Protein AF-A0A7J6QJ68-F1 (afdb_monomer)

Radius of gyration: 118.43 Å; Cα contacts (8 Å, |Δi|>4): 144; chains: 1; bounding box: 271×86×376 Å

Solvent-accessible surface area (backbone atoms only — not comparable to full-atom values): 34628 Å² total; per-residue (Å²): 141,86,81,89,87,88,85,86,84,89,76,83,62,83,66,56,69,62,60,66,54,58,55,62,63,66,57,65,56,58,57,62,55,54,62,51,54,52,53,54,53,50,51,54,53,53,56,51,53,51,56,52,50,51,54,50,51,51,53,51,52,53,49,54,49,52,50,55,50,49,52,54,50,50,56,51,50,53,50,49,53,49,52,51,50,53,50,53,49,52,53,50,50,52,50,51,51,53,50,52,48,53,52,50,52,54,50,53,52,49,53,50,53,50,53,49,51,53,52,52,50,51,51,50,52,54,49,52,50,52,50,51,56,50,51,52,52,48,51,53,52,48,54,49,50,54,49,53,51,51,50,51,52,52,52,50,53,51,52,54,51,53,51,53,53,57,50,52,53,48,54,51,51,55,48,51,51,51,53,50,52,50,52,53,52,49,40,49,54,40,48,57,48,27,53,50,32,51,56,49,37,52,52,34,50,55,48,41,58,55,46,50,54,52,47,50,64,45,46,57,52,38,52,52,40,44,50,54,34,48,52,50,51,48,55,47,47,54,44,47,52,50,40,51,56,46,50,52,50,47,54,54,46,53,61,46,46,56,53,46,54,55,49,50,50,51,51,52,49,54,44,52,54,50,52,49,52,52,50,50,55,51,57,51,54,52,53,58,58,61,70,72,69,74,90,84,81,90,88,83,83,89,87,82,92,87,90,86,85,90,81,81,82,84,84,88,84,84,79,89,82,90,88,85,85,80,84,83,89,82,92,78,73,74,67,64,59,50,54,57,47,49,55,52,49,50,58,49,49,56,50,50,51,53,52,48,53,60,68,68,43,95,81,42,90,88,62,90,83,79,87,72,97,67,80,84,69,53,70,67,59,48,49,53,54,42,49,59,48,51,51,56,43,47,58,53,46,53,65,38,52,59,50,49,54,50,46,68,58,45,52,59,53,48,51,49,43,50,49,51,44,54,50,47,54,51,54,37,48,55,33,50,52,50,41,52,52,43,56,48,54,47,54,56,48,52,53,53,41,53,49,43,52,53,53,34,54,49,37,53,49,52,29,52,51,35,52,55,52,37,54,52,53,49,51,54,48,53,52,52,51,50,34,58,71,75,64,59,71,73,64,86,74,83,61,62,97,79,52,54,62,62,51,51,53,50,50,50,50,48,53,50,50,54,49,50,53,51,51,50,52,49,48,59,48,48,54,52,54,57,72,65,42,92,84,61,84,89,66,91,69,77,84,74,82,60,52,46,66,64,84,80,88,50,81,83,59,70,40,68,56,58,100,77,54,84,77,78,79,76,77,82,58,96,81,68,80,80,78,80,77,83,81,83,84,89,86,81,91,79,91,133

Mean predicted aligned error: 22.73 Å

pLDDT: mean 74.3, std 19.71, range [25.16, 97.94]

Nearest PDB structures (foldseek):
  4rsi-assembly1_B  TM=2.484E-01  e=2.453E-01  Saccharomyces cerevisiae S288C
  3ja6-assembly1_I  TM=3.026E-01  e=6.937E-01  Escherichia coli
  7ogt-assembly1_A  TM=4.429E-01  e=5.861E+00  Saccharomyces cerevisiae S288C
  7ogt-assembly1_B  TM=2.344E-01  e=6.191E+00  Saccharomyces cerevisiae S288C

Structure (mmCIF, N/CA/C/O backbone):
data_AF-A0A7J6QJ68-F1
#
_entry.id   AF-A0A7J6QJ68-F1
#
loop_
_atom_site.group_PDB
_atom_site.id
_atom_site.type_symbol
_atom_site.label_atom_id
_atom_site.label_alt_id
_atom_site.label_comp_id
_atom_site.label_asym_id
_atom_site.label_entity_id
_atom_site.label_seq_id
_atom_site.pdbx_PDB_ins_code
_atom_site.Cartn_x
_atom_site.Cartn_y
_atom_site.Cartn_z
_atom_site.occupancy
_atom_site.B_iso_or_equiv
_atom_site.auth_seq_id
_atom_site.auth_comp_id
_atom_site.auth_asym_id
_atom_site.auth_atom_id
_atom_site.pdbx_PDB_model_num
ATOM 1 N N . MET A 1 1 ? -152.431 -5.485 244.116 1.00 39.41 1 MET A N 1
ATOM 2 C CA . MET A 1 1 ? -152.704 -6.944 244.092 1.00 39.41 1 MET A CA 1
ATOM 3 C C . MET A 1 1 ? -152.135 -7.503 242.787 1.00 39.41 1 MET A C 1
ATOM 5 O O . MET A 1 1 ? -152.086 -6.724 241.846 1.00 39.41 1 MET A O 1
ATOM 9 N N . ALA A 1 2 ? -151.743 -8.767 242.615 1.00 49.09 2 ALA A N 1
ATOM 10 C CA . ALA A 1 2 ? -151.279 -9.850 243.510 1.00 49.09 2 ALA A CA 1
ATOM 11 C C . ALA A 1 2 ? -150.974 -11.076 242.601 1.00 49.09 2 ALA A C 1
ATOM 13 O O . ALA A 1 2 ? -151.645 -11.213 241.585 1.00 49.09 2 ALA A O 1
ATOM 14 N N . ALA A 1 3 ? -150.048 -12.005 242.859 1.00 56.59 3 ALA A N 1
ATOM 15 C CA . ALA A 1 3 ? -148.893 -12.083 243.768 1.00 56.59 3 ALA A CA 1
ATOM 16 C C . ALA A 1 3 ? -147.885 -13.087 243.128 1.00 56.59 3 ALA A C 1
ATOM 18 O O . ALA A 1 3 ? -148.309 -14.035 242.482 1.00 56.59 3 ALA A O 1
ATOM 19 N N . PHE A 1 4 ? -146.585 -12.782 243.037 1.00 53.75 4 PHE A N 1
ATOM 20 C CA . PHE A 1 4 ? -145.515 -13.121 244.002 1.00 53.75 4 PHE A CA 1
ATOM 21 C C . PHE A 1 4 ? -145.095 -14.625 244.046 1.00 53.75 4 PHE A C 1
ATOM 23 O O . PHE A 1 4 ? -145.861 -15.455 244.514 1.00 53.75 4 PHE A O 1
ATOM 30 N N . MET A 1 5 ? -143.817 -14.897 243.695 1.00 51.75 5 MET A N 1
ATOM 31 C CA . MET A 1 5 ? -142.915 -16.016 244.113 1.00 51.75 5 MET A CA 1
ATOM 32 C C . MET A 1 5 ? -142.949 -17.463 243.519 1.00 51.75 5 MET A C 1
ATOM 34 O O . MET A 1 5 ? -143.925 -18.182 243.679 1.00 51.75 5 MET A O 1
ATOM 38 N N . ARG A 1 6 ? -141.735 -17.918 243.095 1.00 49.25 6 ARG A N 1
ATOM 39 C CA . ARG A 1 6 ? -141.167 -19.307 242.940 1.00 49.25 6 ARG A CA 1
ATOM 40 C C . ARG A 1 6 ? -141.775 -20.215 241.830 1.00 49.25 6 ARG A C 1
ATOM 42 O O . ARG A 1 6 ? -142.915 -20.004 241.452 1.00 49.25 6 ARG A O 1
ATOM 49 N N . GLN A 1 7 ? -141.090 -21.204 241.217 1.00 43.50 7 GLN A N 1
ATOM 50 C CA . GLN A 1 7 ? -139.803 -21.901 241.480 1.00 43.50 7 GLN A CA 1
ATOM 51 C C . GLN A 1 7 ? -139.096 -22.373 240.167 1.00 43.50 7 GLN A C 1
ATOM 53 O O . GLN A 1 7 ? -139.646 -22.229 239.080 1.00 43.50 7 GLN A O 1
ATOM 58 N N . GLU A 1 8 ? -137.875 -22.915 240.280 1.00 49.41 8 GLU A N 1
ATOM 59 C CA . GLU A 1 8 ? -136.961 -23.403 239.223 1.00 49.41 8 GLU A CA 1
ATOM 60 C C . GLU A 1 8 ? -137.329 -24.766 238.568 1.00 49.41 8 GLU A C 1
ATOM 62 O O . GLU A 1 8 ? -138.152 -25.516 239.090 1.00 49.41 8 GLU A O 1
ATOM 67 N N . SER A 1 9 ? -136.564 -25.131 237.519 1.00 49.81 9 SER A N 1
ATOM 68 C CA . SER A 1 9 ? -136.375 -26.465 236.884 1.00 49.81 9 SER A CA 1
ATOM 69 C C . SER A 1 9 ? -137.369 -26.950 235.801 1.00 49.81 9 SER A C 1
ATOM 71 O O . SER A 1 9 ? -138.540 -26.591 235.802 1.00 49.81 9 SER A O 1
ATOM 73 N N . MET A 1 10 ? -136.852 -27.811 234.901 1.00 34.84 10 MET A N 1
ATOM 74 C CA . MET A 1 10 ? -137.511 -28.538 233.789 1.00 34.84 10 MET A CA 1
ATOM 75 C C . MET A 1 10 ? -137.998 -27.710 232.565 1.00 34.84 10 MET A C 1
ATOM 77 O O . MET A 1 10 ? -138.792 -26.791 232.699 1.00 34.84 10 MET A O 1
ATOM 81 N N . ASP A 1 11 ? -137.703 -28.036 231.298 1.00 45.69 11 ASP A N 1
ATOM 82 C CA . ASP A 1 11 ? -136.501 -28.670 230.738 1.00 45.69 11 ASP A CA 1
ATOM 83 C C . ASP A 1 11 ? -136.398 -28.450 229.209 1.00 45.69 11 ASP A C 1
ATOM 85 O O . ASP A 1 11 ? -137.191 -28.963 228.418 1.00 45.69 11 ASP A O 1
ATOM 89 N N . HIS A 1 12 ? -135.386 -27.684 228.802 1.00 48.28 12 HIS A N 1
ATOM 90 C CA . HIS A 1 12 ? -134.271 -28.056 227.912 1.00 48.28 12 HIS A CA 1
ATOM 91 C C . HIS A 1 12 ? -134.467 -28.918 226.635 1.00 48.28 12 HIS A C 1
ATOM 93 O O . HIS A 1 12 ? -133.769 -28.675 225.649 1.00 48.28 12 HIS A O 1
ATOM 99 N N . HIS A 1 13 ? -135.354 -29.916 226.599 1.00 49.31 13 HIS A N 1
ATOM 100 C CA . HIS A 1 13 ? -135.310 -30.983 225.583 1.00 49.31 13 HIS A CA 1
ATOM 101 C C . HIS A 1 13 ? -135.783 -30.555 224.184 1.00 49.31 13 HIS A C 1
ATOM 103 O O . HIS A 1 13 ? -135.124 -30.852 223.192 1.00 49.31 13 HIS A O 1
ATOM 109 N N . LYS A 1 14 ? -136.870 -29.780 224.071 1.00 48.31 14 LYS A N 1
ATOM 110 C CA . LYS A 1 14 ? -137.435 -29.401 222.754 1.00 48.31 14 LYS A CA 1
ATOM 111 C C . LYS A 1 14 ? -136.582 -28.407 221.953 1.00 48.31 14 LYS A C 1
ATOM 113 O O . LYS A 1 14 ? -136.927 -28.094 220.817 1.00 48.31 14 LYS A O 1
ATOM 118 N N . LYS A 1 15 ? -135.488 -27.901 222.533 1.00 53.94 15 LYS A N 1
ATOM 119 C CA . LYS A 1 15 ? -134.561 -26.982 221.861 1.00 53.94 15 LYS A CA 1
ATOM 120 C C . LYS A 1 15 ? -133.477 -27.711 221.054 1.00 53.94 15 LYS A C 1
ATOM 122 O O . LYS A 1 15 ? -132.976 -27.133 220.101 1.00 53.94 15 LYS A O 1
ATOM 127 N N . MET A 1 16 ? -133.164 -28.970 221.384 1.00 53.59 16 MET A N 1
ATOM 128 C CA . MET A 1 16 ? -132.127 -29.746 220.682 1.00 53.59 16 MET A CA 1
ATOM 129 C C . MET A 1 16 ? -132.596 -30.328 219.338 1.00 53.59 16 MET A C 1
ATOM 131 O O . MET A 1 16 ? -131.819 -30.357 218.387 1.00 53.59 16 MET A O 1
ATOM 135 N N . ASP A 1 17 ? -133.860 -30.745 219.218 1.00 53.12 17 ASP A N 1
ATOM 136 C CA . ASP A 1 17 ? -134.322 -31.471 218.020 1.00 53.12 17 ASP A CA 1
ATOM 137 C C . ASP A 1 17 ? -134.413 -30.601 216.749 1.00 53.12 17 ASP A C 1
ATOM 139 O O . ASP A 1 17 ? -134.279 -31.112 215.636 1.00 53.12 17 ASP A O 1
ATOM 143 N N . TYR A 1 18 ? -134.600 -29.283 216.885 1.00 56.19 18 TYR A N 1
ATOM 144 C CA . TYR A 1 18 ? -134.699 -28.375 215.731 1.00 56.19 18 TYR A CA 1
ATOM 145 C C . TYR A 1 18 ? -133.339 -27.964 215.147 1.00 56.19 18 TYR A C 1
ATOM 147 O O . TYR A 1 18 ? -133.233 -27.757 213.937 1.00 56.19 18 TYR A O 1
ATOM 155 N N . GLU A 1 19 ? -132.281 -27.895 215.960 1.00 59.19 19 GLU A N 1
ATOM 156 C CA . GLU A 1 19 ? -130.936 -27.535 215.483 1.00 59.19 19 GLU A CA 1
ATOM 157 C C . GLU A 1 19 ? -130.334 -28.649 214.598 1.00 59.19 19 GLU A C 1
ATOM 159 O O . GLU A 1 19 ? -129.649 -28.366 213.614 1.00 59.19 19 GLU A O 1
ATOM 164 N N . GLY A 1 20 ? -130.688 -29.917 214.850 1.00 58.31 20 GLY A N 1
ATOM 165 C CA . GLY A 1 20 ? -130.239 -31.071 214.056 1.00 58.31 20 GLY A CA 1
ATOM 166 C C . GLY A 1 20 ? -130.847 -31.202 212.648 1.00 58.31 20 GLY A C 1
ATOM 167 O O . GLY A 1 20 ? -130.336 -31.982 211.837 1.00 58.31 20 GLY A O 1
ATOM 168 N N . LEU A 1 21 ? -131.920 -30.465 212.336 1.00 56.81 21 LEU A N 1
ATOM 169 C CA . LEU A 1 21 ? -132.568 -30.466 211.013 1.00 56.81 21 LEU A CA 1
ATOM 170 C C . LEU A 1 21 ? -131.984 -29.407 210.068 1.00 56.81 21 LEU A C 1
ATOM 172 O O . LEU A 1 21 ? -131.840 -29.669 208.874 1.00 56.81 21 LEU A O 1
ATOM 176 N N . LEU A 1 22 ? -131.579 -28.249 210.601 1.00 58.56 22 LEU A N 1
ATOM 177 C CA . LEU A 1 22 ? -130.948 -27.175 209.824 1.00 58.56 22 LEU A CA 1
ATOM 178 C C . LEU A 1 22 ? -129.577 -27.579 209.260 1.00 58.56 22 LEU A C 1
ATOM 180 O O . LEU A 1 22 ? -129.250 -27.197 208.138 1.00 58.56 22 LEU A O 1
ATOM 184 N N . ALA A 1 23 ? -128.814 -28.403 209.985 1.00 59.78 23 ALA A N 1
ATOM 185 C CA . ALA A 1 23 ? -127.535 -28.926 209.504 1.00 59.78 23 ALA A CA 1
ATOM 186 C C . ALA A 1 23 ? -127.684 -29.730 208.195 1.00 59.78 23 ALA A C 1
ATOM 188 O O . ALA A 1 23 ? -126.967 -29.485 207.230 1.00 59.78 23 ALA A O 1
ATOM 189 N N . ARG A 1 24 ? -128.679 -30.628 208.116 1.00 57.91 24 ARG A N 1
ATOM 190 C CA . ARG A 1 24 ? -128.852 -31.544 206.969 1.00 57.91 24 ARG A CA 1
ATOM 191 C C . ARG A 1 24 ? -129.232 -30.827 205.670 1.00 57.91 24 ARG A C 1
ATOM 193 O O . ARG A 1 24 ? -128.853 -31.281 204.595 1.00 57.91 24 ARG A O 1
ATOM 200 N N . LEU A 1 25 ? -129.947 -29.703 205.762 1.00 57.47 25 LEU A N 1
ATOM 201 C CA . LEU A 1 25 ? -130.276 -28.857 204.606 1.00 57.47 25 LEU A CA 1
ATOM 202 C C . LEU A 1 25 ? -129.069 -28.054 204.093 1.00 57.47 25 LEU A C 1
ATOM 204 O O . LEU A 1 25 ? -128.993 -27.771 202.899 1.00 57.47 25 LEU A O 1
ATOM 208 N N . GLY A 1 26 ? -128.116 -27.709 204.966 1.00 59.66 26 GLY A N 1
ATOM 209 C CA . GLY A 1 26 ? -126.904 -26.972 204.590 1.00 59.66 26 GLY A CA 1
ATOM 210 C C . GLY A 1 26 ? -125.882 -27.791 203.792 1.00 59.66 26 GLY A C 1
ATOM 211 O O . GLY A 1 26 ? -125.078 -27.209 203.057 1.00 59.66 26 GLY A O 1
ATOM 212 N N . ASP A 1 27 ? -125.920 -29.119 203.917 1.00 59.69 27 ASP A N 1
ATOM 213 C CA . ASP A 1 27 ? -124.979 -30.022 203.247 1.00 59.69 27 ASP A CA 1
ATOM 214 C C . ASP A 1 27 ? -125.456 -30.431 201.841 1.00 59.69 27 ASP A C 1
ATOM 216 O O . ASP A 1 27 ? -124.668 -30.389 200.896 1.00 59.69 27 ASP A O 1
ATOM 220 N N . GLN A 1 28 ? -126.751 -30.725 201.656 1.00 57.09 28 GLN A N 1
ATOM 221 C CA . GLN A 1 28 ? -127.281 -31.280 200.395 1.00 57.09 28 GLN A CA 1
ATOM 222 C C . GLN A 1 28 ? -127.171 -30.369 199.161 1.00 57.09 28 GLN A C 1
ATOM 224 O O . GLN A 1 28 ? -127.160 -30.870 198.040 1.00 57.09 28 GLN A O 1
ATOM 229 N N . GLN A 1 29 ? -127.145 -29.040 199.313 1.00 55.47 29 GLN A N 1
ATOM 230 C CA . GLN A 1 29 ? -127.211 -28.128 198.156 1.00 55.47 29 GLN A CA 1
ATOM 231 C C . GLN A 1 29 ? -125.901 -27.441 197.773 1.00 55.47 29 GLN A C 1
ATOM 233 O O . GLN A 1 29 ? -125.818 -26.876 196.683 1.00 55.47 29 GLN A O 1
ATOM 238 N N . LYS A 1 30 ? -124.836 -27.620 198.564 1.00 61.25 30 LYS A N 1
ATOM 239 C CA . LYS A 1 30 ? -123.466 -27.390 198.077 1.00 61.25 30 LYS A CA 1
ATOM 240 C C . LYS A 1 30 ? -123.107 -28.382 196.961 1.00 61.25 30 LYS A C 1
ATOM 242 O O . LYS A 1 30 ? -122.446 -27.991 196.006 1.00 61.25 30 LYS A O 1
ATOM 247 N N . GLU A 1 31 ? -123.607 -29.621 197.019 1.00 60.50 31 GLU A N 1
ATOM 248 C CA . GLU A 1 31 ? -123.417 -30.624 195.953 1.00 60.50 31 GLU A CA 1
ATOM 249 C C . GLU A 1 31 ? -124.021 -30.177 194.609 1.00 60.50 31 GLU A C 1
ATOM 251 O O . GLU A 1 31 ? -123.399 -30.334 193.559 1.00 60.50 31 GLU A O 1
ATOM 256 N N . LEU A 1 32 ? -125.202 -29.548 194.634 1.00 60.28 32 LEU A N 1
ATOM 257 C CA . LEU A 1 32 ? -125.878 -29.035 193.434 1.00 60.28 32 LEU A CA 1
ATOM 258 C C . LEU A 1 32 ? -125.111 -27.891 192.748 1.00 60.28 32 LEU A C 1
ATOM 260 O O . LEU A 1 32 ? -125.238 -27.712 191.537 1.00 60.28 32 LEU A O 1
ATOM 264 N N . GLN A 1 33 ? -124.306 -27.138 193.501 1.00 59.25 33 GLN A N 1
ATOM 265 C CA . GLN A 1 33 ? -123.492 -26.046 192.969 1.00 59.25 33 GLN A CA 1
ATOM 266 C C . GLN A 1 33 ? -122.273 -26.571 192.185 1.00 59.25 33 GLN A C 1
ATOM 268 O O . GLN A 1 33 ? -121.962 -26.043 191.118 1.00 59.25 33 GLN A O 1
ATOM 273 N N . VAL A 1 34 ? -121.653 -27.663 192.652 1.00 65.44 34 VAL A N 1
ATOM 274 C CA . VAL A 1 34 ? -120.470 -28.287 192.022 1.00 65.44 34 VAL A CA 1
ATOM 275 C C . VAL A 1 34 ? -120.789 -28.863 190.634 1.00 65.44 34 VAL A C 1
ATOM 277 O O . VAL A 1 34 ? -120.062 -28.618 189.673 1.00 65.44 34 VAL A O 1
ATOM 280 N N . VAL A 1 35 ? -121.908 -29.585 190.494 1.00 68.62 35 VAL A N 1
ATOM 281 C CA . VAL A 1 35 ? -122.252 -30.315 189.252 1.00 68.62 35 VAL A CA 1
ATOM 282 C C . VAL A 1 35 ? -122.461 -29.389 188.042 1.00 68.62 35 VAL A C 1
ATOM 284 O O . VAL A 1 35 ? -122.199 -29.781 186.902 1.00 68.62 35 VAL A O 1
ATOM 287 N N . VAL A 1 36 ? -122.930 -28.156 188.257 1.00 71.75 36 VAL A N 1
ATOM 288 C CA . VAL A 1 36 ? -123.229 -27.216 187.160 1.00 71.75 36 VAL A CA 1
ATOM 289 C C . VAL A 1 36 ? -122.009 -26.373 186.773 1.00 71.75 36 VAL A C 1
ATOM 291 O O . VAL A 1 36 ? -121.840 -26.076 185.586 1.00 71.75 36 VAL A O 1
ATOM 294 N N . GLU A 1 37 ? -121.109 -26.059 187.713 1.00 63.56 37 GLU A N 1
ATOM 295 C CA . GLU A 1 37 ? -119.793 -25.490 187.375 1.00 63.56 37 GLU A CA 1
ATOM 296 C C . GLU A 1 37 ? -118.999 -26.437 186.456 1.00 63.56 37 GLU A C 1
ATOM 298 O O . GLU A 1 37 ? -118.430 -25.985 185.458 1.00 63.56 37 GLU A O 1
ATOM 303 N N . ASP A 1 38 ? -119.063 -27.753 186.698 1.00 67.75 38 ASP A N 1
ATOM 304 C CA . ASP A 1 38 ? -118.463 -28.770 185.821 1.00 67.75 38 ASP A CA 1
ATOM 305 C C . ASP A 1 38 ? -119.055 -28.769 184.395 1.00 67.75 38 ASP A C 1
ATOM 307 O O . ASP A 1 38 ? -118.310 -28.874 183.411 1.00 67.75 38 ASP A O 1
ATOM 311 N N . MET A 1 39 ? -120.375 -28.589 184.237 1.00 65.12 39 MET A N 1
ATOM 312 C CA . MET A 1 39 ? -121.005 -28.487 182.908 1.00 65.12 39 MET A CA 1
ATOM 313 C C . MET A 1 39 ? -120.580 -27.225 182.142 1.00 65.12 39 MET A C 1
ATOM 315 O O . MET A 1 39 ? -120.307 -27.297 180.939 1.00 65.12 39 MET A O 1
ATOM 319 N N . LEU A 1 40 ? -120.480 -26.075 182.818 1.00 65.56 40 LEU A N 1
ATOM 320 C CA . LEU A 1 40 ? -120.001 -24.831 182.203 1.00 65.56 40 LEU A CA 1
ATOM 321 C C . LEU A 1 40 ? -118.521 -24.943 181.789 1.00 65.56 40 LEU A C 1
ATOM 323 O O . LEU A 1 40 ? -118.146 -24.519 180.691 1.00 65.56 40 LEU A O 1
ATOM 327 N N . LEU A 1 41 ? -117.694 -25.602 182.609 1.00 67.00 41 LEU A N 1
ATOM 328 C CA . LEU A 1 41 ? -116.303 -25.936 182.284 1.00 67.00 41 LEU A CA 1
ATOM 329 C C . LEU A 1 41 ? -116.179 -26.861 181.063 1.00 67.00 41 LEU A C 1
ATOM 331 O O . LEU A 1 41 ? -115.260 -26.688 180.256 1.00 67.00 41 LEU A O 1
ATOM 335 N N . ALA A 1 42 ? -117.077 -27.835 180.900 1.00 70.12 42 ALA A N 1
ATOM 336 C CA . ALA A 1 42 ? -117.079 -28.739 179.748 1.00 70.12 42 ALA A CA 1
ATOM 337 C C . ALA A 1 42 ? -117.419 -28.014 178.431 1.00 70.12 42 ALA A C 1
ATOM 339 O O . ALA A 1 42 ? -116.717 -28.195 177.431 1.00 70.12 42 ALA A O 1
ATOM 340 N N . LEU A 1 43 ? -118.435 -27.142 178.440 1.00 65.50 43 LEU A N 1
ATOM 341 C CA . LEU A 1 43 ? -118.810 -26.319 177.282 1.00 65.50 43 LEU A CA 1
ATOM 342 C C . LEU A 1 43 ? -117.672 -25.381 176.851 1.00 65.50 43 LEU A C 1
ATOM 344 O O . LEU A 1 43 ? -117.308 -25.363 175.673 1.00 65.50 43 LEU A O 1
ATOM 348 N N . GLY A 1 44 ? -117.037 -24.684 177.801 1.00 68.44 44 GLY A N 1
ATOM 349 C CA . GLY A 1 44 ? -115.895 -23.807 177.513 1.00 68.44 44 GLY A CA 1
ATOM 350 C C . GLY A 1 44 ? -114.704 -24.542 176.880 1.00 68.44 44 GLY A C 1
ATOM 351 O O . GLY A 1 44 ? -114.082 -24.033 175.943 1.00 68.44 44 GLY A O 1
ATOM 352 N N . LYS A 1 45 ? -114.414 -25.775 177.324 1.00 75.88 45 LYS A N 1
ATOM 353 C CA . LYS A 1 45 ? -113.367 -26.632 176.731 1.00 75.88 45 LYS A CA 1
ATOM 354 C C . LYS A 1 45 ? -113.698 -27.034 175.288 1.00 75.88 45 LYS A C 1
ATOM 356 O O . LYS A 1 45 ? -112.817 -26.987 174.425 1.00 75.88 45 LYS A O 1
ATOM 361 N N . ALA A 1 46 ? -114.951 -27.396 175.005 1.00 74.69 46 ALA A N 1
ATOM 362 C CA . ALA A 1 46 ? -115.384 -27.756 173.655 1.00 74.69 46 ALA A CA 1
ATOM 363 C C . ALA A 1 46 ? -115.264 -26.565 172.685 1.00 74.69 46 ALA A C 1
ATOM 365 O O . ALA A 1 46 ? -114.663 -26.697 171.614 1.00 74.69 46 ALA A O 1
ATOM 366 N N . GLU A 1 47 ? -115.748 -25.388 173.085 1.00 69.81 47 GLU A N 1
ATOM 367 C CA . GLU A 1 47 ? -115.723 -24.176 172.259 1.00 69.81 47 GLU A CA 1
ATOM 368 C C . GLU A 1 47 ? -114.290 -23.684 171.978 1.00 69.81 47 GLU A C 1
ATOM 370 O O . GLU A 1 47 ? -113.959 -23.301 170.850 1.00 69.81 47 GLU A O 1
ATOM 375 N N . ALA A 1 48 ? -113.400 -23.775 172.975 1.00 74.31 48 ALA A N 1
ATOM 376 C CA . ALA A 1 48 ? -111.974 -23.506 172.805 1.00 74.31 48 ALA A CA 1
ATOM 377 C C . ALA A 1 48 ? -111.333 -24.447 171.767 1.00 74.31 48 ALA A C 1
ATOM 379 O O . ALA A 1 48 ? -110.606 -23.986 170.884 1.00 74.31 48 ALA A O 1
ATOM 380 N N . SER A 1 49 ? -111.649 -25.748 171.816 1.00 77.19 49 SER A N 1
ATOM 381 C CA . SER A 1 49 ? -111.100 -26.736 170.875 1.00 77.19 49 SER A CA 1
ATOM 382 C C . SER A 1 49 ? -111.534 -26.493 169.419 1.00 77.19 49 SER A C 1
ATOM 384 O O . SER A 1 49 ? -110.732 -26.659 168.494 1.00 77.19 49 SER A O 1
ATOM 386 N N . ALA A 1 50 ? -112.772 -26.029 169.202 1.00 74.56 50 ALA A N 1
ATOM 387 C CA . ALA A 1 50 ? -113.289 -25.679 167.880 1.00 74.56 50 ALA A CA 1
ATOM 388 C C . ALA A 1 50 ? -112.565 -24.451 167.300 1.00 74.56 50 ALA A C 1
ATOM 390 O O . ALA A 1 50 ? -112.010 -24.525 166.200 1.00 74.56 50 ALA A O 1
ATOM 391 N N . LYS A 1 51 ? -112.457 -23.369 168.084 1.00 77.75 51 LYS A N 1
ATOM 392 C CA . LYS A 1 51 ? -111.708 -22.149 167.722 1.00 77.75 51 LYS A CA 1
ATOM 393 C C . LYS A 1 51 ? -110.230 -22.440 167.426 1.00 77.75 51 LYS A C 1
ATOM 395 O O . LYS A 1 51 ? -109.627 -21.801 166.564 1.00 77.75 51 LYS A O 1
ATOM 400 N N . GLN A 1 52 ? -109.631 -23.421 168.103 1.00 77.94 52 GLN A N 1
ATOM 401 C CA . GLN A 1 52 ? -108.242 -23.826 167.873 1.00 77.94 52 GLN A CA 1
ATOM 402 C C . GLN A 1 52 ? -108.061 -24.590 166.544 1.00 77.94 52 GLN A C 1
ATOM 404 O O . GLN A 1 52 ? -107.086 -24.340 165.831 1.00 77.94 52 GLN A O 1
ATOM 409 N N . ARG A 1 53 ? -109.018 -25.451 166.158 1.00 80.62 53 ARG A N 1
ATOM 410 C CA . ARG A 1 53 ? -109.037 -26.120 164.839 1.00 80.62 53 ARG A CA 1
ATOM 411 C C . ARG A 1 53 ? -109.283 -25.147 163.688 1.00 80.62 53 ARG A C 1
ATOM 413 O O . ARG A 1 53 ? -108.598 -25.234 162.672 1.00 80.62 53 ARG A O 1
ATOM 420 N N . GLU A 1 54 ? -110.210 -24.207 163.852 1.00 78.12 54 GLU A N 1
ATOM 421 C CA . GLU A 1 54 ? -110.497 -23.177 162.849 1.00 78.12 54 GLU A CA 1
ATOM 422 C C . GLU A 1 54 ? -109.246 -22.337 162.544 1.00 78.12 54 GLU A C 1
ATOM 424 O O . GLU A 1 54 ? -108.828 -22.242 161.390 1.00 78.12 54 GLU A O 1
ATOM 429 N N . ARG A 1 55 ? -108.563 -21.835 163.586 1.00 79.94 55 ARG A N 1
ATOM 430 C CA . ARG A 1 55 ? -107.284 -21.110 163.452 1.00 79.94 55 ARG A CA 1
ATOM 431 C C . ARG A 1 55 ? -106.218 -21.919 162.705 1.00 79.94 55 ARG A C 1
ATOM 433 O O . ARG A 1 55 ? -105.489 -21.356 161.889 1.00 79.94 55 ARG A O 1
ATOM 440 N N . PHE A 1 56 ? -106.127 -23.228 162.949 1.00 83.75 56 PHE A N 1
ATOM 441 C CA . PHE A 1 56 ? -105.179 -24.100 162.248 1.00 83.75 56 PHE A CA 1
ATOM 442 C C . PHE A 1 56 ? -105.512 -24.253 160.756 1.00 83.75 56 PHE A C 1
ATOM 444 O O . PHE A 1 56 ? -104.620 -24.125 159.916 1.00 83.75 56 PHE A O 1
ATOM 451 N N . LEU A 1 57 ? -106.784 -24.478 160.409 1.00 82.12 57 LEU A N 1
ATOM 452 C CA . LEU A 1 57 ? -107.222 -24.619 159.015 1.00 82.12 57 LEU A CA 1
ATOM 453 C C . LEU A 1 57 ? -107.094 -23.306 158.231 1.00 82.12 57 LEU A C 1
ATOM 455 O O . LEU A 1 57 ? -106.642 -23.325 157.086 1.00 82.12 57 LEU A O 1
ATOM 459 N N . VAL A 1 58 ? -107.404 -22.163 158.853 1.00 84.00 58 VAL A N 1
ATOM 460 C CA . VAL A 1 58 ? -107.143 -20.835 158.271 1.00 84.00 58 VAL A CA 1
ATOM 461 C C . VAL A 1 58 ? -105.641 -20.649 158.027 1.00 84.00 58 VAL A C 1
ATOM 463 O O . VAL A 1 58 ? -105.250 -20.288 156.919 1.00 84.00 58 VAL A O 1
ATOM 466 N N . SER A 1 59 ? -104.786 -21.003 158.994 1.00 83.75 59 SER A N 1
ATOM 467 C CA . SER A 1 59 ? -103.326 -20.939 158.827 1.00 83.75 59 SER A CA 1
ATOM 468 C C . SER A 1 59 ? -102.807 -21.839 157.695 1.00 83.75 59 SER A C 1
ATOM 470 O O . SER A 1 59 ? -101.955 -21.405 156.918 1.00 83.75 59 SER A O 1
ATOM 472 N N . GLN A 1 60 ? -103.327 -23.066 157.541 1.00 85.25 60 GLN A N 1
ATOM 473 C CA . GLN A 1 60 ? -102.980 -23.929 156.403 1.00 85.25 60 GLN A CA 1
ATOM 474 C C . GLN A 1 60 ? -103.441 -23.342 155.064 1.00 85.25 60 GLN A C 1
ATOM 476 O O . GLN A 1 60 ? -102.654 -23.304 154.119 1.00 85.25 60 GLN A O 1
ATOM 481 N N . ARG A 1 61 ? -104.687 -22.856 154.978 1.00 85.00 61 ARG A N 1
ATOM 482 C CA . ARG A 1 61 ? -105.223 -22.222 153.764 1.00 85.00 61 ARG A CA 1
ATOM 483 C C . ARG A 1 61 ? -104.387 -21.011 153.358 1.00 85.00 61 ARG A C 1
ATOM 485 O O . ARG A 1 61 ? -104.076 -20.852 152.181 1.00 85.00 61 ARG A O 1
ATOM 492 N N . GLU A 1 62 ? -103.993 -20.175 154.315 1.00 84.94 62 GLU A N 1
ATOM 493 C CA . GLU A 1 62 ? -103.113 -19.039 154.047 1.00 84.94 62 GLU A CA 1
ATOM 494 C C . GLU A 1 62 ? -101.730 -19.470 153.554 1.00 84.94 62 GLU A C 1
ATOM 496 O O . GLU A 1 62 ? -101.226 -18.860 152.614 1.00 84.94 62 GLU A O 1
ATOM 501 N N . LYS A 1 63 ? -101.120 -20.514 154.136 1.00 85.12 63 LYS A N 1
ATOM 502 C CA . LYS A 1 63 ? -99.846 -21.063 153.637 1.00 85.12 63 LYS A CA 1
ATOM 503 C C . LYS A 1 63 ? -99.976 -21.536 152.188 1.00 85.12 63 LYS A C 1
ATOM 505 O O . LYS A 1 63 ? -99.252 -21.041 151.335 1.00 85.12 63 LYS A O 1
ATOM 510 N N . LEU A 1 64 ? -100.970 -22.374 151.885 1.00 86.00 64 LEU A N 1
ATOM 511 C CA . LEU A 1 64 ? -101.211 -22.876 150.526 1.00 86.00 64 LEU A CA 1
ATOM 512 C C . LEU A 1 64 ? -101.507 -21.750 149.518 1.00 86.00 64 LEU A C 1
ATOM 514 O O . LEU A 1 64 ? -101.056 -21.807 148.373 1.00 86.00 64 LEU A O 1
ATOM 518 N N . ASN A 1 65 ? -102.214 -20.693 149.926 1.00 84.25 65 ASN A N 1
ATOM 519 C CA . ASN A 1 65 ? -102.402 -19.512 149.081 1.00 84.25 65 ASN A CA 1
ATOM 520 C C . ASN A 1 65 ? -101.067 -18.804 148.791 1.00 84.25 65 ASN A C 1
ATOM 522 O O . ASN A 1 65 ? -100.775 -18.521 147.631 1.00 84.25 65 ASN A O 1
ATOM 526 N N . ARG A 1 66 ? -100.221 -18.578 149.807 1.00 86.31 66 ARG A N 1
ATOM 527 C CA . ARG A 1 66 ? -98.887 -17.972 149.627 1.00 86.31 66 ARG A CA 1
ATOM 528 C C . ARG A 1 66 ? -97.990 -18.833 148.731 1.00 86.31 66 ARG A C 1
ATOM 530 O O . ARG A 1 66 ? -97.350 -18.296 147.830 1.00 86.31 66 ARG A O 1
ATOM 537 N N . ASP A 1 67 ? -97.990 -20.150 148.926 1.00 85.44 67 ASP A N 1
ATOM 538 C CA . ASP A 1 67 ? -97.186 -21.095 148.144 1.00 85.44 67 ASP A CA 1
ATOM 539 C C . ASP A 1 67 ? -97.651 -21.140 146.679 1.00 85.44 67 ASP A C 1
ATOM 541 O O . ASP A 1 67 ? -96.840 -21.044 145.756 1.00 85.44 67 ASP A O 1
ATOM 545 N N . THR A 1 68 ? -98.965 -21.196 146.432 1.00 85.56 68 THR A N 1
ATOM 546 C CA . THR A 1 68 ? -99.504 -21.158 145.060 1.00 85.56 68 THR A CA 1
ATOM 547 C C . THR A 1 68 ? -99.292 -19.805 144.379 1.00 85.56 68 THR A C 1
ATOM 549 O O . THR A 1 68 ? -99.080 -19.770 143.166 1.00 85.56 68 THR A O 1
ATOM 552 N N . GLU A 1 69 ? -99.296 -18.689 145.111 1.00 87.44 69 GLU A N 1
ATOM 553 C CA . GLU A 1 69 ? -98.892 -17.382 144.582 1.00 87.44 69 GLU A CA 1
ATOM 554 C C . GLU A 1 69 ? -97.397 -17.309 144.259 1.00 87.44 69 GLU A C 1
ATOM 556 O O . GLU A 1 69 ? -97.032 -16.746 143.226 1.00 87.44 69 GLU A O 1
ATOM 561 N N . LEU A 1 70 ? -96.534 -17.883 145.103 1.00 89.31 70 LEU A N 1
ATOM 562 C CA . LEU A 1 70 ? -95.090 -17.947 144.877 1.00 89.31 70 LEU A CA 1
ATOM 563 C C . LEU A 1 70 ? -94.770 -18.763 143.617 1.00 89.31 70 LEU A C 1
ATOM 565 O O . LEU A 1 70 ? -94.067 -18.273 142.736 1.00 89.31 70 LEU A O 1
ATOM 569 N N . VAL A 1 71 ? -95.364 -19.953 143.475 1.00 88.25 71 VAL A N 1
ATOM 570 C CA . VAL A 1 71 ? -95.223 -20.787 142.269 1.00 88.25 71 VAL A CA 1
ATOM 571 C C . VAL A 1 71 ? -95.758 -20.058 141.032 1.00 88.25 71 VAL A C 1
ATOM 573 O O . VAL A 1 71 ? -95.081 -20.025 140.010 1.00 88.25 71 VAL A O 1
ATOM 576 N N . LYS A 1 72 ? -96.913 -19.381 141.112 1.00 89.69 72 LYS A N 1
ATOM 577 C CA . LYS A 1 72 ? -97.436 -18.566 139.994 1.00 89.69 72 LYS A CA 1
ATOM 578 C C . LYS A 1 72 ? -96.509 -17.404 139.616 1.00 89.69 72 LYS A C 1
ATOM 580 O O . LYS A 1 72 ? -96.418 -17.084 138.432 1.00 89.69 72 LYS A O 1
ATOM 585 N N . LYS A 1 73 ? -95.839 -16.762 140.581 1.00 89.44 73 LYS A N 1
ATOM 586 C CA . LYS A 1 73 ? -94.836 -15.710 140.323 1.00 89.44 73 LYS A CA 1
ATOM 587 C C . LYS A 1 73 ? -93.604 -16.296 139.626 1.00 89.44 73 LYS A C 1
ATOM 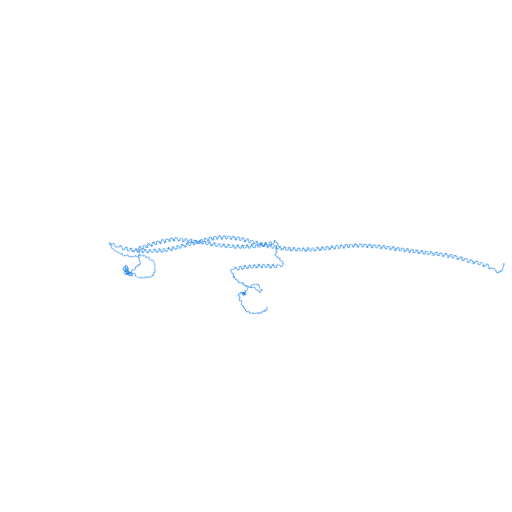589 O O . LYS A 1 73 ? -93.227 -15.785 138.575 1.00 89.44 73 LYS A O 1
ATOM 594 N N . LEU A 1 74 ? -93.069 -17.406 140.136 1.00 89.75 74 LEU A N 1
ATOM 595 C CA . LEU A 1 74 ? -91.928 -18.118 139.551 1.00 89.75 74 LEU A CA 1
ATOM 596 C C . LEU A 1 74 ? -92.218 -18.603 138.124 1.00 89.75 74 LEU A C 1
ATOM 598 O O . LEU A 1 74 ? -91.442 -18.311 137.225 1.00 89.75 74 LEU A O 1
ATOM 602 N N . CYS A 1 75 ? -93.365 -19.246 137.875 1.00 89.12 75 CYS A N 1
ATOM 603 C CA . CYS A 1 75 ? -93.762 -19.673 136.528 1.00 89.12 75 CYS A CA 1
ATOM 604 C C . CYS A 1 75 ? -93.920 -18.501 135.545 1.00 89.12 75 CYS A C 1
ATOM 606 O O . CYS A 1 75 ? -93.648 -18.663 134.360 1.00 89.12 75 CYS A O 1
ATOM 608 N N . LYS A 1 76 ? -94.353 -17.319 136.006 1.00 90.50 76 LYS A N 1
ATOM 609 C CA . LYS A 1 76 ? -94.411 -16.115 135.159 1.00 90.50 76 LYS A CA 1
ATOM 610 C C . LYS A 1 76 ? -93.020 -15.556 134.854 1.00 90.50 76 LYS A C 1
ATOM 612 O O . LYS A 1 76 ? -92.789 -15.134 133.726 1.00 90.50 76 LYS A O 1
ATOM 617 N N . GLN A 1 77 ? -92.113 -15.561 135.832 1.00 90.19 77 GLN A N 1
ATOM 618 C CA . GLN A 1 77 ? -90.726 -15.123 135.651 1.00 90.19 77 GLN A CA 1
ATOM 619 C C . GLN A 1 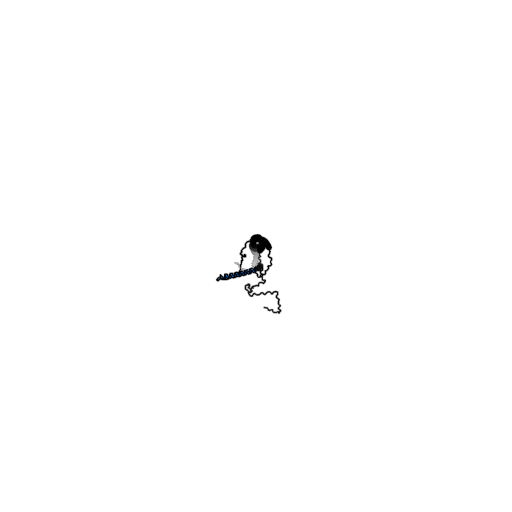77 ? -89.983 -16.038 134.672 1.00 90.19 77 GLN A C 1
ATOM 621 O O . GLN A 1 77 ? -89.482 -15.553 133.661 1.00 90.19 77 GLN A O 1
ATOM 626 N N . THR A 1 78 ? -90.011 -17.356 134.892 1.00 88.50 78 THR A N 1
ATOM 627 C CA . THR A 1 78 ? -89.346 -18.326 134.009 1.00 88.50 78 THR A CA 1
ATOM 628 C C . THR A 1 78 ? -89.949 -18.351 132.605 1.00 88.50 78 THR A C 1
ATOM 630 O O . THR A 1 78 ? -89.209 -18.460 131.631 1.00 88.50 78 THR A O 1
ATOM 633 N N . LEU A 1 79 ? -91.269 -18.174 132.455 1.00 92.06 79 LEU A N 1
ATOM 634 C CA . LEU A 1 79 ? -91.888 -18.014 131.134 1.00 92.06 79 LEU A CA 1
ATOM 635 C C . LEU A 1 79 ? -91.377 -16.755 130.412 1.00 92.06 79 LEU A C 1
ATOM 637 O O . LEU A 1 79 ? -91.107 -16.816 129.215 1.00 92.06 79 LEU A O 1
ATOM 641 N N . GLY A 1 80 ? -91.209 -15.639 131.130 1.00 90.88 80 GLY A N 1
ATOM 642 C CA . GLY A 1 80 ? -90.617 -14.414 130.589 1.00 90.88 80 GLY A CA 1
ATOM 643 C C . GLY A 1 80 ? -89.155 -14.600 130.170 1.00 90.88 80 GLY A C 1
ATOM 644 O O . GLY A 1 80 ? -88.777 -14.199 129.073 1.00 90.88 80 GLY A O 1
ATOM 645 N N . GLU A 1 81 ? -88.345 -15.273 130.989 1.00 91.94 81 GLU A N 1
ATOM 646 C CA . GLU A 1 81 ? -86.952 -15.613 130.661 1.00 91.94 81 GLU A CA 1
ATOM 647 C C . GLU A 1 81 ? -86.855 -16.505 129.415 1.00 91.94 81 GLU A C 1
ATOM 649 O O . GLU A 1 81 ? -86.052 -16.230 128.523 1.00 91.94 81 GLU A O 1
ATOM 654 N N . VAL A 1 82 ? -87.710 -17.528 129.303 1.00 92.19 82 VAL A N 1
ATOM 655 C CA . VAL A 1 82 ? -87.789 -18.390 128.112 1.00 92.19 82 VAL A CA 1
ATOM 656 C C . VAL A 1 82 ? -88.199 -17.584 126.878 1.00 92.19 82 VAL A C 1
ATOM 658 O O . VAL A 1 82 ? -87.571 -17.725 125.831 1.00 92.19 82 VAL A O 1
ATOM 661 N N . GLN A 1 83 ? -89.193 -16.696 126.983 1.00 92.25 83 GLN A N 1
ATOM 662 C CA . GLN A 1 83 ? -89.596 -15.817 125.876 1.00 92.25 83 GLN A CA 1
ATOM 663 C C . GLN A 1 83 ? -88.455 -14.890 125.429 1.00 92.25 83 GLN A C 1
ATOM 665 O O . GLN A 1 83 ? -88.217 -14.754 124.228 1.00 92.25 83 GLN A O 1
ATOM 670 N N . MET A 1 84 ? -87.699 -14.316 126.372 1.00 91.31 84 MET A N 1
ATOM 671 C CA . MET A 1 84 ? -86.513 -13.510 126.064 1.00 91.31 84 MET A CA 1
ATOM 672 C C . MET A 1 84 ? -85.416 -14.338 125.385 1.00 91.31 84 MET A C 1
ATOM 674 O O . MET A 1 84 ? -84.843 -13.887 124.395 1.00 91.31 84 MET A O 1
ATOM 678 N N . LYS A 1 85 ? -85.152 -15.568 125.845 1.00 92.88 85 LYS A N 1
ATOM 679 C CA . LYS A 1 85 ? -84.149 -16.450 125.222 1.00 92.88 85 LYS A CA 1
ATOM 680 C C . LYS A 1 85 ? -84.548 -16.916 123.823 1.00 92.88 85 LYS A C 1
ATOM 682 O O . LYS A 1 85 ? -83.692 -16.953 122.945 1.00 92.88 85 LYS A O 1
ATOM 687 N N . VAL A 1 86 ? -85.832 -17.178 123.580 1.00 93.69 86 VAL A N 1
ATOM 688 C CA . VAL A 1 86 ? -86.355 -17.468 122.232 1.00 93.69 86 VAL A CA 1
ATOM 689 C C . VAL A 1 86 ? -86.200 -16.255 121.303 1.00 93.69 86 VAL A C 1
ATOM 691 O O . VAL A 1 86 ? -85.840 -16.422 120.137 1.00 93.69 86 VAL A O 1
ATOM 694 N N . ALA A 1 87 ? -86.403 -15.031 121.804 1.00 92.31 87 ALA A N 1
ATOM 695 C CA . ALA A 1 87 ? -86.161 -13.810 121.032 1.00 92.31 87 ALA A CA 1
ATOM 696 C C . ALA A 1 87 ? -84.664 -13.599 120.718 1.00 92.31 87 ALA A C 1
ATOM 698 O O . ALA A 1 87 ? -84.313 -13.332 119.568 1.00 92.31 87 ALA A O 1
ATOM 699 N N . GLU A 1 88 ? -83.776 -13.788 121.702 1.00 94.06 88 GLU A N 1
ATOM 700 C CA . GLU A 1 88 ? -82.319 -13.754 121.497 1.00 94.06 88 GLU A CA 1
ATOM 701 C C . GLU A 1 88 ? -81.868 -14.792 120.456 1.00 94.06 88 GLU A C 1
ATOM 703 O O . GLU A 1 88 ? -81.087 -14.468 119.559 1.00 94.06 88 GLU A O 1
ATOM 708 N N . GLU A 1 89 ? -82.370 -16.029 120.534 1.00 93.56 89 GLU A N 1
ATOM 709 C CA . GLU A 1 89 ? -82.041 -17.092 119.582 1.00 93.56 89 GLU A CA 1
ATOM 710 C C . GLU A 1 89 ? -82.510 -16.742 118.162 1.00 93.56 89 GLU A C 1
ATOM 712 O O . GLU A 1 89 ? -81.754 -16.912 117.203 1.00 93.56 89 GLU A O 1
ATOM 717 N N . ALA A 1 90 ? -83.721 -16.194 118.014 1.00 94.12 90 ALA A N 1
ATOM 718 C CA . ALA A 1 90 ? -84.238 -15.736 116.727 1.00 94.12 90 ALA A CA 1
ATOM 719 C C . ALA A 1 90 ? -83.358 -14.632 116.108 1.00 94.12 90 ALA A C 1
ATOM 721 O O . ALA A 1 90 ? -83.055 -14.681 114.913 1.00 94.12 90 ALA A O 1
ATOM 722 N N . ASP A 1 91 ? -82.882 -13.675 116.907 1.00 93.44 91 ASP A N 1
ATOM 723 C CA . ASP A 1 91 ? -81.982 -12.620 116.429 1.00 93.44 91 ASP A CA 1
ATOM 724 C C . ASP A 1 91 ? -80.572 -13.128 116.101 1.00 93.44 91 ASP A C 1
ATOM 726 O O . ASP A 1 91 ? -79.958 -12.649 115.143 1.00 93.44 91 ASP A O 1
ATOM 730 N N . GLN A 1 92 ? -80.054 -14.122 116.827 1.00 93.38 92 GLN A N 1
ATOM 731 C CA . GLN A 1 92 ? -78.783 -14.761 116.466 1.00 93.38 92 GLN A CA 1
ATOM 732 C C . GLN A 1 92 ? -78.910 -15.610 115.193 1.00 93.38 92 GLN A C 1
ATOM 734 O O . GLN A 1 92 ? -78.019 -15.555 114.345 1.00 93.38 92 GLN A O 1
ATOM 739 N N . ARG A 1 93 ? -80.033 -16.316 114.991 1.00 94.31 93 ARG A N 1
ATOM 740 C CA . ARG A 1 93 ? -80.344 -17.024 113.734 1.00 94.31 93 ARG A CA 1
ATOM 741 C C . ARG A 1 93 ? -80.380 -16.056 112.544 1.00 94.31 93 ARG A C 1
ATOM 743 O O . ARG A 1 93 ? -79.671 -16.286 111.568 1.00 94.31 93 ARG A O 1
ATOM 750 N N . ARG A 1 94 ? -81.075 -14.915 112.663 1.00 94.94 94 ARG A N 1
ATOM 751 C CA . ARG A 1 94 ? -81.081 -13.842 111.640 1.00 94.94 94 ARG A CA 1
ATOM 752 C C . ARG A 1 94 ? -79.677 -13.303 111.335 1.00 94.94 94 ARG A C 1
ATOM 754 O O . ARG A 1 94 ? -79.337 -13.075 110.173 1.00 94.94 94 ARG A O 1
ATOM 761 N N . LYS A 1 95 ? -78.837 -13.099 112.359 1.00 94.25 95 LYS A N 1
ATOM 762 C CA . LYS A 1 95 ? -77.438 -12.664 112.178 1.00 94.25 95 LYS A CA 1
ATOM 763 C C . LYS A 1 95 ? -76.604 -13.726 111.460 1.00 94.25 95 LYS A C 1
ATOM 765 O O . LYS A 1 95 ? -75.862 -13.380 110.544 1.00 94.25 95 LYS A O 1
ATOM 770 N N . LEU A 1 96 ? -76.758 -14.999 111.825 1.00 93.88 96 LEU A N 1
ATOM 771 C CA . LEU A 1 96 ? -76.090 -16.126 111.171 1.00 93.88 96 LEU A CA 1
ATOM 772 C C . LEU A 1 96 ? -76.486 -16.228 109.690 1.00 93.88 96 LEU A C 1
ATOM 774 O O . LEU A 1 96 ? -75.614 -16.355 108.833 1.00 93.88 96 LEU A O 1
ATOM 778 N N . GLU A 1 97 ? -77.777 -16.097 109.378 1.00 94.38 97 GLU A N 1
ATOM 779 C CA . GLU A 1 97 ? -78.298 -16.063 108.006 1.00 94.38 97 GLU A CA 1
ATOM 780 C C . GLU A 1 97 ? -77.729 -14.879 107.211 1.00 94.38 97 GLU A C 1
ATOM 782 O O . GLU A 1 97 ? -77.223 -15.068 106.105 1.00 94.38 97 GLU A O 1
ATOM 787 N N . SER A 1 98 ? -77.718 -13.671 107.789 1.00 93.12 98 SER A N 1
ATOM 788 C CA . SER A 1 98 ? -77.138 -12.474 107.160 1.00 93.12 98 SER A CA 1
ATOM 789 C C . SER A 1 98 ? -75.631 -12.618 106.893 1.00 93.12 98 SER A C 1
ATOM 791 O O . SER A 1 98 ? -75.149 -12.243 105.822 1.00 93.12 98 SER A O 1
ATOM 793 N N . CYS A 1 99 ? -74.876 -13.206 107.825 1.00 92.38 99 CYS A N 1
ATOM 794 C CA . CYS A 1 99 ? -73.461 -13.528 107.629 1.00 92.38 99 CYS A CA 1
ATOM 795 C C . CYS A 1 99 ? -73.258 -14.614 106.559 1.00 92.38 99 CYS A C 1
ATOM 797 O O . CYS A 1 99 ? -72.365 -14.484 105.723 1.00 92.38 99 CYS A O 1
ATOM 799 N N . GLY A 1 100 ? -74.108 -15.645 106.531 1.00 94.56 100 GLY A N 1
ATOM 800 C CA . GLY A 1 100 ? -74.084 -16.695 105.512 1.00 94.56 100 GLY A CA 1
ATOM 801 C C . GLY A 1 100 ? -74.401 -16.177 104.105 1.00 94.56 100 GLY A C 1
ATOM 802 O O . GLY A 1 100 ? -73.779 -16.614 103.137 1.00 94.56 100 GLY A O 1
ATOM 803 N N . MET A 1 101 ? -75.314 -15.208 103.979 1.00 94.00 101 MET A N 1
ATOM 804 C CA . MET A 1 101 ? -75.593 -14.516 102.715 1.00 94.00 101 MET A CA 1
ATOM 805 C C . MET A 1 101 ? -74.383 -13.700 102.247 1.00 94.00 101 MET A C 1
ATOM 807 O O . MET A 1 101 ? -73.898 -13.940 101.143 1.00 94.00 101 MET A O 1
ATOM 811 N N . ARG A 1 102 ? -73.796 -12.858 103.113 1.00 94.25 102 ARG A N 1
ATOM 812 C CA . ARG A 1 102 ? -72.558 -12.119 102.786 1.00 94.25 102 ARG A CA 1
ATOM 813 C C . ARG A 1 102 ? -71.402 -13.045 102.396 1.00 94.25 102 ARG A C 1
ATOM 815 O O . ARG A 1 102 ? -70.656 -12.747 101.469 1.00 94.25 102 ARG A O 1
ATOM 822 N N . GLN A 1 103 ? -71.253 -14.196 103.056 1.00 94.69 103 GLN A N 1
ATOM 823 C CA . GLN A 1 103 ? -70.223 -15.175 102.695 1.00 94.69 103 GLN A CA 1
ATOM 824 C C . GLN A 1 103 ? -70.448 -15.759 101.288 1.00 94.69 103 GLN A C 1
ATOM 826 O O . GLN A 1 103 ? -69.482 -15.946 100.543 1.00 94.69 103 GLN A O 1
ATOM 831 N N . LYS A 1 104 ? -71.704 -16.029 100.902 1.00 95.56 104 LYS A N 1
ATOM 832 C CA . LYS A 1 104 ? -72.059 -16.479 99.544 1.00 95.56 104 LYS A CA 1
ATOM 833 C C . LYS A 1 104 ? -71.798 -15.390 98.502 1.00 95.56 104 LYS A C 1
ATOM 835 O O . LYS A 1 104 ? -71.223 -15.699 97.462 1.00 95.56 104 LYS A O 1
ATOM 840 N N . GLU A 1 105 ? -72.157 -14.140 98.792 1.00 94.44 105 GLU A N 1
ATOM 841 C CA . GLU A 1 105 ? -71.882 -12.976 97.934 1.00 94.44 105 GLU A CA 1
ATOM 842 C C . GLU A 1 105 ? -70.375 -12.811 97.692 1.00 94.44 105 GLU A C 1
ATOM 844 O O . GLU A 1 105 ? -69.933 -12.818 96.542 1.00 94.44 105 GLU A O 1
ATOM 849 N N . CYS A 1 106 ? -69.565 -12.785 98.757 1.00 94.25 106 CYS A N 1
ATOM 850 C CA . CYS A 1 106 ? -68.106 -12.698 98.657 1.00 94.25 106 CYS A CA 1
ATOM 851 C C . CYS A 1 106 ? -67.488 -13.888 97.903 1.00 94.25 106 CYS A C 1
ATOM 853 O O . CYS A 1 106 ? -66.573 -13.692 97.103 1.00 94.25 106 CYS A O 1
ATOM 855 N N . ARG A 1 107 ? -67.987 -15.119 98.106 1.00 95.62 107 ARG A N 1
ATOM 856 C CA . ARG A 1 107 ? -67.535 -16.298 97.343 1.00 95.62 107 ARG A CA 1
ATOM 857 C C . ARG A 1 107 ? -67.875 -16.169 95.854 1.00 95.62 107 ARG A C 1
ATOM 859 O O . ARG A 1 107 ? -67.031 -16.483 95.022 1.00 95.62 107 ARG A O 1
ATOM 866 N N . SER A 1 108 ? -69.081 -15.708 95.524 1.00 95.50 108 SER A N 1
ATOM 867 C CA . SER A 1 108 ? -69.514 -15.500 94.136 1.00 95.50 108 SER A CA 1
ATOM 868 C C . SER A 1 108 ? -68.651 -14.444 93.438 1.00 95.50 108 SER A C 1
ATOM 870 O O . SER A 1 108 ? -68.098 -14.701 92.370 1.00 95.50 108 SER A O 1
ATOM 872 N N . ALA A 1 109 ? -68.436 -13.296 94.091 1.00 94.56 109 ALA A N 1
ATOM 873 C CA . ALA A 1 109 ? -67.558 -12.240 93.593 1.00 94.56 109 ALA A CA 1
ATOM 874 C C . ALA A 1 109 ? -66.112 -12.731 93.393 1.00 94.56 109 ALA A C 1
ATOM 876 O O . ALA A 1 109 ? -65.501 -12.443 92.365 1.00 94.56 109 ALA A O 1
ATOM 877 N N . TYR A 1 110 ? -65.577 -13.525 94.328 1.00 96.31 110 TYR A N 1
ATOM 878 C CA . TYR A 1 110 ? -64.245 -14.117 94.196 1.00 96.31 110 TYR A CA 1
ATOM 879 C C . TYR A 1 110 ? -64.126 -15.044 92.977 1.00 96.31 110 TYR A C 1
ATOM 881 O O . TYR A 1 110 ? -63.155 -14.934 92.230 1.00 96.31 110 TYR A O 1
ATOM 889 N N . GLU A 1 111 ? -65.099 -15.929 92.737 1.00 95.88 111 GLU A N 1
ATOM 890 C CA . GLU A 1 111 ? -65.063 -16.820 91.568 1.00 95.88 111 GLU A CA 1
ATOM 891 C C . GLU A 1 111 ? -65.192 -16.043 90.245 1.00 95.88 111 GLU A C 1
ATOM 893 O O . GLU A 1 111 ? -64.500 -16.375 89.283 1.00 95.88 111 GLU A O 1
ATOM 898 N N . ILE A 1 112 ? -65.977 -14.957 90.196 1.00 96.25 112 ILE A N 1
ATOM 899 C CA . ILE A 1 112 ? -66.018 -14.050 89.032 1.00 96.25 112 ILE A CA 1
ATOM 900 C C . ILE A 1 112 ? -64.633 -13.433 88.784 1.00 96.25 112 ILE A C 1
ATOM 902 O O . ILE A 1 112 ? -64.081 -13.599 87.697 1.00 96.25 112 ILE A O 1
ATOM 906 N N . ILE A 1 113 ? -64.022 -12.809 89.798 1.00 96.50 113 ILE A N 1
ATOM 907 C CA . ILE A 1 113 ? -62.698 -12.166 89.687 1.00 96.50 113 ILE A CA 1
ATOM 908 C C . ILE A 1 113 ? -61.611 -13.181 89.302 1.00 96.50 113 ILE A C 1
ATOM 910 O O . ILE A 1 113 ? -60.723 -12.882 88.505 1.00 96.50 113 ILE A O 1
ATOM 914 N N . LYS A 1 114 ? -61.674 -14.405 89.832 1.00 96.81 114 LYS A N 1
ATOM 915 C CA . LYS A 1 114 ? -60.764 -15.508 89.494 1.00 96.81 114 LYS A CA 1
ATOM 916 C C . LYS A 1 114 ? -60.920 -15.947 88.035 1.00 96.81 114 LYS A C 1
ATOM 918 O O . LYS A 1 114 ? -59.912 -16.135 87.352 1.00 96.81 114 LYS A O 1
ATOM 923 N N . ASN A 1 115 ? -62.151 -16.054 87.538 1.00 96.06 115 ASN A N 1
ATOM 924 C CA . ASN A 1 115 ? -62.427 -16.377 86.137 1.00 96.06 115 ASN A CA 1
ATOM 925 C C . ASN A 1 115 ? -61.969 -15.256 85.190 1.00 96.06 115 ASN A C 1
ATOM 927 O O . ASN A 1 115 ? -61.345 -15.537 84.166 1.00 96.06 115 ASN A O 1
ATOM 931 N N . GLU A 1 116 ? -62.192 -13.991 85.552 1.00 95.81 116 GLU A N 1
ATOM 932 C CA . GLU A 1 116 ? -61.684 -12.837 84.803 1.00 95.81 116 GLU A CA 1
ATOM 933 C C . GLU A 1 116 ? -60.154 -12.779 84.802 1.00 95.81 116 GLU A C 1
ATOM 935 O O . GLU A 1 116 ? -59.553 -12.664 83.734 1.00 95.81 116 GLU A O 1
ATOM 940 N N . ARG A 1 117 ? -59.501 -12.951 85.960 1.00 96.56 117 ARG A N 1
ATOM 941 C CA . ARG A 1 117 ? -58.036 -13.047 86.064 1.00 96.56 117 ARG A CA 1
ATOM 942 C C . ARG A 1 117 ? -57.489 -14.125 85.132 1.00 96.56 117 ARG A C 1
ATOM 944 O O . ARG A 1 117 ? -56.541 -13.855 84.401 1.00 96.56 117 ARG A O 1
ATOM 951 N N . ASN A 1 118 ? -58.085 -15.317 85.129 1.00 96.31 118 ASN A N 1
ATOM 952 C CA . ASN A 1 118 ? -57.664 -16.413 84.254 1.00 96.31 118 ASN A CA 1
ATOM 953 C C . ASN A 1 118 ? -57.858 -16.061 82.766 1.00 96.31 118 ASN A C 1
ATOM 955 O O . ASN A 1 118 ? -56.970 -16.318 81.954 1.00 96.31 118 ASN A O 1
ATOM 959 N N . LYS A 1 119 ? -58.969 -15.404 82.404 1.00 97.06 119 LYS A N 1
ATOM 960 C CA . LYS A 1 119 ? -59.217 -14.905 81.040 1.00 97.06 119 LYS A CA 1
ATOM 961 C C . LYS A 1 119 ? -58.162 -13.880 80.605 1.00 97.06 119 LYS A C 1
ATOM 963 O O . LYS A 1 119 ? -57.623 -14.004 79.507 1.00 97.06 119 LYS A O 1
ATOM 968 N N . TYR A 1 120 ? -57.840 -12.899 81.450 1.00 96.75 120 TYR A N 1
ATOM 969 C CA . TYR A 1 120 ? -56.806 -11.903 81.152 1.00 96.75 120 TYR A CA 1
ATOM 970 C C . TYR A 1 120 ? -55.408 -12.524 81.073 1.00 96.75 120 TYR A C 1
ATOM 972 O O . TYR A 1 120 ? -54.643 -12.168 80.182 1.00 96.75 120 TYR A O 1
ATOM 980 N N . LEU A 1 121 ? -55.088 -13.493 81.934 1.00 97.12 121 LEU A N 1
ATOM 981 C CA . LEU A 1 121 ? -53.803 -14.199 81.920 1.00 97.12 121 LEU A CA 1
ATOM 982 C C . LEU A 1 121 ? -53.614 -14.987 80.611 1.00 97.12 121 LEU A C 1
ATOM 984 O O . LEU A 1 121 ? -52.570 -14.860 79.972 1.00 97.12 121 LEU A O 1
ATOM 988 N N . ASN A 1 122 ? -54.654 -15.684 80.141 1.00 96.81 122 ASN A N 1
ATOM 989 C CA . ASN A 1 122 ? -54.646 -16.354 78.835 1.00 96.81 122 ASN A CA 1
ATOM 990 C C . ASN A 1 122 ? -54.502 -15.358 77.668 1.00 96.81 122 ASN A C 1
ATOM 992 O O . ASN A 1 122 ? -53.774 -15.631 76.711 1.00 96.81 122 ASN A O 1
ATOM 996 N N . LEU A 1 123 ? -55.158 -14.192 77.732 1.00 97.19 123 LEU A N 1
ATOM 997 C CA . LEU A 1 123 ? -55.022 -13.145 76.710 1.00 97.19 123 LEU A CA 1
ATOM 998 C C . LEU A 1 123 ? -53.602 -12.564 76.673 1.00 97.19 123 LEU A C 1
ATOM 1000 O O . LEU A 1 123 ? -53.049 -12.405 75.587 1.00 97.19 123 LEU A O 1
ATOM 1004 N N . ILE A 1 124 ? -52.992 -12.307 77.835 1.00 96.12 124 ILE A N 1
ATOM 1005 C CA . ILE A 1 124 ? -51.604 -11.837 77.956 1.00 96.12 124 ILE A CA 1
ATOM 1006 C C . ILE A 1 124 ? -50.633 -12.877 77.389 1.00 96.12 124 ILE A C 1
ATOM 1008 O O . ILE A 1 124 ? -49.768 -12.522 76.592 1.00 96.12 124 ILE A O 1
ATOM 1012 N N . GLN A 1 125 ? -50.798 -14.159 77.732 1.00 96.94 125 GLN A N 1
ATOM 1013 C CA . GLN A 1 125 ? -49.972 -15.239 77.185 1.00 96.94 125 GLN A CA 1
ATOM 1014 C C . GLN A 1 125 ? -50.100 -15.326 75.656 1.00 96.94 125 GLN A C 1
ATOM 1016 O O . GLN A 1 125 ? -49.090 -15.345 74.955 1.00 96.94 125 GLN A O 1
ATOM 1021 N N . THR A 1 126 ? -51.329 -15.293 75.130 1.00 97.12 126 THR A N 1
ATOM 1022 C CA . THR A 1 126 ? -51.589 -15.332 73.679 1.00 97.12 126 THR A CA 1
ATOM 1023 C C . THR A 1 126 ? -50.993 -14.119 72.955 1.00 97.12 126 THR A C 1
ATOM 1025 O O . THR A 1 126 ? -50.421 -14.256 71.875 1.00 97.12 126 THR A O 1
ATOM 1028 N N . ALA A 1 127 ? -51.105 -12.922 73.540 1.00 96.94 127 ALA A N 1
ATOM 1029 C CA . ALA A 1 127 ? -50.526 -11.702 72.984 1.00 96.94 127 ALA A CA 1
ATOM 1030 C C . ALA A 1 127 ? -48.990 -11.738 73.005 1.00 96.94 127 ALA A C 1
ATOM 1032 O O . ALA A 1 127 ? -48.364 -11.410 72.001 1.00 96.94 127 ALA A O 1
ATOM 1033 N N . SER A 1 128 ? -48.391 -12.197 74.108 1.00 97.31 128 SER A N 1
ATOM 1034 C CA . SER A 1 128 ? -46.940 -12.373 74.249 1.00 97.31 128 SER A CA 1
ATOM 1035 C C . SER A 1 128 ? -46.384 -13.348 73.205 1.00 97.31 128 SER A C 1
ATOM 1037 O O . SER A 1 128 ? -45.413 -13.035 72.515 1.00 97.31 128 SER A O 1
ATOM 1039 N N . GLN A 1 129 ? -47.061 -14.482 72.994 1.00 96.94 129 GLN A N 1
ATOM 1040 C CA . GLN A 1 129 ? -46.676 -15.451 71.968 1.00 96.94 129 GLN A CA 1
ATOM 1041 C C . GLN A 1 129 ? -46.748 -14.851 70.553 1.00 96.94 129 GLN A C 1
ATOM 1043 O O . GLN A 1 129 ? -45.773 -14.942 69.809 1.00 96.94 129 GLN A O 1
ATOM 1048 N N . ARG A 1 130 ? -47.831 -14.135 70.209 1.00 96.31 130 ARG A N 1
ATOM 1049 C CA . ARG A 1 130 ? -47.941 -13.414 68.923 1.00 96.31 130 ARG A CA 1
ATOM 1050 C C . ARG A 1 130 ? -46.850 -12.359 68.730 1.00 96.31 130 ARG A C 1
ATOM 1052 O O . ARG A 1 130 ? -46.376 -12.181 67.612 1.00 96.31 130 ARG A O 1
ATOM 1059 N N . VAL A 1 131 ? -46.449 -11.651 69.789 1.00 97.12 131 VAL A N 1
ATOM 1060 C CA . VAL A 1 131 ? -45.328 -10.698 69.728 1.00 97.12 131 VAL A CA 1
ATOM 1061 C C . VAL A 1 131 ? -44.019 -11.430 69.428 1.00 97.12 131 VAL A C 1
ATOM 1063 O O . VAL A 1 131 ? -43.271 -10.973 68.568 1.00 97.12 131 VAL A O 1
ATOM 1066 N N . SER A 1 132 ? -43.768 -12.583 70.055 1.00 95.94 132 SER A N 1
ATOM 1067 C CA . SER A 1 132 ? -42.571 -13.394 69.790 1.00 95.94 132 SER A CA 1
ATOM 1068 C C . SER A 1 132 ? -42.535 -13.914 68.343 1.00 95.94 132 SER A C 1
ATOM 1070 O O . SER A 1 132 ? -41.538 -13.722 67.651 1.00 95.94 132 SER A O 1
ATOM 1072 N N . GLU A 1 133 ? -43.648 -14.458 67.837 1.00 96.44 133 GLU A N 1
ATOM 1073 C CA . GLU A 1 133 ? -43.790 -14.895 66.435 1.00 96.44 133 GLU A CA 1
ATOM 1074 C C . GLU A 1 133 ? -43.542 -13.750 65.433 1.00 96.44 133 GLU A C 1
ATOM 1076 O O . GLU A 1 133 ? -42.909 -13.940 64.393 1.00 96.44 133 GLU A O 1
ATOM 1081 N N . MET A 1 134 ? -44.031 -12.540 65.731 1.00 97.00 134 MET A N 1
ATOM 1082 C CA . MET A 1 134 ? -43.796 -11.365 64.884 1.00 97.00 134 MET A CA 1
ATOM 1083 C C . MET A 1 134 ? -42.353 -10.853 64.973 1.00 97.00 134 MET A C 1
ATOM 1085 O O . MET A 1 134 ? -41.808 -10.415 63.961 1.00 97.00 134 MET A O 1
ATOM 1089 N N . GLN A 1 135 ? -41.705 -10.943 66.137 1.00 97.31 135 GLN A N 1
ATOM 1090 C CA . GLN A 1 135 ? -40.283 -10.616 66.284 1.00 97.31 135 GLN A CA 1
ATOM 1091 C C . GLN A 1 135 ? -39.387 -11.586 65.505 1.00 97.31 135 GLN A C 1
ATOM 1093 O O . GLN A 1 135 ? -38.400 -11.155 64.914 1.00 97.31 135 GLN A O 1
ATOM 1098 N N . GLU A 1 136 ? -39.720 -12.877 65.463 1.00 96.12 136 GLU A N 1
ATOM 1099 C CA . GLU A 1 136 ? -38.993 -13.858 64.648 1.00 96.12 136 GLU A CA 1
ATOM 1100 C C . GLU A 1 136 ? -39.161 -13.588 63.150 1.00 96.12 136 GLU A C 1
ATOM 1102 O O . GLU A 1 136 ? -38.165 -13.543 62.427 1.00 96.12 136 GLU A O 1
ATOM 1107 N N . LYS A 1 137 ? -40.385 -13.289 62.690 1.00 97.50 137 LYS A N 1
ATOM 1108 C CA . LYS A 1 137 ? -40.637 -12.847 61.305 1.00 97.50 137 LYS A CA 1
ATOM 1109 C C . LYS A 1 137 ? -39.867 -11.575 60.952 1.00 97.50 137 LYS A C 1
ATOM 1111 O O . LYS A 1 137 ? -39.288 -11.505 59.873 1.00 97.50 137 LYS A O 1
ATOM 1116 N N . TYR A 1 138 ? -39.819 -10.597 61.858 1.00 96.38 138 TYR A N 1
ATOM 1117 C CA . TYR A 1 138 ? -39.033 -9.379 61.664 1.00 96.38 138 TYR A CA 1
ATOM 1118 C C . TYR A 1 138 ? -37.538 -9.690 61.506 1.00 96.38 138 TYR A C 1
ATOM 1120 O O . TYR A 1 138 ? -36.917 -9.202 60.567 1.00 96.38 138 TYR A O 1
ATOM 1128 N N . ARG A 1 139 ? -36.960 -10.545 62.366 1.00 97.94 139 ARG A N 1
ATOM 1129 C CA . ARG A 1 139 ? -35.548 -10.961 62.240 1.00 97.94 139 ARG A CA 1
ATOM 1130 C C . ARG A 1 139 ? -35.275 -11.674 60.911 1.00 97.94 139 ARG A C 1
ATOM 1132 O O . ARG A 1 139 ? -34.269 -11.383 60.277 1.00 97.94 139 ARG A O 1
ATOM 1139 N N . MET A 1 140 ? -36.167 -12.570 60.482 1.00 97.00 140 MET A N 1
ATOM 1140 C CA . MET A 1 140 ? -36.054 -13.274 59.195 1.00 97.00 140 MET A CA 1
ATOM 1141 C C . MET A 1 140 ? -36.029 -12.290 58.015 1.00 97.00 140 MET A C 1
ATOM 1143 O O . MET A 1 140 ? -35.118 -12.352 57.196 1.00 97.00 140 MET A O 1
ATOM 1147 N N . LEU A 1 141 ? -36.976 -11.346 57.973 1.00 96.56 141 LEU A N 1
ATOM 1148 C CA . LEU A 1 141 ? -37.055 -10.326 56.919 1.00 96.56 141 LEU A CA 1
ATOM 1149 C C . LEU A 1 141 ? -35.875 -9.342 56.950 1.00 96.56 141 LEU A C 1
ATOM 1151 O O . LEU A 1 141 ? -35.420 -8.913 55.894 1.00 96.56 141 LEU A O 1
ATOM 1155 N N . ASN A 1 142 ? -35.355 -8.996 58.133 1.00 96.69 142 ASN A N 1
ATOM 1156 C CA . ASN A 1 142 ? -34.160 -8.156 58.244 1.00 96.69 142 ASN A CA 1
ATOM 1157 C C . ASN A 1 142 ? -32.935 -8.875 57.665 1.00 96.69 142 ASN A C 1
ATOM 1159 O O . ASN A 1 142 ? -32.235 -8.304 56.838 1.00 96.69 142 ASN A O 1
ATOM 1163 N N . ASN A 1 143 ? -32.731 -10.146 58.027 1.00 96.56 143 ASN A N 1
ATOM 1164 C CA . ASN A 1 143 ? -31.649 -10.961 57.474 1.00 96.56 143 ASN A CA 1
ATOM 1165 C C . ASN A 1 143 ? -31.768 -11.105 55.944 1.00 96.56 143 ASN A C 1
ATOM 1167 O O . ASN A 1 143 ? -30.763 -11.053 55.241 1.00 96.56 143 ASN A O 1
ATOM 1171 N N . GLU A 1 144 ? -32.985 -11.274 55.415 1.00 96.50 144 GLU A N 1
ATOM 1172 C CA . GLU A 1 144 ? -33.234 -11.323 53.968 1.00 96.50 144 GLU A CA 1
ATOM 1173 C C . GLU A 1 144 ? -32.890 -9.987 53.288 1.00 96.50 144 GLU A C 1
ATOM 1175 O O . GLU A 1 144 ? -32.212 -9.978 52.261 1.00 96.50 144 GLU A O 1
ATOM 1180 N N . ALA A 1 145 ? -33.270 -8.854 53.889 1.00 96.50 145 ALA A N 1
ATOM 1181 C CA . ALA A 1 145 ? -32.900 -7.527 53.399 1.00 96.50 145 ALA A CA 1
ATOM 1182 C C . ALA A 1 145 ? -31.374 -7.309 53.399 1.00 96.50 145 ALA A C 1
ATOM 1184 O O . ALA A 1 145 ? -30.832 -6.827 52.402 1.00 96.50 145 ALA A O 1
ATOM 1185 N N . ASP A 1 146 ? -30.675 -7.726 54.460 1.00 97.19 146 ASP A N 1
ATOM 1186 C CA . ASP A 1 146 ? -29.212 -7.645 54.565 1.00 97.19 146 ASP A CA 1
ATOM 1187 C C . ASP A 1 146 ? -28.519 -8.494 53.476 1.00 97.19 146 ASP A C 1
ATOM 1189 O O . ASP A 1 146 ? -27.574 -8.035 52.823 1.00 97.19 146 ASP A O 1
ATOM 1193 N N . VAL A 1 147 ? -29.018 -9.712 53.214 1.00 97.44 147 VAL A N 1
ATOM 1194 C CA . VAL A 1 147 ? -28.521 -10.592 52.137 1.00 97.44 147 VAL A CA 1
ATOM 1195 C C . VAL A 1 147 ? -28.760 -9.972 50.758 1.00 97.44 147 VAL A C 1
ATOM 1197 O O . VAL A 1 147 ? -27.825 -9.887 49.959 1.00 97.44 147 VAL A O 1
ATOM 1200 N N . LEU A 1 148 ? -29.972 -9.482 50.480 1.00 96.06 148 LEU A N 1
ATOM 1201 C CA . LEU A 1 148 ? -30.309 -8.835 49.207 1.00 96.06 148 LEU A CA 1
ATOM 1202 C C . LEU A 1 148 ? -29.489 -7.557 48.973 1.00 96.06 148 LEU A C 1
ATOM 1204 O O . LEU A 1 148 ? -29.066 -7.292 47.845 1.00 96.06 148 LEU A O 1
ATOM 1208 N N . GLN A 1 149 ? -29.206 -6.782 50.024 1.00 97.69 149 GLN A N 1
ATOM 1209 C CA . GLN A 1 149 ? -28.325 -5.617 49.947 1.00 97.69 149 GLN A CA 1
ATOM 1210 C C . GLN A 1 149 ? -26.872 -6.026 49.652 1.00 97.69 149 GLN A C 1
ATOM 1212 O O . GLN A 1 149 ? -26.219 -5.403 48.808 1.00 97.69 149 GLN A O 1
ATOM 1217 N N . GLY A 1 150 ? -26.382 -7.103 50.276 1.00 96.38 150 GLY A N 1
ATOM 1218 C CA . GLY A 1 150 ? -25.075 -7.696 49.982 1.00 96.38 150 GLY A CA 1
ATOM 1219 C C . GLY A 1 150 ? -24.950 -8.171 48.530 1.00 96.38 150 GLY A C 1
ATOM 1220 O O . GLY A 1 150 ? -23.988 -7.817 47.843 1.00 96.38 150 GLY A O 1
ATOM 1221 N N . GLU A 1 151 ? -25.947 -8.904 48.027 1.00 96.31 151 GLU A N 1
ATOM 1222 C CA . GLU A 1 151 ? -26.011 -9.332 46.626 1.00 96.31 151 GLU A CA 1
ATOM 1223 C C . GLU A 1 151 ? -26.065 -8.155 45.650 1.00 96.31 151 GLU A C 1
ATOM 1225 O O . GLU A 1 151 ? -25.363 -8.161 44.637 1.00 96.31 151 GLU A O 1
ATOM 1230 N N . SER A 1 152 ? -26.891 -7.148 45.939 1.00 96.12 152 SER A N 1
ATOM 1231 C CA . SER A 1 152 ? -27.025 -5.943 45.117 1.00 96.12 152 SER A CA 1
ATOM 1232 C C . SER A 1 152 ? -25.688 -5.203 45.004 1.00 96.12 152 SER A C 1
ATOM 1234 O O . SER A 1 152 ? -25.251 -4.863 43.903 1.00 96.12 152 SER A O 1
ATOM 1236 N N . HIS A 1 153 ? -24.963 -5.057 46.119 1.00 97.06 153 HIS A N 1
ATOM 1237 C CA . HIS A 1 153 ? -23.629 -4.447 46.137 1.00 97.06 153 HIS A CA 1
ATOM 1238 C C . HIS A 1 153 ? -22.581 -5.277 45.381 1.00 97.06 153 HIS A C 1
ATOM 1240 O O . HIS A 1 153 ? -21.753 -4.725 44.653 1.00 97.06 153 HIS A O 1
ATOM 1246 N N . ALA A 1 154 ? -22.625 -6.608 45.502 1.00 95.38 154 ALA A N 1
ATOM 1247 C CA . ALA A 1 154 ? -21.748 -7.508 44.752 1.00 95.38 154 ALA A CA 1
ATOM 1248 C C . ALA A 1 154 ? -22.010 -7.433 43.235 1.00 95.38 154 ALA A C 1
ATOM 1250 O O . ALA A 1 154 ? -21.067 -7.286 42.452 1.00 95.38 154 ALA A O 1
ATOM 1251 N N . LYS A 1 155 ? -23.284 -7.445 42.820 1.00 95.12 155 LYS A N 1
ATOM 1252 C CA . LYS A 1 155 ? -23.713 -7.264 41.422 1.00 95.12 155 LYS A CA 1
ATOM 1253 C C . LYS A 1 155 ? -23.308 -5.882 40.891 1.00 95.12 155 LYS A C 1
ATOM 1255 O O . LYS A 1 155 ? -22.769 -5.797 39.791 1.00 95.12 155 LYS A O 1
ATOM 1260 N N . GLY A 1 156 ? -23.456 -4.822 41.689 1.00 95.19 156 GLY A N 1
ATOM 1261 C CA . GLY A 1 156 ? -22.986 -3.473 41.354 1.00 95.19 156 GLY A CA 1
ATOM 1262 C C . GLY A 1 156 ? -21.479 -3.417 41.076 1.00 95.19 156 GLY A C 1
ATOM 1263 O O . GLY A 1 156 ? -21.060 -2.914 40.035 1.00 95.19 156 GLY A O 1
ATOM 1264 N N . LYS A 1 157 ? -20.657 -4.021 41.946 1.00 96.38 157 LYS A N 1
ATOM 1265 C CA . LYS A 1 157 ? -19.200 -4.132 41.731 1.00 96.38 157 LYS A CA 1
ATOM 1266 C C . LYS A 1 157 ? -18.840 -4.926 40.473 1.00 96.38 157 LYS A C 1
ATOM 1268 O O . LYS A 1 157 ? -17.921 -4.532 39.757 1.00 96.38 157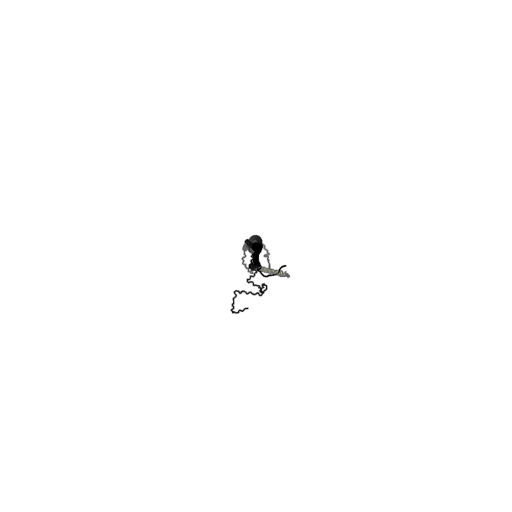 LYS A O 1
ATOM 1273 N N . ALA A 1 158 ? -19.552 -6.018 40.187 1.00 92.38 158 ALA A N 1
ATOM 1274 C CA . ALA A 1 158 ? -19.337 -6.805 38.973 1.00 92.38 158 ALA A CA 1
ATOM 1275 C C . ALA A 1 158 ? -19.657 -5.998 37.699 1.00 92.38 158 ALA A C 1
ATOM 1277 O O . ALA A 1 158 ? -18.880 -6.025 36.746 1.00 92.38 158 ALA A O 1
ATOM 1278 N N . VAL A 1 159 ? -20.747 -5.221 37.708 1.00 94.19 159 VAL A N 1
ATOM 1279 C CA . VAL A 1 159 ? -21.127 -4.330 36.599 1.00 94.19 159 VAL A CA 1
ATOM 1280 C C . VAL A 1 159 ? -20.089 -3.228 36.375 1.00 94.19 159 VAL A C 1
ATOM 1282 O O . VAL A 1 159 ? -19.703 -2.996 35.232 1.00 94.19 159 VAL A O 1
ATOM 1285 N N . GLU A 1 160 ? -19.591 -2.571 37.427 1.00 94.31 160 GLU A N 1
ATOM 1286 C CA . GLU A 1 160 ? -18.546 -1.546 37.274 1.00 94.31 160 GLU A CA 1
ATOM 1287 C C . GLU A 1 160 ? -17.222 -2.129 36.758 1.00 94.31 160 GLU A C 1
ATOM 1289 O O . GLU A 1 160 ? -16.587 -1.531 35.888 1.00 94.31 160 GLU A O 1
ATOM 1294 N N . LYS A 1 161 ? -16.839 -3.336 37.201 1.00 94.19 161 LYS A N 1
ATOM 1295 C CA . LYS A 1 161 ? -15.676 -4.044 36.646 1.00 94.19 161 LYS A CA 1
ATOM 1296 C C . LYS A 1 161 ? -15.853 -4.324 35.146 1.00 94.19 161 LYS A C 1
ATOM 1298 O O . LYS A 1 161 ? -14.976 -3.969 34.360 1.00 94.19 161 LYS A O 1
ATOM 1303 N N . ALA A 1 162 ? -17.004 -4.867 34.742 1.00 87.12 162 ALA A N 1
ATOM 1304 C CA . ALA A 1 162 ? -17.305 -5.155 33.338 1.00 87.12 162 ALA A CA 1
ATOM 1305 C C . ALA A 1 162 ? -17.353 -3.883 32.467 1.00 87.12 162 ALA A C 1
ATOM 1307 O O . ALA A 1 162 ? -16.857 -3.882 31.340 1.00 87.12 162 ALA A O 1
ATOM 1308 N N . LYS A 1 163 ? -17.883 -2.764 32.987 1.00 90.81 163 LYS A N 1
ATOM 1309 C CA . LYS A 1 163 ? -17.826 -1.453 32.313 1.00 90.81 163 LYS A CA 1
ATOM 1310 C C . LYS A 1 163 ? -16.387 -0.977 32.114 1.00 90.81 163 LYS A C 1
ATOM 1312 O O . LYS A 1 163 ? -16.062 -0.496 31.030 1.00 90.81 163 LYS A O 1
ATOM 1317 N N . ALA A 1 164 ? -15.533 -1.108 33.131 1.00 90.31 164 ALA A N 1
ATOM 1318 C CA . ALA A 1 164 ? -14.130 -0.706 33.053 1.00 90.31 164 ALA A CA 1
ATOM 1319 C C . ALA A 1 164 ? -13.341 -1.558 32.042 1.00 90.31 164 ALA A C 1
ATOM 1321 O O . ALA A 1 164 ? -12.552 -1.019 31.266 1.00 90.31 164 ALA A O 1
ATOM 1322 N N . GLU A 1 165 ? -13.587 -2.868 31.993 1.00 85.81 165 GLU A N 1
ATOM 1323 C CA . GLU A 1 165 ? -13.013 -3.775 30.989 1.00 85.81 165 GLU A CA 1
ATOM 1324 C C . GLU A 1 165 ? -13.500 -3.422 29.573 1.00 85.81 165 GLU A C 1
ATOM 1326 O O . GLU A 1 165 ? -12.683 -3.224 28.674 1.00 85.81 165 GLU A O 1
ATOM 1331 N N . ALA A 1 166 ? -14.803 -3.191 29.385 1.00 83.00 166 ALA A N 1
ATOM 1332 C CA . ALA A 1 166 ? -15.365 -2.752 28.105 1.00 83.00 166 ALA A CA 1
ATOM 1333 C C . ALA A 1 166 ? -14.888 -1.351 27.659 1.00 83.00 166 ALA A C 1
ATOM 1335 O O . ALA A 1 166 ? -14.896 -1.049 26.463 1.00 83.00 166 ALA A O 1
ATOM 1336 N N . ALA A 1 167 ? -14.494 -0.477 28.590 1.00 88.06 167 ALA A N 1
ATOM 1337 C CA . ALA A 1 167 ? -13.889 0.820 28.283 1.00 88.06 167 ALA A CA 1
ATOM 1338 C C . ALA A 1 167 ? -12.424 0.675 27.836 1.00 88.06 167 ALA A C 1
ATOM 1340 O O . ALA A 1 167 ? -12.026 1.295 26.850 1.00 88.06 167 ALA A O 1
ATOM 1341 N N . LYS A 1 168 ? -11.642 -0.193 28.499 1.00 85.81 168 LYS A N 1
ATOM 1342 C CA . LYS A 1 168 ? -10.279 -0.549 28.065 1.00 85.81 168 LYS A CA 1
ATOM 1343 C C . LYS A 1 168 ? -10.288 -1.151 26.660 1.00 85.81 168 LYS A C 1
ATOM 1345 O O . LYS A 1 168 ? -9.563 -0.667 25.799 1.00 85.81 168 LYS A O 1
ATOM 1350 N N . GLN A 1 169 ? -11.167 -2.122 26.412 1.00 79.50 169 GLN A N 1
ATOM 1351 C CA . GLN A 1 169 ? -11.286 -2.782 25.109 1.00 79.50 169 GLN A CA 1
ATOM 1352 C C . GLN A 1 169 ? -11.679 -1.815 23.979 1.00 79.50 169 GLN A C 1
ATOM 1354 O O . GLN A 1 169 ? -11.131 -1.893 22.882 1.00 79.50 169 GLN A O 1
ATOM 1359 N N . ARG A 1 170 ? -12.540 -0.819 24.246 1.00 82.38 170 ARG A N 1
ATOM 1360 C CA . ARG A 1 170 ? -12.795 0.272 23.285 1.00 82.38 170 ARG A CA 1
ATOM 1361 C C . ARG A 1 170 ? -11.541 1.092 22.980 1.00 82.38 170 ARG A C 1
ATOM 1363 O O . ARG A 1 170 ? -11.255 1.315 21.812 1.00 82.38 170 ARG A O 1
ATOM 1370 N N . SER A 1 171 ? -10.779 1.487 24.001 1.00 84.50 171 SER A N 1
ATOM 1371 C CA . SER A 1 171 ? -9.526 2.239 23.819 1.00 84.50 171 SER A CA 1
ATOM 1372 C C . SER A 1 171 ? -8.486 1.459 22.998 1.00 84.50 171 SER A C 1
ATOM 1374 O O . SER A 1 171 ? -7.843 2.024 22.115 1.00 84.50 171 SER A O 1
ATOM 1376 N N . ILE A 1 172 ? -8.367 0.145 23.230 1.00 79.38 172 ILE A N 1
ATOM 1377 C CA . ILE A 1 172 ? -7.481 -0.745 22.462 1.00 79.38 172 ILE A CA 1
ATOM 1378 C C . ILE A 1 172 ? -7.944 -0.836 21.004 1.00 79.38 172 ILE A C 1
ATOM 1380 O O . ILE A 1 172 ? -7.148 -0.590 20.102 1.00 79.38 172 ILE A O 1
ATOM 1384 N N . ARG A 1 173 ? -9.234 -1.100 20.759 1.00 82.94 173 ARG A N 1
ATOM 1385 C CA . ARG A 1 173 ? -9.818 -1.113 19.408 1.00 82.94 173 ARG A CA 1
ATOM 1386 C C . ARG A 1 173 ? -9.578 0.205 18.668 1.00 82.94 173 ARG A C 1
ATOM 1388 O O . ARG A 1 173 ? -9.169 0.185 17.514 1.00 82.94 173 ARG A O 1
ATOM 1395 N N . ASP A 1 174 ? -9.821 1.342 19.314 1.00 78.31 174 ASP A N 1
ATOM 1396 C CA . ASP A 1 174 ? -9.701 2.661 18.679 1.00 78.31 174 ASP A CA 1
ATOM 1397 C C . ASP A 1 174 ? -8.230 2.999 18.363 1.00 78.31 174 ASP A C 1
ATOM 1399 O O . ASP A 1 174 ? -7.934 3.594 17.323 1.00 78.31 174 ASP A O 1
ATOM 1403 N N . ARG A 1 175 ? -7.289 2.528 19.195 1.00 83.94 175 ARG A N 1
ATOM 1404 C CA . ARG A 1 175 ? -5.851 2.552 18.896 1.00 83.94 175 ARG A CA 1
ATOM 1405 C C . ARG A 1 175 ? -5.496 1.657 17.703 1.00 83.94 175 ARG A C 1
ATOM 1407 O O . ARG A 1 175 ? -4.827 2.136 16.791 1.00 83.94 175 ARG A O 1
ATOM 1414 N N . LEU A 1 176 ? -5.950 0.402 17.686 1.00 80.12 176 LEU A N 1
ATOM 1415 C CA . LEU A 1 176 ? -5.686 -0.540 16.590 1.00 80.12 176 LEU A CA 1
ATOM 1416 C C . LEU A 1 176 ? -6.268 -0.043 15.260 1.00 80.12 176 LEU A C 1
ATOM 1418 O O . LEU A 1 176 ? -5.608 -0.154 14.236 1.00 80.12 176 LEU A O 1
ATOM 1422 N N . LEU A 1 177 ? -7.446 0.590 15.269 1.00 82.31 177 LEU A N 1
ATOM 1423 C CA . LEU A 1 177 ? -8.012 1.259 14.091 1.00 82.31 177 LEU A CA 1
ATOM 1424 C C . LEU A 1 177 ? -7.147 2.442 13.624 1.00 82.31 177 LEU A C 1
ATOM 1426 O O . LEU A 1 177 ? -6.997 2.659 12.424 1.00 82.31 177 LEU A O 1
ATOM 1430 N N . SER A 1 178 ? -6.542 3.202 14.545 1.00 84.38 178 SER A N 1
ATOM 1431 C CA . SER A 1 178 ? -5.591 4.265 14.189 1.00 84.38 178 SER A CA 1
ATOM 1432 C C . SER A 1 178 ? -4.302 3.709 13.571 1.00 84.38 178 SER A C 1
ATOM 1434 O O . SER A 1 178 ? -3.804 4.268 12.596 1.00 84.38 178 SER A O 1
ATOM 1436 N N . GLU A 1 179 ? -3.773 2.607 14.107 1.00 81.00 179 GLU A N 1
ATOM 1437 C CA . GLU A 1 179 ? -2.589 1.919 13.576 1.00 81.00 179 GLU A CA 1
ATOM 1438 C C . GLU A 1 179 ? -2.888 1.274 12.207 1.00 81.00 179 GLU A C 1
ATOM 1440 O O . GLU A 1 179 ? -2.142 1.512 11.259 1.00 81.00 179 GLU A O 1
ATOM 1445 N N . TYR A 1 180 ? -4.033 0.599 12.053 1.00 81.12 180 TYR A N 1
ATOM 1446 C CA . TYR A 1 180 ? -4.545 0.086 10.776 1.00 81.12 180 TYR A CA 1
ATOM 1447 C C . TYR A 1 180 ? -4.638 1.189 9.718 1.00 81.12 180 TYR A C 1
ATOM 1449 O O . TYR A 1 180 ? -4.065 1.057 8.641 1.00 81.12 180 TYR A O 1
ATOM 1457 N N . ASN A 1 181 ? -5.296 2.312 10.031 1.00 84.75 181 ASN A N 1
ATOM 1458 C CA . ASN A 1 181 ? -5.467 3.412 9.078 1.00 84.75 181 ASN A CA 1
ATOM 1459 C C . ASN A 1 181 ? -4.120 4.016 8.645 1.00 84.75 181 ASN A C 1
ATOM 1461 O O . ASN A 1 181 ? -3.968 4.390 7.487 1.00 84.75 181 ASN A O 1
ATOM 1465 N N . LYS A 1 182 ? -3.121 4.078 9.539 1.00 86.88 182 LYS A N 1
ATOM 1466 C CA . LYS A 1 182 ? -1.758 4.512 9.180 1.00 86.88 182 LYS A CA 1
ATOM 1467 C C . LYS A 1 182 ? -1.080 3.530 8.227 1.00 86.88 182 LYS A C 1
ATOM 1469 O O . LYS A 1 182 ? -0.526 3.967 7.224 1.00 86.88 182 LYS A O 1
ATOM 1474 N N . MET A 1 183 ? -1.134 2.230 8.520 1.00 81.06 183 MET A N 1
ATOM 1475 C CA . MET A 1 183 ? -0.508 1.199 7.682 1.00 81.06 183 MET A CA 1
ATOM 1476 C C . MET A 1 183 ? -1.198 1.092 6.316 1.00 81.06 183 MET A C 1
ATOM 1478 O O . MET A 1 183 ? -0.516 1.025 5.300 1.00 81.06 183 MET A O 1
ATOM 1482 N N . ASN A 1 184 ? -2.530 1.184 6.275 1.00 84.56 184 ASN A N 1
ATOM 1483 C CA . ASN A 1 184 ? -3.313 1.203 5.041 1.00 84.56 184 ASN A CA 1
ATOM 1484 C C . ASN A 1 184 ? -3.014 2.450 4.191 1.00 84.56 184 ASN A C 1
ATOM 1486 O O . ASN A 1 184 ? -2.768 2.334 2.994 1.00 84.56 184 ASN A O 1
ATOM 1490 N N . ASN A 1 185 ? -2.958 3.641 4.801 1.00 87.81 185 ASN A N 1
ATOM 1491 C CA . ASN A 1 185 ? -2.539 4.855 4.094 1.00 87.81 185 ASN A CA 1
ATOM 1492 C C . ASN A 1 185 ? -1.107 4.724 3.560 1.00 87.81 185 ASN A C 1
ATOM 1494 O O . ASN A 1 185 ? -0.853 5.117 2.425 1.00 87.81 185 ASN A O 1
ATOM 1498 N N . LYS A 1 186 ? -0.187 4.123 4.331 1.00 87.44 186 LYS A N 1
ATOM 1499 C CA . LYS A 1 186 ? 1.184 3.912 3.859 1.00 87.44 186 LYS A CA 1
ATOM 1500 C C . LYS A 1 186 ? 1.262 2.905 2.709 1.00 87.44 186 LYS A C 1
ATOM 1502 O O . LYS A 1 186 ? 2.055 3.105 1.794 1.00 87.44 186 LYS A O 1
ATOM 1507 N N . GLY A 1 187 ? 0.415 1.877 2.720 1.00 85.00 187 GLY A N 1
ATOM 1508 C CA . GLY A 1 187 ? 0.246 0.963 1.592 1.00 85.00 187 GLY A CA 1
ATOM 1509 C C . GLY A 1 187 ? -0.278 1.669 0.338 1.00 85.00 187 GLY A C 1
ATOM 1510 O O . GLY A 1 187 ? 0.259 1.465 -0.747 1.00 85.00 187 GLY A O 1
ATOM 1511 N N . HIS A 1 188 ? -1.252 2.575 0.467 1.00 87.00 188 HIS A N 1
ATOM 1512 C CA . HIS A 1 188 ? -1.688 3.406 -0.663 1.00 87.00 188 HIS A CA 1
ATOM 1513 C C . HIS A 1 188 ? -0.563 4.313 -1.187 1.00 87.00 188 HIS A C 1
ATOM 1515 O O . HIS A 1 188 ? -0.303 4.297 -2.384 1.00 87.00 188 HIS A O 1
ATOM 1521 N N . GLU A 1 189 ? 0.172 5.018 -0.316 1.00 88.50 189 GLU A N 1
ATOM 1522 C CA . GLU A 1 189 ? 1.322 5.845 -0.729 1.00 88.50 189 GLU A CA 1
ATOM 1523 C C . GLU A 1 189 ? 2.380 5.052 -1.515 1.00 88.50 189 GLU A C 1
ATOM 1525 O O . GLU A 1 189 ? 2.902 5.551 -2.513 1.00 88.50 189 GLU A O 1
ATOM 1530 N N . LEU A 1 190 ? 2.700 3.830 -1.065 1.00 88.31 190 LEU A N 1
ATOM 1531 C CA . LEU A 1 190 ? 3.655 2.945 -1.739 1.00 88.31 190 LEU A CA 1
ATOM 1532 C C . LEU A 1 190 ? 3.113 2.432 -3.080 1.00 88.31 190 LEU A C 1
ATOM 1534 O O . LEU A 1 190 ? 3.878 2.334 -4.035 1.00 88.31 190 LEU A O 1
ATOM 1538 N N . ASN A 1 191 ? 1.810 2.150 -3.189 1.00 88.94 191 ASN A N 1
ATOM 1539 C CA . ASN A 1 191 ? 1.197 1.801 -4.475 1.00 88.94 191 ASN A CA 1
ATOM 1540 C C . ASN A 1 191 ? 1.234 2.978 -5.455 1.00 88.94 191 ASN A C 1
ATOM 1542 O O . ASN A 1 191 ? 1.642 2.780 -6.594 1.00 88.94 191 ASN A O 1
ATOM 1546 N N . ASP A 1 192 ? 0.898 4.196 -5.021 1.00 91.00 192 ASP A N 1
ATOM 1547 C CA . ASP A 1 192 ? 0.993 5.381 -5.881 1.00 91.00 192 ASP A CA 1
ATOM 1548 C C . ASP A 1 192 ? 2.441 5.615 -6.364 1.00 91.00 192 ASP A C 1
ATOM 1550 O O . ASP A 1 192 ? 2.668 6.118 -7.464 1.00 91.00 192 ASP A O 1
ATOM 1554 N N . GLU A 1 193 ? 3.442 5.289 -5.540 1.00 88.69 193 GLU A N 1
ATOM 1555 C CA . GLU A 1 193 ? 4.859 5.363 -5.910 1.00 88.69 193 GLU A CA 1
ATOM 1556 C C . GLU A 1 193 ? 5.257 4.264 -6.909 1.00 88.69 193 GLU A C 1
ATOM 1558 O O . GLU A 1 193 ? 5.935 4.560 -7.895 1.00 88.69 193 GLU A O 1
ATOM 1563 N N . VAL A 1 194 ? 4.767 3.032 -6.733 1.00 89.06 194 VAL A N 1
ATOM 1564 C CA . VAL A 1 194 ? 4.912 1.950 -7.722 1.00 89.06 194 VAL A CA 1
ATOM 1565 C C . VAL A 1 194 ? 4.250 2.327 -9.052 1.00 89.06 194 VAL A C 1
ATOM 1567 O O . VAL A 1 194 ? 4.888 2.186 -10.090 1.00 89.06 194 VAL A O 1
ATOM 1570 N N . GLU A 1 195 ? 3.030 2.873 -9.057 1.00 90.12 195 GLU A N 1
ATOM 1571 C CA . GLU A 1 195 ? 2.340 3.308 -10.283 1.00 90.12 195 GLU A CA 1
ATOM 1572 C C . GLU A 1 195 ? 3.106 4.418 -11.027 1.00 90.12 195 GLU A C 1
ATOM 1574 O O . GLU A 1 195 ? 3.218 4.384 -12.257 1.00 90.12 195 GLU A O 1
ATOM 1579 N N . ARG A 1 196 ? 3.701 5.375 -10.297 1.00 90.88 196 ARG A N 1
ATOM 1580 C CA . ARG A 1 196 ? 4.604 6.384 -10.886 1.00 90.88 196 ARG A CA 1
ATOM 1581 C C . ARG A 1 196 ? 5.839 5.732 -11.508 1.00 90.88 196 ARG A C 1
ATOM 1583 O O . ARG A 1 196 ? 6.139 6.018 -12.666 1.00 90.88 196 ARG A O 1
ATOM 1590 N N . ASN A 1 197 ? 6.501 4.828 -10.782 1.00 88.69 197 ASN A N 1
ATOM 1591 C CA . ASN A 1 197 ? 7.678 4.110 -11.276 1.00 88.69 197 ASN A CA 1
ATOM 1592 C C . ASN A 1 197 ? 7.346 3.266 -12.520 1.00 88.69 197 ASN A C 1
ATOM 1594 O O . ASN A 1 197 ? 8.114 3.284 -13.476 1.00 88.69 197 ASN A O 1
ATOM 1598 N N . VAL A 1 198 ? 6.184 2.603 -12.571 1.00 91.00 198 VAL A N 1
ATOM 1599 C CA . VAL A 1 198 ? 5.695 1.883 -13.764 1.00 91.00 198 VAL A CA 1
ATOM 1600 C C . VAL A 1 198 ? 5.492 2.836 -14.946 1.00 91.00 198 VAL A C 1
ATOM 1602 O O . VAL A 1 198 ? 5.965 2.554 -16.046 1.00 91.00 198 VAL A O 1
ATOM 1605 N N . SER A 1 199 ? 4.888 4.010 -14.731 1.00 91.81 199 SER A N 1
ATOM 1606 C CA . SER A 1 199 ? 4.748 5.023 -15.789 1.00 91.81 199 SER A CA 1
ATOM 1607 C C . SER A 1 199 ? 6.099 5.533 -16.311 1.00 91.81 199 SER A C 1
ATOM 1609 O O . SER A 1 199 ? 6.235 5.816 -17.504 1.00 91.81 199 SER A O 1
ATOM 1611 N N . ASP A 1 200 ? 7.107 5.662 -15.447 1.00 90.00 200 ASP A N 1
ATOM 1612 C CA . ASP A 1 200 ? 8.459 6.066 -15.847 1.00 90.00 200 ASP A CA 1
ATOM 1613 C C . ASP A 1 200 ? 9.227 4.930 -16.546 1.00 90.00 200 ASP A C 1
ATOM 1615 O O . ASP A 1 200 ? 9.902 5.187 -17.546 1.00 90.00 200 ASP A O 1
ATOM 1619 N N . ILE A 1 201 ? 9.033 3.672 -16.133 1.00 92.31 201 ILE A N 1
ATOM 1620 C CA . ILE A 1 201 ? 9.497 2.475 -16.855 1.00 92.31 201 ILE A CA 1
ATOM 1621 C C . ILE A 1 201 ? 8.924 2.451 -18.279 1.00 92.31 201 ILE A C 1
ATOM 1623 O O . ILE A 1 201 ? 9.678 2.239 -19.225 1.00 92.31 201 ILE A O 1
ATOM 1627 N N . ASP A 1 202 ? 7.633 2.731 -18.472 1.00 92.06 202 ASP A N 1
ATOM 1628 C CA . ASP A 1 202 ? 7.015 2.773 -19.806 1.00 92.06 202 ASP A CA 1
ATOM 1629 C C . ASP A 1 202 ? 7.595 3.888 -20.695 1.00 92.06 202 ASP A C 1
ATOM 1631 O O . ASP A 1 202 ? 7.860 3.673 -21.883 1.00 92.06 202 ASP A O 1
ATOM 1635 N N . LYS A 1 203 ? 7.870 5.072 -20.128 1.00 92.75 203 LYS A N 1
ATOM 1636 C CA . LYS A 1 203 ? 8.543 6.175 -20.844 1.00 92.75 203 LYS A CA 1
ATOM 1637 C C . LYS A 1 203 ? 9.971 5.795 -21.235 1.00 92.75 203 LYS A C 1
ATOM 1639 O O . LYS A 1 203 ? 10.379 6.047 -22.370 1.00 92.75 203 LYS A O 1
ATOM 1644 N N . LEU A 1 204 ? 10.723 5.184 -20.319 1.00 92.00 204 LEU A N 1
ATOM 1645 C CA . LEU A 1 204 ? 12.088 4.721 -20.565 1.00 92.00 204 LEU A CA 1
ATOM 1646 C C . LEU A 1 204 ? 12.111 3.601 -21.612 1.00 92.00 204 LEU A C 1
ATOM 1648 O O . LEU A 1 204 ? 12.894 3.693 -22.552 1.00 92.00 204 LEU A O 1
ATOM 1652 N N . ASN A 1 205 ? 11.196 2.629 -21.543 1.00 92.94 205 ASN A N 1
ATOM 1653 C CA . ASN A 1 205 ? 10.986 1.609 -22.576 1.00 92.94 205 ASN A CA 1
ATOM 1654 C C . ASN A 1 205 ? 10.709 2.241 -23.946 1.00 92.94 205 ASN A C 1
ATOM 1656 O O . ASN A 1 205 ? 11.324 1.861 -24.942 1.00 92.94 205 ASN A O 1
ATOM 1660 N N . TYR A 1 206 ? 9.815 3.231 -24.027 1.00 93.75 206 TYR A N 1
ATOM 1661 C CA . TYR A 1 206 ? 9.548 3.941 -25.281 1.00 93.75 206 TYR A CA 1
ATOM 1662 C C . TYR A 1 206 ? 10.798 4.658 -25.819 1.00 93.75 206 TYR A C 1
ATOM 1664 O O . TYR A 1 206 ? 11.074 4.615 -27.021 1.00 93.75 206 TYR A O 1
ATOM 1672 N N . MET A 1 207 ? 11.593 5.285 -24.943 1.00 91.19 207 MET A N 1
ATOM 1673 C CA . MET A 1 207 ? 12.863 5.892 -25.341 1.00 91.19 207 MET A CA 1
ATOM 1674 C C . MET A 1 207 ? 13.881 4.852 -25.815 1.00 91.19 207 MET A C 1
ATOM 1676 O O . MET A 1 207 ? 14.479 5.073 -26.863 1.00 91.19 207 MET A O 1
ATOM 1680 N N . ILE A 1 208 ? 14.048 3.737 -25.100 1.00 92.31 208 ILE A N 1
ATOM 1681 C CA . ILE A 1 208 ? 14.935 2.616 -25.449 1.00 92.31 208 ILE A CA 1
ATOM 1682 C C . ILE A 1 208 ? 14.604 2.111 -26.855 1.00 92.31 208 ILE A C 1
ATOM 1684 O O . ILE A 1 208 ? 15.443 2.250 -27.741 1.00 92.31 208 ILE A O 1
ATOM 1688 N N . ASN A 1 209 ? 13.352 1.715 -27.109 1.00 94.19 209 ASN A N 1
ATOM 1689 C CA . ASN A 1 209 ? 12.888 1.262 -28.428 1.00 94.19 209 ASN A CA 1
ATOM 1690 C C . ASN A 1 209 ? 13.169 2.290 -29.550 1.00 94.19 209 ASN A C 1
ATOM 1692 O O . ASN A 1 209 ? 13.488 1.934 -30.684 1.00 94.19 209 ASN A O 1
ATOM 1696 N N . ASN A 1 210 ? 13.052 3.590 -29.258 1.00 93.38 210 ASN A N 1
ATOM 1697 C CA . ASN A 1 210 ? 13.335 4.669 -30.212 1.00 93.38 210 ASN A CA 1
ATOM 1698 C C . ASN A 1 210 ? 14.846 4.899 -30.429 1.00 93.38 210 ASN A C 1
ATOM 1700 O O . ASN A 1 210 ? 15.250 5.296 -31.520 1.00 93.38 210 ASN A O 1
ATOM 1704 N N . GLN A 1 211 ? 15.694 4.679 -29.417 1.00 90.88 211 GLN A N 1
ATOM 1705 C CA . GLN A 1 211 ? 17.153 4.712 -29.586 1.00 90.88 211 GLN A CA 1
ATOM 1706 C C . GLN A 1 211 ? 17.659 3.456 -30.306 1.00 90.88 211 GLN A C 1
ATOM 1708 O O . GLN A 1 211 ? 18.545 3.580 -31.142 1.00 90.88 211 GLN A O 1
ATOM 1713 N N . GLU A 1 212 ? 17.081 2.283 -30.039 1.00 90.88 212 GLU A N 1
ATOM 1714 C CA . GLU A 1 212 ? 17.408 1.016 -30.708 1.00 90.88 212 GLU A CA 1
ATOM 1715 C C . GLU A 1 212 ? 17.131 1.094 -32.210 1.00 90.88 212 GLU A C 1
ATOM 1717 O O . GLU A 1 212 ? 18.046 0.868 -32.994 1.00 90.88 212 GLU A O 1
ATOM 1722 N N . ARG A 1 213 ? 15.943 1.560 -32.623 1.00 93.56 213 ARG A N 1
ATOM 1723 C CA . ARG A 1 213 ? 15.641 1.807 -34.048 1.00 93.56 213 ARG A CA 1
ATOM 1724 C C . 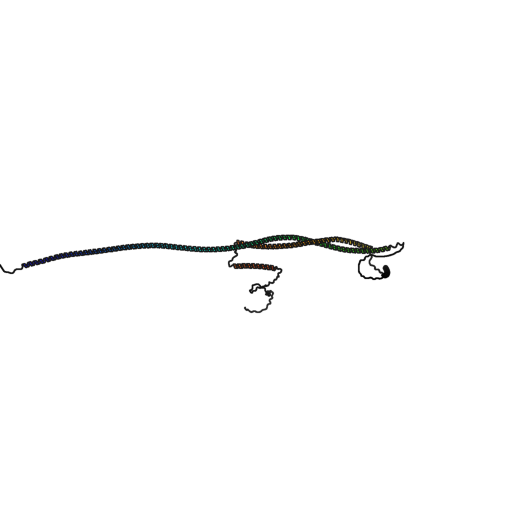ARG A 1 213 ? 16.619 2.780 -34.708 1.00 93.56 213 ARG A C 1
ATOM 1726 O O . ARG A 1 213 ? 17.038 2.562 -35.834 1.00 93.56 213 ARG A O 1
ATOM 1733 N N . LYS A 1 214 ? 17.024 3.847 -34.010 1.00 91.56 214 LYS A N 1
ATOM 1734 C CA . LYS A 1 214 ? 18.030 4.797 -34.529 1.00 91.56 214 LYS A CA 1
ATOM 1735 C C . LYS A 1 214 ? 19.425 4.185 -34.619 1.00 91.56 214 LYS A C 1
ATOM 1737 O O . LYS A 1 214 ? 20.217 4.612 -35.454 1.00 91.56 214 LYS A O 1
ATOM 1742 N N . LEU A 1 215 ? 19.743 3.245 -33.733 1.00 90.94 215 LEU A N 1
ATOM 1743 C CA . LEU A 1 215 ? 21.000 2.509 -33.726 1.00 90.94 215 LEU A CA 1
ATOM 1744 C C . LEU A 1 215 ? 21.027 1.515 -34.897 1.00 90.94 215 LEU A C 1
ATOM 1746 O O . LEU A 1 215 ? 22.029 1.472 -35.601 1.00 90.94 215 LEU A O 1
ATOM 1750 N N . GLU A 1 216 ? 19.918 0.823 -35.160 1.00 92.31 216 GLU A N 1
ATOM 1751 C CA . GLU A 1 216 ? 19.683 -0.028 -36.338 1.00 92.31 216 GLU A CA 1
ATOM 1752 C C . GLU A 1 216 ? 19.792 0.786 -37.645 1.00 92.31 216 GLU A C 1
ATOM 1754 O O . GLU A 1 216 ? 20.691 0.533 -38.446 1.00 92.31 216 GLU A O 1
ATOM 1759 N N . ASP A 1 217 ? 19.021 1.876 -37.778 1.00 92.50 217 ASP A N 1
ATOM 1760 C CA . ASP A 1 217 ? 19.062 2.841 -38.895 1.00 92.50 217 ASP A CA 1
ATOM 1761 C C . ASP A 1 217 ? 20.475 3.371 -39.216 1.00 92.50 217 ASP A C 1
ATOM 1763 O O . ASP A 1 217 ? 20.748 3.792 -40.345 1.00 92.50 217 ASP A O 1
ATOM 1767 N N . ILE A 1 218 ? 21.339 3.507 -38.205 1.00 91.56 218 ILE A N 1
ATOM 1768 C CA . ILE A 1 218 ? 22.718 4.001 -38.347 1.00 91.56 218 ILE A CA 1
ATOM 1769 C C . ILE A 1 218 ? 23.693 2.845 -38.570 1.00 91.56 218 ILE A C 1
ATOM 1771 O O . ILE A 1 218 ? 24.683 3.043 -39.272 1.00 91.56 218 ILE A O 1
ATOM 1775 N N . GLY A 1 219 ? 23.400 1.656 -38.041 1.00 91.56 219 GLY A N 1
ATOM 1776 C CA . GLY A 1 219 ? 24.106 0.412 -38.326 1.00 91.56 219 GLY A CA 1
ATOM 1777 C C . GLY A 1 219 ? 24.061 0.076 -39.813 1.00 91.56 219 GLY A C 1
ATOM 1778 O O . GLY A 1 219 ? 25.119 -0.012 -40.427 1.00 91.56 219 GLY A O 1
ATOM 1779 N N . GLU A 1 220 ? 22.867 0.033 -40.413 1.00 93.56 220 GLU A N 1
ATOM 1780 C CA . GLU A 1 220 ? 22.689 -0.219 -41.855 1.00 93.56 220 GLU A CA 1
ATOM 1781 C C . GLU A 1 220 ? 23.479 0.781 -42.720 1.00 93.56 220 GLU A C 1
ATOM 1783 O O . GLU A 1 220 ? 24.197 0.410 -43.647 1.00 93.56 220 GLU A O 1
ATOM 1788 N N . LYS A 1 221 ? 23.409 2.079 -42.386 1.00 92.25 221 LYS A N 1
ATOM 1789 C CA . LYS A 1 221 ? 24.134 3.142 -43.109 1.00 92.25 221 LYS A CA 1
ATOM 1790 C C . LYS A 1 221 ? 25.649 3.046 -42.920 1.00 92.25 221 LYS A C 1
ATOM 1792 O O . LYS A 1 221 ? 26.412 3.374 -43.831 1.00 92.25 221 LYS A O 1
ATOM 1797 N N . TYR A 1 222 ? 26.101 2.637 -41.738 1.00 92.62 222 TYR A N 1
ATOM 1798 C CA . TYR A 1 222 ? 27.515 2.420 -41.448 1.00 92.62 222 TYR A CA 1
ATOM 1799 C C . TYR A 1 222 ? 28.057 1.207 -42.209 1.00 92.62 222 TYR A C 1
ATOM 1801 O O . TYR A 1 222 ? 29.133 1.303 -42.790 1.00 92.62 222 TYR A O 1
ATOM 1809 N N . GLU A 1 223 ? 27.303 0.110 -42.265 1.00 92.44 223 GLU A N 1
ATOM 1810 C CA . GLU A 1 223 ? 27.656 -1.093 -43.020 1.00 92.44 223 GLU A CA 1
ATOM 1811 C C . GLU A 1 223 ? 27.730 -0.799 -44.525 1.00 92.44 223 GLU A C 1
ATOM 1813 O O . GLU A 1 223 ? 28.793 -0.983 -45.114 1.00 92.44 223 GLU A O 1
ATOM 1818 N N . ALA A 1 224 ? 26.702 -0.178 -45.112 1.00 93.38 224 ALA A N 1
ATOM 1819 C CA . ALA A 1 224 ? 26.720 0.226 -46.522 1.00 93.38 224 ALA A CA 1
ATOM 1820 C C . ALA A 1 224 ? 27.899 1.165 -46.863 1.00 93.38 224 ALA A C 1
ATOM 1822 O O . ALA A 1 224 ? 28.635 0.934 -47.820 1.00 93.38 224 ALA A O 1
ATOM 1823 N N . THR A 1 225 ? 28.162 2.197 -46.047 1.00 92.56 225 THR A N 1
ATOM 1824 C CA . THR A 1 225 ? 29.312 3.097 -46.297 1.00 92.56 225 THR A CA 1
ATOM 1825 C C . THR A 1 225 ? 30.674 2.445 -46.034 1.00 92.56 225 THR A C 1
ATOM 1827 O O . THR A 1 225 ? 31.680 2.894 -46.591 1.00 92.56 225 THR A O 1
ATOM 1830 N N . LEU A 1 226 ? 30.743 1.391 -45.212 1.00 92.25 226 LEU A N 1
ATOM 1831 C CA . LEU A 1 226 ? 31.933 0.550 -45.089 1.00 92.25 226 LEU A CA 1
ATOM 1832 C C . LEU A 1 226 ? 32.141 -0.310 -46.335 1.00 92.25 226 LEU A C 1
ATOM 1834 O O . LEU A 1 226 ? 33.283 -0.408 -46.783 1.00 92.25 226 LEU A O 1
ATOM 1838 N N . GLU A 1 227 ? 31.083 -0.909 -46.883 1.00 94.25 227 GLU A N 1
ATOM 1839 C CA . GLU A 1 227 ? 31.129 -1.671 -48.134 1.00 94.25 227 GLU A CA 1
ATOM 1840 C C . GLU A 1 227 ? 31.604 -0.784 -49.290 1.00 94.25 227 GLU A C 1
ATOM 1842 O O . GLU A 1 227 ? 32.621 -1.112 -49.901 1.00 94.25 227 GLU A O 1
ATOM 1847 N N . ASP A 1 228 ? 30.998 0.394 -49.487 1.00 92.12 228 ASP A N 1
ATOM 1848 C CA . ASP A 1 228 ? 31.435 1.403 -50.468 1.00 92.12 228 ASP A CA 1
ATOM 1849 C C . ASP A 1 228 ? 32.931 1.740 -50.313 1.00 92.12 228 ASP A C 1
ATOM 1851 O O . ASP A 1 228 ? 33.705 1.737 -51.273 1.00 92.12 228 ASP A O 1
ATOM 1855 N N . ARG A 1 229 ? 33.373 2.018 -49.076 1.00 92.25 229 ARG A N 1
ATOM 1856 C CA . ARG A 1 229 ? 34.771 2.367 -48.763 1.00 92.25 229 ARG A CA 1
ATOM 1857 C C . ARG A 1 229 ? 35.727 1.199 -49.014 1.00 92.25 229 ARG A C 1
ATOM 1859 O O . ARG A 1 229 ? 36.885 1.424 -49.375 1.00 92.25 229 ARG A O 1
ATOM 1866 N N . ASN A 1 230 ? 35.290 -0.030 -48.757 1.00 92.19 230 ASN A N 1
ATOM 1867 C CA . ASN A 1 230 ? 36.081 -1.233 -48.993 1.00 92.19 230 ASN A CA 1
ATOM 1868 C C . ASN A 1 230 ? 36.191 -1.509 -50.495 1.00 92.19 230 ASN A C 1
ATOM 1870 O O . ASN A 1 230 ? 37.298 -1.739 -50.970 1.00 92.19 230 ASN A O 1
ATOM 1874 N N . PHE A 1 231 ? 35.088 -1.387 -51.234 1.00 92.81 231 PHE A N 1
ATOM 1875 C CA . PHE A 1 231 ? 35.020 -1.535 -52.686 1.00 92.81 231 PHE A CA 1
ATOM 1876 C C . PHE A 1 231 ? 35.910 -0.511 -53.407 1.00 92.81 231 PHE A C 1
ATOM 1878 O O . PHE A 1 231 ? 36.864 -0.899 -54.079 1.00 92.81 231 PHE A O 1
ATOM 1885 N N . ALA A 1 232 ? 35.727 0.789 -53.143 1.00 90.50 232 ALA A N 1
ATOM 1886 C CA . ALA A 1 232 ? 36.628 1.844 -53.629 1.00 90.50 232 ALA A CA 1
ATOM 1887 C C . ALA A 1 232 ? 38.075 1.663 -53.123 1.00 90.50 232 ALA A C 1
ATOM 1889 O O . ALA A 1 232 ? 39.042 2.150 -53.709 1.00 90.50 232 ALA A O 1
ATOM 1890 N N . GLY A 1 233 ? 38.242 0.955 -52.003 1.00 91.06 233 GLY A N 1
ATOM 1891 C CA . GLY A 1 233 ? 39.536 0.563 -51.471 1.00 91.06 233 GLY A CA 1
ATOM 1892 C C . GLY A 1 233 ? 40.257 -0.496 -52.299 1.00 91.06 233 GLY A C 1
ATOM 1893 O O . GLY A 1 233 ? 41.481 -0.401 -52.373 1.00 91.06 233 GLY A O 1
ATOM 1894 N N . VAL A 1 234 ? 39.521 -1.436 -52.899 1.00 92.44 234 VAL A N 1
ATOM 1895 C CA . VAL A 1 234 ? 40.022 -2.470 -53.818 1.00 92.44 234 VAL A CA 1
ATOM 1896 C C . VAL A 1 234 ? 40.278 -1.871 -55.198 1.00 92.44 234 VAL A C 1
ATOM 1898 O O . VAL A 1 234 ? 41.406 -1.962 -55.666 1.00 92.44 234 VAL A O 1
ATOM 1901 N N . GLU A 1 235 ? 39.321 -1.136 -55.782 1.00 91.38 235 GLU A N 1
ATOM 1902 C CA . GLU A 1 235 ? 39.521 -0.529 -57.112 1.00 91.38 235 GLU A CA 1
ATOM 1903 C C . GLU A 1 235 ? 40.748 0.402 -57.173 1.00 91.38 235 GLU A C 1
ATOM 1905 O O . GLU A 1 235 ? 41.396 0.540 -58.208 1.00 91.38 235 GLU A O 1
ATOM 1910 N N . LEU A 1 236 ? 41.073 1.081 -56.067 1.00 92.06 236 LEU A N 1
ATOM 1911 C CA . LEU A 1 236 ? 42.275 1.911 -55.975 1.00 92.06 236 LEU A CA 1
ATOM 1912 C C . LEU A 1 236 ? 43.579 1.121 -55.917 1.00 92.06 236 LEU A C 1
ATOM 1914 O O . LEU A 1 236 ? 44.616 1.692 -56.243 1.00 92.06 236 LEU A O 1
ATOM 1918 N N . ILE A 1 237 ? 43.553 -0.123 -55.440 1.00 91.88 237 ILE A N 1
ATOM 1919 C CA . ILE A 1 237 ? 44.712 -1.015 -55.503 1.00 91.88 237 ILE A CA 1
ATOM 1920 C C . ILE A 1 237 ? 44.872 -1.450 -56.958 1.00 91.88 237 ILE A C 1
ATOM 1922 O O . ILE A 1 237 ? 45.925 -1.192 -57.532 1.00 91.88 237 ILE A O 1
ATOM 1926 N N . ASP A 1 238 ? 43.798 -1.940 -57.582 1.00 92.69 238 ASP A N 1
ATOM 1927 C CA . ASP A 1 238 ? 43.801 -2.402 -58.974 1.00 92.69 238 ASP A CA 1
ATOM 1928 C C . ASP A 1 238 ? 44.301 -1.309 -59.944 1.00 92.69 238 ASP A C 1
ATOM 1930 O O . ASP A 1 238 ? 45.286 -1.515 -60.653 1.00 92.69 238 ASP A O 1
ATOM 1934 N N . ARG A 1 239 ? 43.725 -0.094 -59.903 1.00 91.31 239 ARG A N 1
ATOM 1935 C CA . ARG A 1 239 ? 44.180 1.040 -60.742 1.00 91.31 239 ARG A CA 1
ATOM 1936 C C . ARG A 1 239 ? 45.611 1.497 -60.429 1.00 91.31 239 ARG A C 1
ATOM 1938 O O . ARG A 1 239 ? 46.299 2.033 -61.295 1.00 91.31 239 ARG A O 1
ATOM 1945 N N . ASN A 1 240 ? 46.077 1.338 -59.189 1.00 92.06 240 ASN A N 1
ATOM 1946 C CA . ASN A 1 240 ? 47.444 1.706 -58.812 1.00 92.06 240 ASN A CA 1
ATOM 1947 C C . ASN A 1 240 ? 48.459 0.646 -59.281 1.00 92.06 240 ASN A C 1
ATOM 1949 O O . ASN A 1 240 ? 49.561 1.012 -59.683 1.00 92.06 240 ASN A O 1
ATOM 1953 N N . ASP A 1 241 ? 48.078 -0.631 -59.298 1.00 92.75 241 ASP A N 1
ATOM 1954 C CA . ASP A 1 241 ? 48.869 -1.718 -59.877 1.00 92.75 241 ASP A CA 1
ATOM 1955 C C . ASP A 1 241 ? 48.925 -1.598 -61.413 1.00 92.75 241 ASP A C 1
ATOM 1957 O O . ASP A 1 241 ? 50.003 -1.722 -62.000 1.00 92.75 241 ASP A O 1
ATOM 1961 N N . GLU A 1 242 ? 47.812 -1.242 -62.069 1.00 91.44 242 GLU A N 1
ATOM 1962 C CA . GLU A 1 242 ? 47.782 -0.864 -63.492 1.00 91.44 242 GLU A CA 1
ATOM 1963 C C . GLU A 1 242 ? 48.743 0.296 -63.791 1.00 91.44 242 GLU A C 1
ATOM 1965 O O . GLU A 1 242 ? 49.553 0.202 -64.719 1.00 91.44 242 GLU A O 1
ATOM 1970 N N . LEU A 1 243 ? 48.708 1.361 -62.980 1.00 91.12 243 LEU A N 1
ATOM 1971 C CA . LEU A 1 243 ? 49.612 2.504 -63.111 1.00 91.12 243 LEU A CA 1
ATOM 1972 C C . LEU A 1 243 ? 51.081 2.095 -62.945 1.00 91.12 243 LEU A C 1
ATOM 1974 O O . LEU A 1 243 ? 51.920 2.523 -63.735 1.00 91.12 243 LEU A O 1
ATOM 1978 N N . CYS A 1 244 ? 51.402 1.245 -61.965 1.00 92.25 244 CYS A N 1
ATOM 1979 C CA . CYS A 1 244 ? 52.751 0.706 -61.789 1.00 92.25 244 CYS A CA 1
ATOM 1980 C C . CYS A 1 244 ? 53.210 -0.084 -63.025 1.00 92.25 244 CYS A C 1
ATOM 1982 O O . CYS A 1 244 ? 54.303 0.164 -63.534 1.00 92.25 244 CYS A O 1
ATOM 1984 N N . VAL A 1 245 ? 52.367 -0.970 -63.565 1.00 92.19 245 VAL A N 1
ATOM 1985 C CA . VAL A 1 245 ? 52.677 -1.761 -64.769 1.00 92.19 245 VAL A CA 1
ATOM 1986 C C . VAL A 1 245 ? 52.847 -0.877 -66.011 1.00 92.19 245 VAL A C 1
ATOM 1988 O O . VAL A 1 245 ? 53.732 -1.134 -66.832 1.00 92.19 245 VAL A O 1
ATOM 1991 N N . LEU A 1 246 ? 52.020 0.158 -66.181 1.00 89.56 246 LEU A N 1
ATOM 1992 C CA . LEU A 1 246 ? 52.151 1.120 -67.280 1.00 89.56 246 LEU A CA 1
ATOM 1993 C C . LEU A 1 246 ? 53.430 1.955 -67.146 1.00 89.56 246 LEU A C 1
ATOM 1995 O O . LEU A 1 246 ? 54.170 2.090 -68.120 1.00 89.56 246 LEU A O 1
ATOM 1999 N N . TRP A 1 247 ? 53.750 2.429 -65.942 1.00 90.50 247 TRP A N 1
ATOM 2000 C CA . TRP A 1 247 ? 54.947 3.226 -65.674 1.00 90.50 247 TRP A CA 1
ATOM 2001 C C . TRP A 1 247 ? 56.245 2.418 -65.848 1.00 90.50 247 TRP A C 1
ATOM 2003 O O . TRP A 1 247 ? 57.210 2.902 -66.441 1.00 90.50 247 TRP A O 1
ATOM 2013 N N . GLU A 1 248 ? 56.269 1.146 -65.432 1.00 90.94 248 GLU A N 1
ATOM 2014 C CA . GLU A 1 248 ? 57.384 0.230 -65.713 1.00 90.94 248 GLU A CA 1
ATOM 2015 C C . GLU A 1 248 ? 57.581 -0.008 -67.217 1.00 90.94 248 GLU A C 1
ATOM 2017 O O . GLU A 1 248 ? 58.720 0.007 -67.703 1.00 90.94 248 GLU A O 1
ATOM 2022 N N . LYS A 1 249 ? 56.489 -0.198 -67.975 1.00 89.88 249 LYS A N 1
ATOM 2023 C CA . LYS A 1 249 ? 56.535 -0.326 -69.442 1.00 89.88 249 LYS A CA 1
ATOM 2024 C C . LYS A 1 249 ? 57.061 0.952 -70.090 1.00 89.88 249 LYS A C 1
ATOM 2026 O O . LYS A 1 249 ? 57.968 0.855 -70.918 1.00 89.88 249 LYS A O 1
ATOM 2031 N N . PHE A 1 250 ? 56.540 2.111 -69.688 1.00 89.75 250 PHE A N 1
ATOM 2032 C CA . PHE A 1 250 ? 56.945 3.424 -70.183 1.00 89.75 250 PHE A CA 1
ATOM 2033 C C . PHE A 1 250 ? 58.446 3.652 -69.972 1.00 89.75 250 PHE A C 1
ATOM 2035 O O . PHE A 1 250 ? 59.185 3.749 -70.947 1.00 89.75 250 PHE A O 1
ATOM 2042 N N . ASN A 1 251 ? 58.934 3.574 -68.729 1.00 90.19 251 ASN A N 1
ATOM 2043 C CA . ASN A 1 251 ? 60.358 3.734 -68.405 1.00 90.19 251 ASN A CA 1
ATOM 2044 C C . ASN A 1 251 ? 61.256 2.730 -69.154 1.00 90.19 251 ASN A C 1
ATOM 2046 O O . ASN A 1 251 ? 62.376 3.045 -69.567 1.00 90.19 251 ASN A O 1
ATOM 2050 N N . THR A 1 252 ? 60.781 1.491 -69.335 1.00 89.00 252 THR A N 1
ATOM 2051 C CA . THR A 1 252 ? 61.513 0.462 -70.086 1.00 89.00 252 THR A CA 1
ATOM 2052 C C . THR A 1 252 ? 61.610 0.808 -71.572 1.00 89.00 252 THR A C 1
ATOM 2054 O O . THR A 1 252 ? 62.642 0.535 -72.192 1.00 89.00 252 THR A O 1
ATOM 2057 N N . LEU A 1 253 ? 60.559 1.386 -72.157 1.00 87.38 253 LEU A N 1
ATOM 2058 C CA . LEU A 1 253 ? 60.530 1.830 -73.548 1.00 87.38 253 LEU A CA 1
ATOM 2059 C C . LEU A 1 253 ? 61.333 3.119 -73.740 1.00 87.38 253 LEU A C 1
ATOM 2061 O O . LEU A 1 253 ? 62.215 3.125 -74.592 1.00 87.38 253 LEU A O 1
ATOM 2065 N N . GLU A 1 254 ? 61.156 4.131 -72.893 1.00 89.25 254 GLU A N 1
ATOM 2066 C CA . GLU A 1 254 ? 61.922 5.384 -72.905 1.00 89.25 254 GLU A CA 1
ATOM 2067 C C . GLU A 1 254 ? 63.429 5.097 -72.790 1.00 89.25 254 GLU A C 1
ATOM 2069 O O . GLU A 1 254 ? 64.234 5.507 -73.631 1.00 89.25 254 GLU A O 1
ATOM 2074 N N . GLY A 1 255 ? 63.826 4.257 -71.827 1.00 87.88 255 GLY A N 1
ATOM 2075 C CA . GLY A 1 255 ? 65.211 3.817 -71.659 1.00 87.88 255 GLY A CA 1
ATOM 2076 C C . GLY A 1 255 ? 65.755 2.965 -72.818 1.00 87.88 255 GLY A C 1
ATOM 2077 O O . GLY A 1 255 ? 66.978 2.862 -72.979 1.00 87.88 255 GLY A O 1
ATOM 2078 N N . ARG A 1 256 ? 64.890 2.346 -73.636 1.00 86.44 256 ARG A N 1
ATOM 2079 C CA . ARG A 1 256 ? 65.263 1.660 -74.889 1.00 86.44 256 ARG A CA 1
ATOM 2080 C C . ARG A 1 256 ? 65.380 2.646 -76.051 1.00 86.44 256 ARG A C 1
ATOM 2082 O O . ARG A 1 256 ? 66.377 2.560 -76.768 1.00 86.44 256 ARG A O 1
ATOM 2089 N N . THR A 1 257 ? 64.443 3.583 -76.200 1.00 86.75 257 THR A N 1
ATOM 2090 C CA . THR A 1 257 ? 64.497 4.685 -77.172 1.00 86.75 257 THR A CA 1
ATOM 2091 C C . THR A 1 257 ? 65.760 5.505 -76.961 1.00 86.75 257 THR A C 1
ATOM 2093 O O . THR A 1 257 ? 66.562 5.597 -77.880 1.00 86.75 257 THR A O 1
ATOM 2096 N N . ALA A 1 258 ? 66.042 5.991 -75.748 1.00 87.19 258 ALA A N 1
ATOM 2097 C CA . ALA A 1 258 ? 67.225 6.808 -75.465 1.00 87.19 258 ALA A CA 1
ATOM 2098 C C . ALA A 1 258 ? 68.543 6.105 -75.859 1.00 87.19 258 ALA A C 1
ATOM 2100 O O . ALA A 1 258 ? 69.432 6.704 -76.472 1.00 87.19 258 ALA A O 1
ATOM 2101 N N . LYS A 1 259 ? 68.662 4.797 -75.579 1.00 87.50 259 LYS A N 1
ATOM 2102 C CA . LYS A 1 259 ? 69.796 3.967 -76.034 1.00 87.50 259 LYS A CA 1
ATOM 2103 C C . LYS A 1 259 ? 69.811 3.796 -77.557 1.00 87.50 259 LYS A C 1
ATOM 2105 O O . LYS A 1 259 ? 70.889 3.808 -78.153 1.00 87.50 259 LYS A O 1
ATOM 2110 N N . GLY A 1 260 ? 68.639 3.659 -78.176 1.00 86.81 260 GLY A N 1
ATOM 2111 C CA . GLY A 1 260 ? 68.436 3.666 -79.623 1.00 86.81 260 GLY A CA 1
ATOM 2112 C C . GLY A 1 260 ? 68.930 4.959 -80.271 1.00 86.81 260 GLY A C 1
ATOM 2113 O O . GLY A 1 260 ? 69.770 4.887 -81.163 1.00 86.81 260 GLY A O 1
ATOM 2114 N N . SER A 1 261 ? 68.513 6.121 -79.764 1.00 86.50 261 SER A N 1
ATOM 2115 C CA . SER A 1 261 ? 68.889 7.455 -80.251 1.00 86.50 261 SER A CA 1
ATOM 2116 C C . SER A 1 261 ? 70.396 7.690 -80.165 1.00 86.50 261 SER A C 1
ATOM 2118 O O . SER A 1 261 ? 71.021 8.146 -81.119 1.00 86.50 261 SER A O 1
ATOM 2120 N N . VAL A 1 262 ? 71.037 7.290 -79.062 1.00 87.31 262 VAL A N 1
ATOM 2121 C CA . VAL A 1 262 ? 72.506 7.342 -78.950 1.00 87.31 262 VAL A CA 1
ATOM 2122 C C . VAL A 1 262 ? 73.184 6.397 -79.955 1.00 87.31 262 VAL A C 1
ATOM 2124 O O . VAL A 1 262 ? 74.250 6.719 -80.484 1.00 87.31 262 VAL A O 1
ATOM 2127 N N . ALA A 1 263 ? 72.593 5.236 -80.250 1.00 85.38 263 ALA A N 1
ATOM 2128 C CA . ALA A 1 263 ? 73.137 4.288 -81.220 1.00 85.38 263 ALA A CA 1
ATOM 2129 C C . ALA A 1 263 ? 72.933 4.725 -82.685 1.00 85.38 263 ALA A C 1
ATOM 2131 O O . ALA A 1 263 ? 73.826 4.495 -83.501 1.00 85.38 263 ALA A O 1
ATOM 2132 N N . THR A 1 264 ? 71.808 5.362 -83.029 1.00 85.75 264 THR A N 1
ATOM 2133 C CA . THR A 1 264 ? 71.567 5.938 -84.364 1.00 85.75 264 THR A CA 1
ATOM 2134 C C . THR A 1 264 ? 72.435 7.170 -84.595 1.00 85.75 264 THR A C 1
ATOM 2136 O O . THR A 1 264 ? 73.014 7.285 -85.673 1.00 85.75 264 THR A O 1
ATOM 2139 N N . LEU A 1 265 ? 72.635 8.023 -83.582 1.00 87.12 265 LEU A N 1
ATOM 2140 C CA . LEU A 1 265 ? 73.595 9.131 -83.637 1.00 87.12 265 LEU A CA 1
ATOM 2141 C C . LEU A 1 265 ? 75.018 8.627 -83.915 1.00 87.12 265 LEU A C 1
ATOM 2143 O O . LEU A 1 265 ? 75.637 9.074 -84.880 1.00 87.12 265 LEU A O 1
ATOM 2147 N N . LYS A 1 266 ? 75.512 7.639 -83.153 1.00 86.06 266 LYS A N 1
ATOM 2148 C CA . LYS A 1 266 ? 76.832 7.021 -83.396 1.00 86.06 266 LYS A CA 1
ATOM 2149 C C . LYS A 1 266 ? 76.954 6.434 -84.803 1.00 86.06 266 LYS A C 1
ATOM 2151 O O . LYS A 1 266 ? 77.939 6.690 -85.481 1.00 86.06 266 LYS A O 1
ATOM 2156 N N . LEU A 1 267 ? 75.940 5.704 -85.266 1.00 86.31 267 LEU A N 1
ATOM 2157 C CA . LEU A 1 267 ? 75.931 5.128 -86.612 1.00 86.31 267 LEU A CA 1
ATOM 2158 C C . LEU A 1 267 ? 75.894 6.208 -87.710 1.00 86.31 267 LEU A C 1
ATOM 2160 O O . LEU A 1 267 ? 76.555 6.059 -88.734 1.00 86.31 267 LEU A O 1
ATOM 2164 N N . SER A 1 268 ? 75.176 7.314 -87.495 1.00 85.19 268 SER A N 1
ATOM 2165 C CA . SER A 1 268 ? 75.171 8.456 -88.418 1.00 85.19 268 SER A CA 1
ATOM 2166 C C . SER A 1 268 ? 76.524 9.173 -88.475 1.00 85.19 268 SER A C 1
ATOM 2168 O O . SER A 1 268 ? 76.952 9.586 -89.550 1.00 85.19 268 SER A O 1
ATOM 2170 N N . GLU A 1 269 ? 77.236 9.244 -87.349 1.00 86.19 269 GLU A N 1
ATOM 2171 C CA . GLU A 1 269 ? 78.589 9.792 -87.256 1.00 86.19 269 GLU A CA 1
ATOM 2172 C C . GLU A 1 269 ? 79.620 8.863 -87.924 1.00 86.19 269 GLU A C 1
ATOM 2174 O O . GLU A 1 269 ? 80.439 9.333 -88.710 1.00 86.19 269 GLU A O 1
ATOM 2179 N N . ASP A 1 270 ? 79.520 7.543 -87.729 1.00 83.62 270 ASP A N 1
ATOM 2180 C CA . ASP A 1 270 ? 80.333 6.542 -88.439 1.00 83.62 270 ASP A CA 1
ATOM 2181 C C . ASP A 1 270 ? 80.138 6.623 -89.965 1.00 83.62 270 ASP A C 1
ATOM 2183 O O . ASP A 1 270 ? 81.104 6.539 -90.731 1.00 83.62 270 ASP A O 1
ATOM 2187 N N . ILE A 1 271 ? 78.891 6.797 -90.424 1.00 83.38 271 ILE A N 1
ATOM 2188 C CA . ILE A 1 271 ? 78.572 7.024 -91.841 1.00 83.38 271 ILE A CA 1
ATOM 2189 C C . ILE A 1 271 ? 79.178 8.350 -92.303 1.00 83.38 271 ILE A C 1
ATOM 2191 O O . ILE A 1 271 ? 79.865 8.367 -93.320 1.00 83.38 271 ILE A O 1
ATOM 2195 N N . ARG A 1 272 ? 79.012 9.445 -91.549 1.00 85.19 272 ARG A N 1
ATOM 2196 C CA . ARG A 1 272 ? 79.587 10.760 -91.879 1.00 85.19 272 ARG A CA 1
ATOM 2197 C C . ARG A 1 272 ? 81.106 10.687 -92.046 1.00 85.19 272 ARG A C 1
ATOM 2199 O O . ARG A 1 272 ? 81.628 11.177 -93.047 1.00 85.19 272 ARG A O 1
ATOM 2206 N N . GLN A 1 273 ? 81.808 10.045 -91.113 1.00 83.06 273 GLN A N 1
ATOM 2207 C CA . GLN A 1 273 ? 83.261 9.858 -91.163 1.00 83.06 273 GLN A CA 1
ATOM 2208 C C . GLN A 1 273 ? 83.686 9.033 -92.387 1.00 83.06 273 GLN A C 1
ATOM 2210 O O . GLN A 1 273 ? 84.604 9.426 -93.109 1.00 83.06 273 GLN A O 1
ATOM 2215 N N . ARG A 1 274 ? 82.990 7.926 -92.684 1.00 80.06 274 ARG A N 1
ATOM 2216 C CA . ARG A 1 274 ? 83.303 7.072 -93.846 1.00 80.06 274 ARG A CA 1
ATOM 2217 C C . ARG A 1 274 ? 82.955 7.718 -95.181 1.00 80.06 274 ARG A C 1
ATOM 2219 O O . ARG A 1 274 ? 83.699 7.539 -96.139 1.00 80.06 274 ARG A O 1
ATOM 2226 N N . THR A 1 275 ? 81.884 8.499 -95.251 1.00 80.06 275 THR A N 1
ATOM 2227 C CA . THR A 1 275 ? 81.524 9.289 -96.436 1.00 80.06 275 THR A CA 1
ATOM 2228 C C . THR A 1 275 ? 82.552 10.389 -96.697 1.00 80.06 275 THR A C 1
ATOM 2230 O O . THR A 1 275 ? 82.895 10.640 -97.852 1.00 80.06 275 THR A O 1
ATOM 2233 N N . LEU A 1 276 ? 83.116 10.992 -95.646 1.00 80.06 276 LEU A N 1
ATOM 2234 C CA . LEU A 1 276 ? 84.200 11.968 -95.770 1.00 80.06 276 LEU A CA 1
ATOM 2235 C C . LEU A 1 276 ? 85.497 11.307 -96.278 1.00 80.06 276 LEU A C 1
ATOM 2237 O O . LEU A 1 276 ? 86.099 11.819 -97.221 1.00 80.06 276 LEU A O 1
ATOM 2241 N N . ALA A 1 277 ? 85.849 10.120 -95.768 1.00 77.38 277 ALA A N 1
ATOM 2242 C CA . ALA A 1 277 ? 86.953 9.306 -96.296 1.00 77.38 277 ALA A CA 1
ATOM 2243 C C . ALA A 1 277 ? 86.723 8.863 -97.760 1.00 77.38 277 ALA A C 1
ATOM 2245 O O . ALA A 1 277 ? 87.618 8.971 -98.596 1.00 77.38 277 ALA A O 1
ATOM 2246 N N . ALA A 1 278 ? 85.499 8.455 -98.122 1.00 73.00 278 ALA A N 1
ATOM 2247 C CA . ALA A 1 278 ? 85.126 8.166 -99.512 1.00 73.00 278 ALA A CA 1
ATOM 2248 C C . ALA A 1 278 ? 85.277 9.398 -100.424 1.00 73.00 278 ALA A C 1
ATOM 2250 O O . ALA A 1 278 ? 85.621 9.268 -101.599 1.00 73.00 278 ALA A O 1
ATOM 2251 N N . GLY A 1 279 ? 84.997 10.593 -99.894 1.00 73.25 279 GLY A N 1
ATOM 2252 C CA . GLY A 1 279 ? 85.189 11.869 -100.579 1.00 73.25 279 GLY A CA 1
ATOM 2253 C C . GLY A 1 279 ? 86.664 12.186 -100.832 1.00 73.25 279 GLY A C 1
ATOM 2254 O O . GLY A 1 279 ? 87.006 12.599 -101.940 1.00 73.25 279 GLY A O 1
ATOM 2255 N N . GLN A 1 280 ? 87.534 11.929 -99.851 1.00 72.19 280 GLN A N 1
ATOM 2256 C CA . GLN A 1 280 ? 88.990 12.077 -99.981 1.00 72.19 280 GLN A CA 1
ATOM 2257 C C . GLN A 1 280 ? 89.545 11.149 -101.075 1.00 72.19 280 GLN A C 1
ATOM 2259 O O . GLN A 1 280 ? 90.119 11.643 -102.048 1.00 72.19 280 GLN A O 1
ATOM 2264 N N . LEU A 1 281 ? 89.222 9.850 -101.018 1.00 66.31 281 LEU A N 1
ATOM 2265 C CA . LEU A 1 281 ? 89.621 8.862 -102.032 1.00 66.31 281 LEU A CA 1
ATOM 2266 C C . LEU A 1 281 ? 89.086 9.193 -103.442 1.00 66.31 281 LEU A C 1
ATOM 2268 O O . LEU A 1 281 ? 89.763 8.962 -104.444 1.00 66.31 281 LEU A O 1
ATOM 2272 N N . ARG A 1 282 ? 87.882 9.780 -103.565 1.00 62.12 282 ARG A N 1
ATOM 2273 C CA . ARG A 1 282 ? 87.385 10.300 -104.859 1.00 62.12 282 ARG A CA 1
ATOM 2274 C C . ARG A 1 282 ? 88.206 11.486 -105.363 1.00 62.12 282 ARG A C 1
ATOM 2276 O O . ARG A 1 282 ? 88.447 11.571 -106.566 1.00 62.12 282 ARG A O 1
ATOM 2283 N N . GLY A 1 283 ? 88.593 12.397 -104.471 1.00 60.47 283 GLY A N 1
ATOM 2284 C CA . GLY A 1 283 ? 89.432 13.549 -104.801 1.00 60.47 283 GLY A CA 1
ATOM 2285 C C . GLY A 1 283 ? 90.825 13.139 -105.278 1.00 60.47 283 GLY A C 1
ATOM 2286 O O . GLY A 1 283 ? 91.362 13.759 -106.190 1.00 60.47 283 GLY A O 1
ATOM 2287 N N . GLU A 1 284 ? 91.381 12.069 -104.715 1.00 61.22 284 GLU A N 1
ATOM 2288 C CA . GLU A 1 284 ? 92.665 11.488 -105.122 1.00 61.22 284 GLU A CA 1
ATOM 2289 C C . GLU A 1 284 ? 92.567 10.785 -106.482 1.00 61.22 284 GLU A C 1
ATOM 2291 O O . GLU A 1 284 ? 93.302 11.147 -107.402 1.00 61.22 284 GLU A O 1
ATOM 2296 N N . ALA A 1 285 ? 91.577 9.907 -106.678 1.00 56.59 285 ALA A N 1
ATOM 2297 C CA . ALA A 1 285 ? 91.356 9.232 -107.961 1.00 56.59 285 ALA A CA 1
ATOM 2298 C C . ALA A 1 285 ? 91.104 10.210 -109.134 1.00 56.59 285 ALA A C 1
ATOM 2300 O O . ALA A 1 285 ? 91.536 9.955 -110.258 1.00 56.59 285 ALA A O 1
ATOM 2301 N N . MET A 1 286 ? 90.450 11.357 -108.891 1.00 56.88 286 MET A N 1
ATOM 2302 C CA . MET A 1 286 ? 90.268 12.399 -109.918 1.00 56.88 286 MET A CA 1
ATOM 2303 C C . MET A 1 286 ? 91.594 13.025 -110.381 1.00 56.88 286 MET A C 1
ATOM 2305 O O . MET A 1 286 ? 91.741 13.351 -111.564 1.00 56.88 286 MET A O 1
ATOM 2309 N N . ARG A 1 287 ? 92.563 13.195 -109.470 1.00 54.50 287 ARG A N 1
ATOM 2310 C CA . ARG A 1 287 ? 93.890 13.741 -109.803 1.00 54.50 287 ARG A CA 1
ATOM 2311 C C . ARG A 1 287 ? 94.657 12.770 -110.701 1.00 54.50 287 ARG A C 1
ATOM 2313 O O . ARG A 1 287 ? 95.231 13.203 -111.697 1.00 54.50 287 ARG A O 1
ATOM 2320 N N . GLU A 1 288 ? 94.584 11.467 -110.422 1.00 52.25 288 GLU A N 1
ATOM 2321 C CA . GLU A 1 288 ? 95.201 10.436 -111.267 1.00 52.25 288 GLU A CA 1
ATOM 2322 C C . GLU A 1 288 ? 94.577 10.348 -112.668 1.00 52.25 288 GLU A C 1
ATOM 2324 O O . GLU A 1 288 ? 95.300 10.188 -113.654 1.00 52.25 288 GLU A O 1
ATOM 2329 N N . THR A 1 289 ? 93.251 10.498 -112.799 1.00 51.78 289 THR A N 1
ATOM 2330 C CA . THR A 1 289 ? 92.609 10.501 -114.126 1.00 51.78 289 THR A CA 1
ATOM 2331 C C . THR A 1 289 ? 92.991 11.719 -114.964 1.00 51.78 289 THR A C 1
ATOM 2333 O O . THR A 1 289 ? 93.209 11.581 -116.167 1.00 51.78 289 THR A O 1
ATOM 2336 N N . ASN A 1 290 ? 93.147 12.894 -114.343 1.00 50.41 290 ASN A N 1
ATOM 2337 C CA . ASN A 1 290 ? 93.572 14.104 -115.052 1.00 50.41 290 ASN A CA 1
ATOM 2338 C C . ASN A 1 290 ? 95.043 14.034 -115.499 1.00 50.41 290 ASN A C 1
ATOM 2340 O O . ASN A 1 290 ? 95.383 14.574 -116.550 1.00 50.41 290 ASN A O 1
ATOM 2344 N N . ALA A 1 291 ? 95.902 13.313 -114.770 1.00 49.41 291 ALA A N 1
ATOM 2345 C CA . ALA A 1 291 ? 97.309 13.133 -115.133 1.00 49.41 291 ALA A CA 1
ATOM 2346 C C . ALA A 1 291 ? 97.527 12.307 -116.422 1.00 49.41 291 ALA A C 1
ATOM 2348 O O . ALA A 1 291 ? 98.557 12.457 -117.073 1.00 49.41 291 ALA A O 1
ATOM 2349 N N . ARG A 1 292 ? 96.571 11.455 -116.829 1.00 42.81 292 ARG A N 1
ATOM 2350 C CA . ARG A 1 292 ? 96.708 10.567 -118.008 1.00 42.81 292 ARG A CA 1
ATOM 2351 C C . ARG A 1 292 ? 96.126 11.125 -119.317 1.00 42.81 292 ARG A C 1
ATOM 2353 O O . ARG A 1 292 ? 96.208 10.456 -120.345 1.00 42.81 292 ARG A O 1
ATOM 2360 N N . GLY A 1 293 ? 95.543 12.327 -119.309 1.00 42.28 293 GLY A N 1
ATOM 2361 C CA . GLY A 1 293 ? 94.866 12.911 -120.480 1.00 42.28 293 GLY A CA 1
ATOM 2362 C C . GLY A 1 293 ? 95.726 13.775 -121.419 1.00 42.28 293 GLY A C 1
ATOM 2363 O O . GLY A 1 293 ? 95.238 14.169 -122.475 1.00 42.28 293 GLY A O 1
ATOM 2364 N N . GLY A 1 294 ? 96.969 14.111 -121.053 1.00 39.62 294 GLY A N 1
ATOM 2365 C CA . GLY A 1 294 ? 97.689 15.257 -121.640 1.00 39.62 294 GLY A CA 1
ATOM 2366 C C . GLY A 1 294 ? 98.507 15.035 -122.925 1.00 39.62 294 GLY A C 1
ATOM 2367 O O . GLY A 1 294 ? 98.870 16.007 -123.580 1.00 39.62 294 GLY A O 1
ATOM 2368 N N . GLU A 1 295 ? 98.823 13.798 -123.314 1.00 35.31 295 GLU A N 1
ATOM 2369 C CA . GLU A 1 295 ? 99.997 13.521 -124.173 1.00 35.31 295 GLU A CA 1
ATOM 2370 C C . GLU A 1 295 ? 99.742 13.311 -125.686 1.00 35.31 295 GLU A C 1
ATOM 2372 O O . GLU A 1 295 ? 100.547 12.676 -126.367 1.00 35.31 295 GLU A O 1
ATOM 2377 N N . ARG A 1 296 ? 98.644 13.825 -126.270 1.00 33.56 296 ARG A N 1
ATOM 2378 C CA . ARG A 1 296 ? 98.384 13.619 -127.721 1.00 33.56 296 ARG A CA 1
ATOM 2379 C C . ARG A 1 296 ? 97.900 14.806 -128.564 1.00 33.56 296 ARG A C 1
ATOM 2381 O O . ARG A 1 296 ? 97.389 14.587 -129.660 1.00 33.56 296 ARG A O 1
ATOM 2388 N N . ALA A 1 297 ? 98.110 16.044 -128.116 1.00 33.22 297 ALA A N 1
ATOM 2389 C CA . ALA A 1 297 ? 97.824 17.244 -128.914 1.00 33.22 297 ALA A CA 1
ATOM 2390 C C . ALA A 1 297 ? 98.914 18.324 -128.758 1.00 33.22 297 ALA A C 1
ATOM 2392 O O . ALA A 1 297 ? 98.739 19.321 -128.064 1.00 33.22 297 ALA A O 1
ATOM 2393 N N . LEU A 1 298 ? 100.046 18.124 -129.437 1.00 32.16 298 LEU A N 1
ATOM 2394 C CA . LEU A 1 298 ? 101.141 19.093 -129.534 1.00 32.16 298 LEU A CA 1
ATOM 2395 C C . LEU A 1 298 ? 101.227 19.605 -130.981 1.00 32.16 298 LEU A C 1
ATOM 2397 O O . LEU A 1 298 ? 101.666 18.848 -131.839 1.00 32.16 298 LEU A O 1
ATOM 2401 N N . GLN A 1 299 ? 100.799 20.855 -131.229 1.00 31.70 299 GLN A N 1
ATOM 2402 C CA . GLN A 1 299 ? 101.382 21.842 -132.175 1.00 31.70 299 GLN A CA 1
ATOM 2403 C C . GLN A 1 299 ? 100.393 22.958 -132.592 1.00 31.70 299 GLN A C 1
ATOM 2405 O O . GLN A 1 299 ? 99.882 22.970 -133.707 1.00 31.70 299 GLN A O 1
ATOM 2410 N N . SER A 1 300 ? 100.227 23.976 -131.735 1.00 31.84 300 SER A N 1
ATOM 2411 C CA . SER A 1 300 ? 100.173 25.386 -132.176 1.00 31.84 300 SER A CA 1
ATOM 2412 C C . SER A 1 300 ? 100.358 26.360 -130.995 1.00 31.84 300 SER A C 1
ATOM 2414 O O . SER A 1 300 ? 99.485 26.438 -130.139 1.00 31.84 300 SER A O 1
ATOM 2416 N N . GLY A 1 301 ? 101.445 27.145 -130.982 1.00 28.89 301 GLY A N 1
ATOM 2417 C CA . GLY A 1 301 ? 101.529 28.413 -130.225 1.00 28.89 301 GLY A CA 1
ATOM 2418 C C . GLY A 1 301 ? 101.968 28.374 -128.747 1.00 28.89 301 GLY A C 1
ATOM 2419 O O . GLY A 1 301 ? 101.148 28.497 -127.848 1.00 28.89 301 GLY A O 1
ATOM 2420 N N . ILE A 1 302 ? 103.284 28.325 -128.510 1.00 29.84 302 ILE A N 1
ATOM 2421 C CA . ILE A 1 302 ? 103.975 28.781 -127.272 1.00 29.84 302 ILE A CA 1
ATOM 2422 C C . ILE A 1 302 ? 103.855 30.326 -127.183 1.00 29.84 302 ILE A C 1
ATOM 2424 O O . ILE A 1 302 ? 103.801 30.949 -128.241 1.00 29.84 302 ILE A O 1
ATOM 2428 N N . GLY A 1 303 ? 103.848 31.066 -126.061 1.00 30.80 303 GLY A N 1
ATOM 2429 C CA . GLY A 1 303 ? 103.944 30.879 -124.588 1.00 30.80 303 GLY A CA 1
ATOM 2430 C C . GLY A 1 303 ? 103.545 32.243 -123.939 1.00 30.80 303 GLY A C 1
ATOM 2431 O O . GLY A 1 303 ? 103.082 33.110 -124.671 1.00 30.80 303 GLY A O 1
ATOM 2432 N N . VAL A 1 304 ? 103.661 32.607 -122.651 1.00 32.09 304 VAL A N 1
ATOM 2433 C CA . VAL A 1 304 ? 104.385 32.151 -121.439 1.00 32.09 304 VAL A CA 1
ATOM 2434 C C . VAL A 1 304 ? 103.544 32.644 -120.228 1.00 32.09 304 VAL A C 1
ATOM 2436 O O . VAL A 1 304 ? 103.224 33.825 -120.171 1.00 32.09 304 VAL A O 1
ATOM 2439 N N . VAL A 1 305 ? 102.915 31.773 -119.428 1.00 31.50 305 VAL A N 1
ATOM 2440 C CA . VAL A 1 305 ? 103.322 31.276 -118.083 1.00 31.50 305 VAL A CA 1
ATOM 2441 C C . VAL A 1 305 ? 103.545 32.335 -116.979 1.00 31.50 305 VAL A C 1
ATOM 2443 O O . VAL A 1 305 ? 104.479 33.125 -117.037 1.00 31.50 305 VAL A O 1
ATOM 2446 N N . GLY A 1 306 ? 102.756 32.214 -115.902 1.00 25.31 306 GLY A N 1
ATOM 2447 C CA . GLY A 1 306 ? 102.986 32.754 -114.553 1.00 25.31 306 GLY A CA 1
ATOM 2448 C C . GLY A 1 306 ? 102.115 31.967 -113.558 1.00 25.31 306 GLY A C 1
ATOM 2449 O O . GLY A 1 306 ? 100.941 31.745 -113.844 1.00 25.31 306 GLY A O 1
ATOM 2450 N N . VAL A 1 307 ? 102.692 31.452 -112.466 1.00 32.09 307 VAL A N 1
ATOM 2451 C CA . VAL A 1 307 ? 102.116 30.373 -111.629 1.00 32.09 307 VAL A CA 1
ATOM 2452 C C . VAL A 1 307 ? 102.046 30.785 -110.159 1.00 32.09 307 VAL A C 1
ATOM 2454 O O . VAL A 1 307 ? 103.040 31.274 -109.648 1.00 32.09 307 VAL A O 1
ATOM 2457 N N . GLU A 1 308 ? 100.927 30.482 -109.493 1.00 27.36 308 GLU A N 1
ATOM 2458 C CA . GLU A 1 308 ? 100.754 30.276 -108.036 1.00 27.36 308 GLU A CA 1
ATOM 2459 C C . GLU A 1 308 ? 99.346 29.650 -107.861 1.00 27.36 308 GLU A C 1
ATOM 2461 O O . GLU A 1 308 ? 98.390 30.164 -108.433 1.00 27.36 308 GLU A O 1
ATOM 2466 N N . MET A 1 309 ? 99.059 28.478 -107.276 1.00 25.58 309 MET A N 1
ATOM 2467 C CA . MET A 1 309 ? 99.687 27.559 -106.308 1.00 25.58 309 MET A CA 1
ATOM 2468 C C . MET A 1 309 ? 99.250 27.752 -104.836 1.00 25.58 309 MET A C 1
ATOM 2470 O O . MET A 1 309 ? 99.829 28.526 -104.093 1.00 25.58 309 MET A O 1
ATOM 2474 N N . ILE A 1 310 ? 98.280 26.909 -104.436 1.00 27.09 310 ILE A N 1
ATOM 2475 C CA . ILE A 1 310 ? 97.963 26.422 -103.072 1.00 27.09 310 ILE A CA 1
ATOM 2476 C C . ILE A 1 310 ? 97.393 27.425 -102.045 1.00 27.09 310 ILE A C 1
ATOM 2478 O O . ILE A 1 310 ? 98.105 28.238 -101.471 1.00 27.09 310 ILE A O 1
ATOM 2482 N N . ALA A 1 311 ? 96.134 27.185 -101.645 1.00 28.25 311 ALA A N 1
ATOM 2483 C CA . ALA A 1 311 ? 95.689 27.358 -100.259 1.00 28.25 311 ALA A CA 1
ATOM 2484 C C . ALA A 1 311 ? 94.524 26.412 -99.896 1.00 28.25 311 ALA A C 1
ATOM 2486 O O . ALA A 1 311 ? 93.502 26.328 -100.575 1.00 28.25 311 ALA A O 1
ATOM 2487 N N . TYR A 1 312 ? 94.747 25.709 -98.789 1.00 30.58 312 TYR A N 1
ATOM 2488 C CA . TYR A 1 312 ? 93.840 24.925 -97.949 1.00 30.58 312 TYR A CA 1
ATOM 2489 C C . TYR A 1 312 ? 92.580 25.707 -97.500 1.00 30.58 312 TYR A C 1
ATOM 2491 O O . TYR A 1 312 ? 92.602 26.929 -97.404 1.00 30.58 312 TYR A O 1
ATOM 2499 N N . LEU A 1 313 ? 91.425 25.037 -97.355 1.00 26.27 313 LEU A N 1
ATOM 2500 C CA . LEU A 1 313 ? 90.796 24.651 -96.065 1.00 26.27 313 LEU A CA 1
ATOM 2501 C C . LEU A 1 313 ? 90.753 25.795 -95.015 1.00 26.27 313 LEU A C 1
ATOM 2503 O O . LEU A 1 313 ? 91.797 26.242 -94.566 1.00 26.27 313 LEU A O 1
ATOM 2507 N N . LEU A 1 314 ? 89.595 26.379 -94.660 1.00 25.16 314 LEU A N 1
ATOM 2508 C CA . LEU A 1 314 ? 88.463 25.828 -93.870 1.00 25.16 314 LEU A CA 1
ATOM 2509 C C . LEU A 1 314 ? 88.840 25.602 -92.384 1.00 25.16 314 LEU A C 1
ATOM 2511 O O . LEU A 1 314 ? 89.917 25.103 -92.089 1.00 25.16 314 LEU A O 1
ATOM 2515 N N . VAL A 1 315 ? 87.885 25.885 -91.482 1.00 28.69 315 VAL A N 1
ATOM 2516 C CA . VAL A 1 315 ? 87.924 25.733 -90.005 1.00 28.69 315 VAL A CA 1
ATOM 2517 C C . VAL A 1 315 ? 88.646 26.902 -89.296 1.00 28.69 315 VAL A C 1
ATOM 2519 O O . VAL A 1 315 ? 89.794 27.196 -89.582 1.00 28.69 315 VAL A O 1
ATOM 2522 N N . GLY A 1 316 ? 88.048 27.659 -88.367 1.00 31.09 316 GLY A N 1
ATOM 2523 C CA . GLY A 1 316 ? 86.812 27.427 -87.607 1.00 31.09 316 GLY A CA 1
ATOM 2524 C C . GLY A 1 316 ? 87.074 26.763 -86.251 1.00 31.09 316 GLY A C 1
ATOM 2525 O O . GLY A 1 316 ? 86.438 25.761 -85.941 1.00 31.09 316 GLY A O 1
ATOM 2526 N N . ILE A 1 317 ? 88.032 27.279 -85.468 1.00 25.77 317 ILE A N 1
ATOM 2527 C CA . ILE A 1 317 ? 88.423 26.702 -84.172 1.00 25.77 317 ILE A CA 1
ATOM 2528 C C . ILE A 1 317 ? 87.906 27.543 -82.997 1.00 25.77 317 ILE A C 1
ATOM 2530 O O . ILE A 1 317 ? 88.391 28.628 -82.691 1.00 25.77 317 ILE A O 1
ATOM 2534 N N . HIS A 1 318 ? 86.927 26.956 -82.322 1.00 28.88 318 HIS A N 1
ATOM 2535 C CA . HIS A 1 318 ? 86.585 27.116 -80.908 1.00 28.88 318 HIS A CA 1
ATOM 2536 C C . HIS A 1 318 ? 87.452 26.106 -80.106 1.00 28.88 318 HIS A C 1
ATOM 2538 O O . HIS A 1 318 ? 87.772 25.062 -80.676 1.00 28.88 318 HIS A O 1
ATOM 2544 N N . PRO A 1 319 ? 87.700 26.228 -78.786 1.00 45.88 319 PRO A N 1
ATOM 2545 C CA . PRO A 1 319 ? 88.016 27.390 -77.945 1.00 45.88 319 PRO A CA 1
ATOM 2546 C C . PRO A 1 319 ? 89.331 27.185 -77.125 1.00 45.88 319 PRO A C 1
ATOM 2548 O O . PRO A 1 319 ? 90.025 26.189 -77.284 1.00 45.88 319 PRO A O 1
ATOM 2551 N N . SER A 1 320 ? 89.589 28.074 -76.153 1.00 30.02 320 SER A N 1
ATOM 2552 C CA . SER A 1 320 ? 90.306 27.808 -74.880 1.00 30.02 320 SER A CA 1
ATOM 2553 C C . SER A 1 320 ? 91.765 27.294 -74.894 1.00 30.02 320 SER A C 1
ATOM 2555 O O . SER A 1 320 ? 92.009 26.097 -75.000 1.00 30.02 320 SER A O 1
ATOM 2557 N N . SER A 1 321 ? 92.729 28.128 -74.466 1.00 30.81 321 SER A N 1
ATOM 2558 C CA . SER A 1 321 ? 93.159 28.191 -73.041 1.00 30.81 321 SER A CA 1
ATOM 2559 C C . SER A 1 321 ? 94.531 28.875 -72.799 1.00 30.81 321 SER A C 1
ATOM 2561 O O . SER A 1 321 ? 95.520 28.516 -73.416 1.00 30.81 321 SER A O 1
ATOM 2563 N N . VAL A 1 322 ? 94.565 29.784 -71.803 1.00 29.72 322 VAL A N 1
ATOM 2564 C CA . VAL A 1 322 ? 95.680 30.089 -70.857 1.00 29.72 322 VAL A CA 1
ATOM 2565 C C . VAL A 1 322 ? 97.021 30.684 -71.365 1.00 29.72 322 VAL A C 1
ATOM 2567 O O . VAL A 1 322 ? 97.680 30.137 -72.236 1.00 29.72 322 VAL A O 1
ATOM 2570 N N . GLY A 1 323 ? 97.505 31.734 -70.667 1.00 27.91 323 GLY A N 1
ATOM 2571 C CA . GLY A 1 323 ? 98.916 32.189 -70.658 1.00 27.91 323 GLY A CA 1
ATOM 2572 C C . GLY A 1 323 ? 99.142 33.606 -71.223 1.00 27.91 323 GLY A C 1
ATOM 2573 O O . GLY A 1 323 ? 99.373 33.755 -72.411 1.00 27.91 323 GLY A O 1
ATOM 2574 N N . SER A 1 324 ? 98.938 34.703 -70.481 1.00 29.38 324 SER A N 1
ATOM 2575 C CA . SER A 1 324 ? 99.825 35.272 -69.431 1.00 29.38 324 SER A CA 1
ATOM 2576 C C . SER A 1 324 ? 101.023 36.137 -69.905 1.00 29.38 324 SER A C 1
ATOM 2578 O O . SER A 1 324 ? 102.158 35.809 -69.586 1.00 29.38 324 SER A O 1
ATOM 2580 N N . GLY A 1 325 ? 100.748 37.295 -70.535 1.00 29.41 325 GLY A N 1
ATOM 2581 C CA . GLY A 1 325 ? 101.569 38.539 -70.533 1.00 29.41 325 GLY A CA 1
ATOM 2582 C C . GLY A 1 325 ? 103.045 38.496 -71.006 1.00 29.41 325 GLY A C 1
ATOM 2583 O O . GLY A 1 325 ? 103.503 37.466 -71.488 1.00 29.41 325 GLY A O 1
ATOM 2584 N N . PRO A 1 326 ? 103.830 39.591 -70.837 1.00 41.47 326 PRO A N 1
ATOM 2585 C CA . PRO A 1 326 ? 103.428 40.956 -70.460 1.00 41.47 326 PRO A CA 1
ATOM 2586 C C . PRO A 1 326 ? 104.131 42.114 -71.247 1.00 41.47 326 PRO A C 1
ATOM 2588 O O . PRO A 1 326 ? 105.051 41.893 -72.019 1.00 41.47 326 PRO A O 1
ATOM 2591 N N . LEU A 1 327 ? 103.726 43.359 -70.935 1.00 28.53 327 LEU A N 1
ATOM 2592 C CA . LEU A 1 327 ? 104.496 44.632 -70.927 1.00 28.53 327 LEU A CA 1
ATOM 2593 C C . LEU A 1 327 ? 105.227 45.198 -72.194 1.00 28.53 327 LEU A C 1
ATOM 2595 O O . LEU A 1 327 ? 106.214 44.653 -72.662 1.00 28.53 327 LEU A O 1
ATOM 2599 N N . MET A 1 328 ? 104.834 46.445 -72.533 1.00 28.75 328 MET A N 1
ATOM 2600 C CA . MET A 1 328 ? 105.658 47.689 -72.649 1.00 28.75 328 MET A CA 1
ATOM 2601 C C . MET A 1 328 ? 106.693 47.818 -73.794 1.00 28.75 328 MET A C 1
ATOM 2603 O O . MET A 1 328 ? 107.625 47.036 -73.888 1.00 28.75 328 MET A O 1
ATOM 2607 N N . VAL A 1 329 ? 106.525 48.746 -74.756 1.00 32.66 329 VAL A N 1
ATOM 2608 C CA . VAL A 1 329 ? 106.731 50.229 -74.709 1.00 32.66 329 VAL A CA 1
ATOM 2609 C C . VAL A 1 329 ? 108.216 50.645 -74.763 1.00 32.66 329 VAL A C 1
ATOM 2611 O O . VAL A 1 329 ? 109.012 50.189 -73.950 1.00 32.66 329 VAL A O 1
ATOM 2614 N N . GLY A 1 330 ? 108.549 51.562 -75.688 1.00 35.25 330 GLY A N 1
ATOM 2615 C CA . GLY A 1 330 ? 109.893 52.127 -75.919 1.00 35.25 330 GLY A CA 1
ATOM 2616 C C . GLY A 1 330 ? 110.410 51.817 -77.333 1.00 35.25 330 GLY A C 1
ATOM 2617 O O . GLY A 1 330 ? 111.082 50.818 -77.546 1.00 35.25 330 GLY A O 1
ATOM 2618 N N . GLU A 1 331 ? 109.948 52.505 -78.378 1.00 40.06 331 GLU A N 1
ATOM 2619 C CA . GLU A 1 331 ? 110.565 53.752 -78.878 1.00 40.06 331 GLU A CA 1
ATOM 2620 C C . GLU A 1 331 ? 112.070 53.637 -79.199 1.00 40.06 331 GLU A C 1
ATOM 2622 O O . GLU A 1 331 ? 112.919 53.978 -78.380 1.00 40.06 331 GLU A O 1
ATOM 2627 N N . THR A 1 332 ? 112.409 53.201 -80.420 1.00 46.81 332 THR A N 1
ATOM 2628 C CA . THR A 1 332 ? 113.190 53.983 -81.415 1.00 46.81 332 THR A CA 1
ATOM 2629 C C . THR A 1 332 ? 113.385 53.194 -82.726 1.00 46.81 332 THR A C 1
ATOM 2631 O O . THR A 1 332 ? 113.597 51.986 -82.724 1.00 46.81 332 THR A O 1
ATOM 2634 N N . ASP A 1 333 ? 113.271 53.891 -83.861 1.00 45.50 333 ASP A N 1
ATOM 2635 C CA . ASP A 1 333 ? 113.766 53.535 -85.206 1.00 45.50 333 ASP A CA 1
ATOM 2636 C C . ASP A 1 333 ? 113.434 52.144 -85.791 1.00 45.50 333 ASP A C 1
ATOM 2638 O O . ASP A 1 333 ? 114.275 51.436 -86.355 1.00 45.50 333 ASP A O 1
ATOM 2642 N N . GLY A 1 334 ? 112.140 51.807 -85.803 1.00 47.34 334 GLY A N 1
ATOM 2643 C CA . GLY A 1 334 ? 111.585 50.590 -86.419 1.00 47.34 334 GLY A CA 1
ATOM 2644 C C . GLY A 1 334 ? 111.766 50.419 -87.942 1.00 47.34 334 GLY A C 1
ATOM 2645 O O . GLY A 1 334 ? 111.217 49.475 -88.500 1.00 47.34 334 GLY A O 1
ATOM 2646 N N . ALA A 1 335 ? 112.518 51.282 -88.634 1.00 58.69 335 ALA A N 1
ATOM 2647 C CA . ALA A 1 335 ? 112.802 51.136 -90.067 1.00 58.69 335 ALA A CA 1
ATOM 2648 C C . ALA A 1 335 ? 113.994 50.196 -90.350 1.00 58.69 335 ALA A C 1
ATOM 2650 O O . ALA A 1 335 ? 113.929 49.363 -91.252 1.00 58.69 335 ALA A O 1
ATOM 2651 N N . VAL A 1 336 ? 115.073 50.290 -89.563 1.00 60.03 336 VAL A N 1
ATOM 2652 C CA . VAL A 1 336 ? 116.338 49.573 -89.838 1.00 60.03 336 VAL A CA 1
ATOM 2653 C C . VAL A 1 336 ? 116.285 48.111 -89.376 1.00 60.03 336 VAL A C 1
ATOM 2655 O O . VAL A 1 336 ? 116.849 47.226 -90.019 1.00 60.03 336 VAL A O 1
ATOM 2658 N N . VAL A 1 337 ? 115.561 47.830 -88.288 1.00 59.59 337 VAL A N 1
ATOM 2659 C CA . VAL A 1 337 ? 115.373 46.458 -87.779 1.00 59.59 337 VAL A CA 1
ATOM 2660 C C . VAL A 1 337 ? 114.513 45.623 -88.736 1.00 59.59 337 VAL A C 1
ATOM 2662 O O . VAL A 1 337 ? 114.781 44.437 -88.921 1.00 59.59 337 VAL A O 1
ATOM 2665 N N . VAL A 1 338 ? 113.529 46.242 -89.397 1.00 62.44 338 VAL A N 1
ATOM 2666 C CA . VAL A 1 338 ? 112.631 45.566 -90.347 1.00 62.44 338 VAL A CA 1
ATOM 2667 C C . VAL A 1 338 ? 113.367 45.121 -91.613 1.00 62.44 338 VAL A C 1
ATOM 2669 O O . VAL A 1 338 ? 113.153 43.996 -92.053 1.00 62.44 338 VAL A O 1
ATOM 2672 N N . GLU A 1 339 ? 114.272 45.932 -92.170 1.00 65.69 339 GLU A N 1
ATOM 2673 C CA . GLU A 1 339 ? 115.119 45.511 -93.303 1.00 65.69 339 GLU A CA 1
ATOM 2674 C C . GLU A 1 339 ? 115.987 44.297 -92.938 1.00 65.69 339 GLU A C 1
ATOM 2676 O O . GLU A 1 339 ? 115.967 43.279 -93.629 1.00 65.69 339 GLU A O 1
ATOM 2681 N N . LYS A 1 340 ? 116.662 44.342 -91.785 1.00 67.00 340 LYS A N 1
ATOM 2682 C CA . LYS A 1 340 ? 117.537 43.246 -91.346 1.00 67.00 340 LYS A CA 1
ATOM 2683 C C . LYS A 1 340 ? 116.769 41.958 -91.017 1.00 67.00 340 LYS A C 1
ATOM 2685 O O . LYS A 1 340 ? 117.272 40.862 -91.256 1.00 67.00 340 LYS A O 1
ATOM 2690 N N . MET A 1 341 ? 115.537 42.075 -90.511 1.00 60.94 341 MET A N 1
ATOM 2691 C CA . MET A 1 341 ? 114.640 40.929 -90.334 1.00 60.94 341 MET A CA 1
ATOM 2692 C C . MET A 1 341 ? 114.108 40.381 -91.664 1.00 60.94 341 MET A C 1
ATOM 2694 O O . MET A 1 341 ? 113.958 39.167 -91.770 1.00 60.94 341 MET A O 1
ATOM 2698 N N . LYS A 1 342 ? 113.873 41.210 -92.692 1.00 70.06 342 LYS A N 1
ATOM 2699 C CA . LYS A 1 342 ? 113.497 40.726 -94.036 1.00 70.06 342 LYS A CA 1
ATOM 2700 C C . LYS A 1 342 ? 114.616 39.911 -94.683 1.00 70.06 342 LYS A C 1
ATOM 2702 O O . LYS A 1 342 ? 114.326 38.852 -95.229 1.00 70.06 342 LYS A O 1
ATOM 2707 N N . GLU A 1 343 ? 115.874 40.349 -94.589 1.00 73.25 343 GLU A N 1
ATOM 2708 C CA . GLU A 1 343 ? 117.021 39.577 -95.101 1.00 73.25 343 GLU A CA 1
ATOM 2709 C C . GLU A 1 343 ? 117.159 38.221 -94.388 1.00 73.25 343 GLU A C 1
ATOM 2711 O O . GLU A 1 343 ? 117.322 37.184 -95.033 1.00 73.25 343 GLU A O 1
ATOM 2716 N N . GLN A 1 344 ? 117.027 38.202 -93.056 1.00 69.75 344 GLN A N 1
ATOM 2717 C CA . GLN A 1 344 ? 117.053 36.957 -92.281 1.00 69.75 344 GLN A CA 1
ATOM 2718 C C . GLN A 1 344 ? 115.862 36.042 -92.596 1.00 69.75 344 GLN A C 1
ATOM 2720 O O . GLN A 1 344 ? 116.035 34.825 -92.674 1.00 69.75 344 GLN A O 1
ATOM 2725 N N . LEU A 1 345 ? 114.673 36.611 -92.816 1.00 71.25 345 LEU A N 1
ATOM 2726 C CA . LEU A 1 345 ? 113.479 35.869 -93.212 1.00 71.25 345 LEU A CA 1
ATOM 2727 C C . LEU A 1 345 ? 113.635 35.274 -94.619 1.00 71.25 345 LEU A C 1
ATOM 2729 O O . LEU A 1 345 ? 113.318 34.105 -94.807 1.00 71.25 345 LEU A O 1
ATOM 2733 N N . ALA A 1 346 ? 114.191 36.020 -95.578 1.00 74.06 346 ALA A N 1
ATOM 2734 C CA . ALA A 1 346 ? 114.478 35.525 -96.925 1.00 74.06 346 ALA A CA 1
ATOM 2735 C C . ALA A 1 346 ? 115.477 34.354 -96.907 1.00 74.06 346 ALA A C 1
ATOM 2737 O O . ALA A 1 346 ? 115.205 33.307 -97.491 1.00 74.06 346 ALA A O 1
ATOM 2738 N N . ALA A 1 347 ? 116.579 34.473 -96.157 1.00 73.62 347 ALA A N 1
ATOM 2739 C CA . ALA A 1 347 ? 117.563 33.397 -96.009 1.00 73.62 347 ALA A CA 1
ATOM 2740 C C . ALA A 1 347 ? 117.005 32.153 -95.278 1.00 73.62 347 ALA A C 1
ATOM 2742 O O . ALA A 1 347 ? 117.433 31.025 -95.537 1.00 73.62 347 ALA A O 1
ATOM 2743 N N . LEU A 1 348 ? 116.044 32.336 -94.363 1.00 70.31 348 LEU A N 1
ATOM 2744 C CA . LEU A 1 348 ? 115.324 31.236 -93.712 1.00 70.31 348 LEU A CA 1
ATOM 2745 C C . LEU A 1 348 ? 114.298 30.574 -94.641 1.00 70.31 348 LEU A C 1
ATOM 2747 O O . LEU A 1 348 ? 114.177 29.351 -94.601 1.00 70.31 348 LEU A O 1
ATOM 2751 N N . ILE A 1 349 ? 113.613 31.345 -95.491 1.00 74.06 349 ILE A N 1
ATOM 2752 C CA . ILE A 1 349 ? 112.707 30.829 -96.528 1.00 74.06 349 ILE A CA 1
ATOM 2753 C C . ILE A 1 349 ? 113.491 30.027 -97.572 1.00 74.06 349 ILE A C 1
ATOM 2755 O O . ILE A 1 349 ? 113.065 28.941 -97.943 1.00 74.06 349 ILE A O 1
ATOM 2759 N N . GLU A 1 350 ? 114.663 30.494 -98.007 1.00 75.31 350 GLU A N 1
ATOM 2760 C CA . GLU A 1 350 ? 115.495 29.754 -98.965 1.00 75.31 350 GLU A CA 1
ATOM 2761 C C . GLU A 1 350 ? 116.003 28.425 -98.372 1.00 75.31 350 GLU A C 1
ATOM 2763 O O . GLU A 1 350 ? 115.950 27.381 -99.027 1.00 75.31 350 GLU A O 1
ATOM 2768 N N . LYS A 1 351 ? 116.400 28.417 -97.090 1.00 74.69 351 LYS A N 1
ATOM 2769 C CA . LYS A 1 351 ? 116.746 27.178 -96.373 1.00 74.69 351 LYS A CA 1
ATOM 2770 C C . LYS A 1 351 ? 115.558 26.245 -96.155 1.00 74.69 351 LYS A C 1
ATOM 2772 O O . LYS A 1 351 ? 115.734 25.037 -96.304 1.00 74.69 351 LYS A O 1
ATOM 2777 N N . SER A 1 352 ? 114.378 26.757 -95.796 1.00 67.38 352 SER A N 1
ATOM 2778 C CA . SER A 1 352 ? 113.199 25.901 -95.628 1.00 67.38 352 SER A CA 1
ATOM 2779 C C . SER A 1 352 ? 112.716 25.355 -96.970 1.00 67.38 352 SER A C 1
ATOM 2781 O O . SER A 1 352 ? 112.369 24.186 -97.032 1.00 67.38 352 SER A O 1
ATOM 2783 N N . ALA A 1 353 ? 112.808 26.128 -98.056 1.00 73.75 353 ALA A N 1
ATOM 2784 C CA . ALA A 1 353 ? 112.496 25.675 -99.408 1.00 73.75 353 ALA A CA 1
ATOM 2785 C C . ALA A 1 353 ? 113.454 24.575 -99.899 1.00 73.75 353 ALA A C 1
ATOM 2787 O O . ALA A 1 353 ? 112.996 23.602 -100.497 1.00 73.75 353 ALA A O 1
ATOM 2788 N N . MET A 1 354 ? 114.763 24.679 -99.623 1.00 71.62 354 MET A N 1
ATOM 2789 C CA . MET A 1 354 ? 115.708 23.596 -99.933 1.00 71.62 354 MET A CA 1
ATOM 2790 C C . MET A 1 354 ? 115.427 22.333 -99.107 1.00 71.62 354 MET A C 1
ATOM 2792 O O . MET A 1 354 ? 115.330 21.252 -99.683 1.00 71.62 354 MET A O 1
ATOM 2796 N N . LEU A 1 355 ? 115.202 22.464 -97.794 1.00 68.94 355 LEU A N 1
ATOM 2797 C CA . LEU A 1 355 ? 114.837 21.329 -96.935 1.00 68.94 355 LEU A CA 1
ATOM 2798 C C . LEU A 1 355 ? 113.495 20.694 -97.334 1.00 68.94 355 LEU A C 1
ATOM 2800 O O . LEU A 1 355 ? 113.378 19.473 -97.316 1.00 68.94 355 LEU A O 1
ATOM 2804 N N . SER A 1 356 ? 112.496 21.490 -97.724 1.00 65.06 356 SER A N 1
ATOM 2805 C CA . SER A 1 356 ? 111.213 20.996 -98.236 1.00 65.06 356 SER A CA 1
ATOM 2806 C C . SER A 1 356 ? 111.388 20.224 -99.543 1.00 65.06 356 SER A C 1
ATOM 2808 O O . SER A 1 356 ? 110.839 19.135 -99.662 1.00 65.06 356 SER A O 1
ATOM 2810 N N . LYS A 1 357 ? 112.220 20.705 -100.478 1.00 69.75 357 LYS A N 1
ATOM 2811 C CA . LYS A 1 357 ? 112.549 19.955 -101.703 1.00 69.75 357 LYS A CA 1
ATOM 2812 C C . LYS A 1 357 ? 113.220 18.609 -101.410 1.00 69.75 357 LYS A C 1
ATOM 2814 O O . LYS A 1 357 ? 112.830 17.607 -101.995 1.00 69.75 357 LYS A O 1
ATOM 2819 N N . GLU A 1 358 ? 114.169 18.562 -100.474 1.00 65.75 358 GLU A N 1
ATOM 2820 C CA . GLU A 1 358 ? 114.818 17.304 -100.056 1.00 65.75 358 GLU A CA 1
ATOM 2821 C C . GLU A 1 358 ? 113.886 16.352 -99.272 1.00 65.75 358 GLU A C 1
ATOM 2823 O O . GLU A 1 358 ? 114.159 15.149 -99.197 1.00 65.75 358 GLU A O 1
ATOM 2828 N N . LEU A 1 359 ? 112.795 16.875 -98.695 1.00 59.66 359 LEU A N 1
ATOM 2829 C CA . LEU A 1 359 ? 111.733 16.126 -98.006 1.00 59.66 359 LEU A CA 1
ATOM 2830 C C . LEU A 1 359 ? 110.623 15.624 -98.946 1.00 59.66 359 LEU A C 1
ATOM 2832 O O . LEU A 1 359 ? 109.959 14.641 -98.612 1.00 59.66 359 LEU A O 1
ATOM 2836 N N . GLU A 1 360 ? 110.411 16.291 -100.081 1.00 62.00 360 GLU A N 1
ATOM 2837 C CA . GLU A 1 360 ? 109.390 15.952 -101.082 1.00 62.00 360 GLU A CA 1
ATOM 2838 C C . GLU A 1 360 ? 109.884 14.9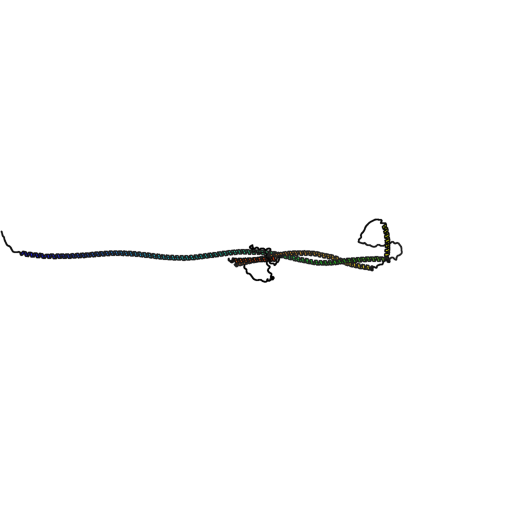44 -102.135 1.00 62.00 360 GLU A C 1
ATOM 2840 O O . GLU A 1 360 ? 109.058 14.306 -102.786 1.00 62.00 360 GLU A O 1
ATOM 2845 N N . ASP A 1 361 ? 111.200 14.737 -102.272 1.00 56.25 361 ASP A N 1
ATOM 2846 C CA . ASP A 1 361 ? 111.781 13.754 -103.197 1.00 56.25 361 ASP A CA 1
ATOM 2847 C C . ASP A 1 361 ? 111.571 12.297 -102.706 1.00 56.25 361 ASP A C 1
ATOM 2849 O O . ASP A 1 361 ? 112.210 11.863 -101.737 1.00 56.25 361 ASP A O 1
ATOM 2853 N N . PRO A 1 362 ? 110.748 11.464 -103.383 1.00 57.09 362 PRO A N 1
ATOM 2854 C CA . PRO A 1 362 ? 110.402 10.119 -102.905 1.00 57.09 362 PRO A CA 1
ATOM 2855 C C . PRO A 1 362 ? 111.550 9.095 -102.994 1.00 57.09 362 PRO A C 1
ATOM 2857 O O . PRO A 1 362 ? 111.396 7.969 -102.526 1.00 57.09 362 PRO A O 1
ATOM 2860 N N . ASN A 1 363 ? 112.701 9.477 -103.559 1.00 57.09 363 ASN A N 1
ATOM 2861 C CA . ASN A 1 363 ? 113.932 8.676 -103.629 1.00 57.09 363 ASN A CA 1
ATOM 2862 C C . ASN A 1 363 ? 115.084 9.247 -102.765 1.00 57.09 363 ASN A C 1
ATOM 2864 O O . ASN A 1 363 ? 116.231 8.816 -102.898 1.00 57.09 363 ASN A O 1
ATOM 2868 N N . SER A 1 364 ? 114.802 10.209 -101.878 1.00 51.47 364 SER A N 1
ATOM 2869 C CA . SER A 1 364 ? 115.799 10.803 -100.976 1.00 51.47 364 SER A CA 1
ATOM 2870 C C . SER A 1 364 ? 116.330 9.790 -99.946 1.00 51.47 364 SER A C 1
ATOM 2872 O O . SER A 1 364 ? 115.574 9.138 -99.222 1.00 51.47 364 SER A O 1
ATOM 2874 N N . VAL A 1 365 ? 117.660 9.685 -99.836 1.00 57.47 365 VAL A N 1
ATOM 2875 C CA . VAL A 1 365 ? 118.369 8.707 -98.976 1.00 57.47 365 VAL A CA 1
ATOM 2876 C C . VAL A 1 365 ? 118.125 8.948 -97.472 1.00 57.47 365 VAL A C 1
ATOM 2878 O O . VAL A 1 365 ? 118.369 8.067 -96.646 1.00 57.47 365 VAL A O 1
ATOM 2881 N N . PHE A 1 366 ? 117.598 10.116 -97.095 1.00 49.34 366 PHE A N 1
ATOM 2882 C CA . PHE A 1 366 ? 117.445 10.541 -95.701 1.00 49.34 366 PHE A CA 1
ATOM 2883 C C . PHE A 1 366 ? 116.159 10.074 -94.994 1.00 49.34 366 PHE A C 1
ATOM 2885 O O . PHE A 1 366 ? 115.966 10.410 -93.823 1.00 49.34 366 PHE A O 1
ATOM 2892 N N . ARG A 1 367 ? 115.294 9.259 -95.625 1.00 48.22 367 ARG A N 1
ATOM 2893 C CA . ARG A 1 367 ? 114.071 8.755 -94.968 1.00 48.22 367 ARG A CA 1
ATOM 2894 C C . ARG A 1 367 ? 113.820 7.260 -95.183 1.00 48.22 367 ARG A C 1
ATOM 2896 O O . ARG A 1 367 ? 113.530 6.808 -96.284 1.00 48.22 367 ARG A O 1
ATOM 2903 N N . LYS A 1 368 ? 113.823 6.490 -94.086 1.00 52.56 368 LYS A N 1
ATOM 2904 C CA . LYS A 1 368 ? 113.157 5.177 -94.035 1.00 52.56 368 LYS A CA 1
ATOM 2905 C C . LYS A 1 368 ? 111.666 5.396 -93.793 1.00 52.56 368 LYS A C 1
ATOM 2907 O O . LYS A 1 368 ? 111.285 6.005 -92.795 1.00 52.56 368 LYS A O 1
ATOM 2912 N N . TRP A 1 369 ? 110.841 4.892 -94.698 1.00 50.25 369 TRP A N 1
ATOM 2913 C CA . TRP A 1 369 ? 109.387 4.955 -94.609 1.00 50.25 369 TRP A CA 1
ATOM 2914 C C . TRP A 1 369 ? 108.891 3.805 -93.718 1.00 50.25 369 TRP A C 1
ATOM 2916 O O . TRP A 1 369 ? 109.518 2.746 -93.667 1.00 50.25 369 TRP A O 1
ATOM 2926 N N . ARG A 1 370 ? 107.796 4.016 -92.980 1.00 54.53 370 ARG A N 1
ATOM 2927 C CA . ARG A 1 370 ? 107.130 2.965 -92.197 1.00 54.53 370 ARG A CA 1
ATOM 2928 C C . ARG A 1 370 ? 105.819 2.627 -92.888 1.00 54.53 370 ARG A C 1
ATOM 2930 O O . ARG A 1 370 ? 104.958 3.494 -92.997 1.00 54.53 370 ARG A O 1
ATOM 2937 N N . GLU A 1 371 ? 105.686 1.383 -93.322 1.00 49.78 371 GLU A N 1
ATOM 2938 C CA . GLU A 1 371 ? 104.432 0.843 -93.835 1.00 49.78 371 GLU A CA 1
ATOM 2939 C C . GLU A 1 371 ? 103.411 0.791 -92.685 1.00 49.78 371 GLU A C 1
ATOM 2941 O O . GLU A 1 371 ? 103.713 0.303 -91.592 1.00 49.78 371 GLU A O 1
ATOM 2946 N N . LEU A 1 372 ? 102.233 1.383 -92.891 1.00 54.75 372 LEU A N 1
ATOM 2947 C CA . LEU A 1 372 ? 101.115 1.283 -91.957 1.00 54.75 372 LEU A CA 1
ATOM 2948 C C . LEU A 1 372 ? 100.325 0.029 -92.328 1.00 54.75 372 LEU A C 1
ATOM 2950 O O . LEU A 1 372 ? 99.809 -0.064 -93.438 1.00 54.75 372 LEU A O 1
ATOM 2954 N N . GLU A 1 373 ? 100.240 -0.939 -91.417 1.00 44.84 373 GLU A N 1
ATOM 2955 C CA . GLU A 1 373 ? 99.521 -2.186 -91.680 1.00 44.84 373 GLU A CA 1
ATOM 2956 C C . GLU A 1 373 ? 98.007 -1.946 -91.766 1.00 44.84 373 GLU A C 1
ATOM 2958 O O . GLU A 1 373 ? 97.293 -1.844 -90.768 1.00 44.84 373 GLU A O 1
ATOM 2963 N N . GLY A 1 374 ? 97.520 -1.877 -92.999 1.00 50.22 374 GLY A N 1
ATOM 2964 C CA . GLY A 1 374 ? 96.114 -1.790 -93.351 1.00 50.22 374 GLY A CA 1
ATOM 2965 C C . GLY A 1 374 ? 95.990 -1.741 -94.867 1.00 50.22 374 GLY A C 1
ATOM 2966 O O . GLY A 1 374 ? 96.728 -1.017 -95.525 1.00 50.22 374 GLY A O 1
ATOM 2967 N N . LYS A 1 375 ? 95.074 -2.523 -95.445 1.00 48.44 375 LYS A N 1
ATOM 2968 C CA . LYS A 1 375 ? 94.704 -2.320 -96.849 1.00 48.44 375 LYS A CA 1
ATOM 2969 C C . LYS A 1 375 ? 93.721 -1.165 -96.913 1.00 48.44 375 LYS A C 1
ATOM 2971 O O . LYS A 1 375 ? 92.653 -1.260 -96.301 1.00 48.44 375 LYS A O 1
ATOM 2976 N N . ASP A 1 376 ? 94.057 -0.136 -97.681 1.00 51.81 376 ASP A N 1
ATOM 2977 C CA . ASP A 1 376 ? 93.080 0.866 -98.081 1.00 51.81 376 ASP A CA 1
ATOM 2978 C C . ASP A 1 376 ? 91.905 0.158 -98.760 1.00 51.81 376 ASP A C 1
ATOM 2980 O O . ASP A 1 376 ? 92.065 -0.685 -99.646 1.00 51.81 376 ASP A O 1
ATOM 2984 N N . LEU A 1 377 ? 90.706 0.422 -98.249 1.00 58.84 377 LEU A N 1
ATOM 2985 C CA . LEU A 1 377 ? 89.492 -0.228 -98.718 1.00 58.84 377 LEU A CA 1
ATOM 2986 C C . LEU A 1 377 ? 89.104 0.387 -100.060 1.00 58.84 377 LEU A C 1
ATOM 2988 O O . LEU A 1 377 ? 88.803 1.581 -100.112 1.00 58.84 377 LEU A O 1
ATOM 2992 N N . ASP A 1 378 ? 89.053 -0.437 -101.111 1.00 62.78 378 ASP A N 1
ATOM 2993 C CA . ASP A 1 378 ? 88.618 -0.009 -102.442 1.00 62.78 378 ASP A CA 1
ATOM 2994 C C . ASP A 1 378 ? 87.338 0.828 -102.370 1.00 62.78 378 ASP A C 1
ATOM 2996 O O . ASP A 1 378 ? 86.395 0.509 -101.635 1.00 62.78 378 ASP A O 1
ATOM 3000 N N . ARG A 1 379 ? 87.287 1.884 -103.187 1.00 66.38 379 ARG A N 1
ATOM 3001 C CA . ARG A 1 379 ? 86.180 2.850 -103.254 1.00 66.38 379 ARG A CA 1
ATOM 3002 C C . ARG A 1 379 ? 84.803 2.180 -103.292 1.00 66.38 379 ARG A C 1
ATOM 3004 O O . ARG A 1 379 ? 83.877 2.655 -102.634 1.00 66.38 379 ARG A O 1
ATOM 3011 N N . ASP A 1 380 ? 84.677 1.086 -104.037 1.00 72.88 380 ASP A N 1
ATOM 3012 C CA . ASP A 1 380 ? 83.416 0.363 -104.207 1.00 72.88 380 ASP A CA 1
ATOM 3013 C C . ASP A 1 380 ? 83.068 -0.500 -102.983 1.00 72.88 380 ASP A C 1
ATOM 3015 O O . ASP A 1 380 ? 81.898 -0.587 -102.608 1.00 72.88 380 ASP A O 1
ATOM 3019 N N . ILE A 1 381 ? 84.070 -1.042 -102.279 1.00 76.69 381 ILE A N 1
ATOM 3020 C CA . ILE A 1 381 ? 83.891 -1.729 -100.989 1.00 76.69 381 ILE A CA 1
ATOM 3021 C C . ILE A 1 381 ? 83.473 -0.720 -99.913 1.00 76.69 381 ILE A C 1
ATOM 3023 O O . ILE A 1 381 ? 82.557 -0.994 -99.133 1.00 76.69 381 ILE A O 1
ATOM 3027 N N . LEU A 1 382 ? 84.090 0.468 -99.880 1.00 76.00 382 LEU A N 1
ATOM 3028 C CA . LEU A 1 382 ? 83.706 1.524 -98.943 1.00 76.00 382 LEU A CA 1
ATOM 3029 C C . LEU A 1 382 ? 82.280 2.022 -99.229 1.00 76.00 382 LEU A C 1
ATOM 3031 O O . LEU A 1 382 ? 81.482 2.132 -98.302 1.00 76.00 382 LEU A O 1
ATOM 3035 N N . ALA A 1 383 ? 81.925 2.239 -100.500 1.00 78.50 383 ALA A N 1
ATOM 3036 C CA . ALA A 1 383 ? 80.580 2.644 -100.910 1.00 78.50 383 ALA A CA 1
ATOM 3037 C C . ALA A 1 383 ? 79.513 1.578 -100.598 1.00 78.50 383 ALA A C 1
ATOM 3039 O O . ALA A 1 383 ? 78.443 1.920 -100.095 1.00 78.50 383 ALA A O 1
ATOM 3040 N N . ALA A 1 384 ? 79.799 0.293 -100.827 1.00 82.19 384 ALA A N 1
ATOM 3041 C CA . ALA A 1 384 ? 78.910 -0.803 -100.437 1.00 82.19 384 ALA A CA 1
ATOM 3042 C C . ALA A 1 384 ? 78.721 -0.869 -98.910 1.00 82.19 384 ALA A C 1
ATOM 3044 O O . ALA A 1 384 ? 77.607 -1.066 -98.424 1.00 82.19 384 ALA A O 1
ATOM 3045 N N . LYS A 1 385 ? 79.792 -0.641 -98.139 1.00 82.38 385 LYS A N 1
ATOM 3046 C CA . LYS A 1 385 ? 79.751 -0.628 -96.670 1.00 82.38 385 LYS A CA 1
ATOM 3047 C C . LYS A 1 385 ? 79.039 0.603 -96.102 1.00 82.38 385 LYS A C 1
ATOM 3049 O O . LYS A 1 385 ? 78.440 0.487 -95.040 1.00 82.38 385 LYS A O 1
ATOM 3054 N N . ILE A 1 386 ? 79.087 1.749 -96.784 1.00 83.44 386 ILE A N 1
ATOM 3055 C CA . ILE A 1 386 ? 78.274 2.935 -96.467 1.00 83.44 386 ILE A CA 1
ATOM 3056 C C . ILE A 1 386 ? 76.796 2.606 -96.702 1.00 83.44 386 ILE A C 1
ATOM 3058 O O . ILE A 1 386 ? 76.030 2.690 -95.750 1.00 83.44 386 ILE A O 1
ATOM 3062 N N . ARG A 1 387 ? 76.417 2.102 -97.888 1.00 83.81 387 ARG A N 1
ATOM 3063 C CA . ARG A 1 387 ? 75.023 1.724 -98.203 1.00 83.81 387 ARG A CA 1
ATOM 3064 C C . ARG A 1 387 ? 74.423 0.744 -97.191 1.00 83.81 387 ARG A C 1
ATOM 3066 O O . ARG A 1 387 ? 73.332 0.983 -96.694 1.00 83.81 387 ARG A O 1
ATOM 3073 N N . LEU A 1 388 ? 75.160 -0.307 -96.823 1.00 86.00 388 LEU A N 1
ATOM 3074 C CA . LEU A 1 388 ? 74.716 -1.284 -95.818 1.00 86.00 388 LEU A CA 1
ATOM 3075 C C . LEU A 1 388 ? 74.543 -0.665 -94.414 1.00 86.00 388 LEU A C 1
ATOM 3077 O O . LEU A 1 388 ? 73.753 -1.152 -93.607 1.00 86.00 388 LEU A O 1
ATOM 3081 N N . LEU A 1 389 ? 75.305 0.382 -94.081 1.00 84.19 389 LEU A N 1
ATOM 3082 C CA . LEU A 1 389 ? 75.142 1.111 -92.820 1.00 84.19 389 LEU A CA 1
ATOM 3083 C C . LEU A 1 389 ? 74.012 2.140 -92.889 1.00 84.19 389 LEU A C 1
ATOM 3085 O O . LEU A 1 389 ? 73.360 2.345 -91.873 1.00 84.19 389 LEU A O 1
ATOM 3089 N N . GLU A 1 390 ? 73.768 2.752 -94.049 1.00 85.12 390 GLU A N 1
ATOM 3090 C CA . GLU A 1 390 ? 72.632 3.646 -94.306 1.00 85.12 390 GLU A CA 1
ATOM 3091 C C . GLU A 1 390 ? 71.302 2.884 -94.241 1.00 85.12 390 GLU A C 1
ATOM 3093 O O . GLU A 1 390 ? 70.393 3.325 -93.546 1.00 85.12 390 GLU A O 1
ATOM 3098 N N . GLU A 1 391 ? 71.221 1.707 -94.866 1.00 88.19 391 GLU A N 1
ATOM 3099 C CA . GLU A 1 391 ? 70.093 0.767 -94.765 1.00 88.19 391 GLU A CA 1
ATOM 3100 C C . GLU A 1 391 ? 69.836 0.398 -93.294 1.00 88.19 391 GLU A C 1
ATOM 3102 O O . GLU A 1 391 ? 68.801 0.745 -92.733 1.00 88.19 391 GLU A O 1
ATOM 3107 N N . ARG A 1 392 ? 70.860 -0.112 -92.593 1.00 86.00 392 ARG A N 1
ATOM 3108 C CA . ARG A 1 392 ? 70.788 -0.416 -91.150 1.00 86.00 392 ARG A CA 1
ATOM 3109 C C . ARG A 1 392 ? 70.523 0.791 -90.245 1.00 86.00 392 ARG A C 1
ATOM 3111 O O . ARG A 1 392 ? 70.141 0.603 -89.087 1.00 86.00 392 ARG A O 1
ATOM 3118 N N . LEU A 1 393 ? 70.803 2.012 -90.699 1.00 86.88 393 LEU A N 1
ATOM 3119 C CA . LEU A 1 393 ? 70.456 3.238 -89.984 1.00 86.88 393 LEU A CA 1
ATOM 3120 C C . LEU A 1 393 ? 68.980 3.573 -90.195 1.00 86.88 393 LEU A C 1
ATOM 3122 O O . LEU A 1 393 ? 68.343 4.011 -89.242 1.00 86.88 393 LEU A O 1
ATOM 3126 N N . ASN A 1 394 ? 68.447 3.356 -91.395 1.00 86.19 394 ASN A N 1
ATOM 3127 C CA . ASN A 1 394 ? 67.034 3.550 -91.696 1.00 86.19 394 ASN A CA 1
ATOM 3128 C C . ASN A 1 394 ? 66.174 2.517 -90.957 1.00 86.19 394 ASN A C 1
ATOM 3130 O O . ASN A 1 394 ? 65.326 2.949 -90.184 1.00 86.19 394 ASN A O 1
ATOM 3134 N N . ASP A 1 395 ? 66.497 1.217 -91.007 1.00 87.69 395 ASP A N 1
ATOM 3135 C CA . ASP A 1 395 ? 65.808 0.173 -90.215 1.00 87.69 395 ASP A CA 1
ATOM 3136 C C . ASP A 1 395 ? 65.743 0.546 -88.717 1.00 87.69 395 ASP A C 1
ATOM 3138 O O . ASP A 1 395 ? 64.738 0.391 -88.018 1.00 87.69 395 ASP A O 1
ATOM 3142 N N . LYS A 1 396 ? 66.857 1.069 -88.186 1.00 86.75 396 LYS A N 1
ATOM 3143 C CA . LYS A 1 396 ? 66.950 1.502 -86.786 1.00 86.75 396 LYS A CA 1
ATOM 3144 C C . LYS A 1 396 ? 66.192 2.789 -86.490 1.00 86.75 396 LYS A C 1
ATOM 3146 O O . LYS A 1 396 ? 65.789 2.963 -85.348 1.00 86.75 396 LYS A O 1
ATOM 3151 N N . LYS A 1 397 ? 66.046 3.694 -87.458 1.00 85.62 397 LYS A N 1
ATOM 3152 C CA . LYS A 1 397 ? 65.226 4.903 -87.320 1.00 85.62 397 LYS A CA 1
ATOM 3153 C C . LYS A 1 397 ? 63.745 4.554 -87.377 1.00 85.62 397 LYS A C 1
ATOM 3155 O O . LYS A 1 397 ? 63.010 5.033 -86.529 1.00 85.62 397 LYS A O 1
ATOM 3160 N N . GLU A 1 398 ? 63.331 3.692 -88.301 1.00 86.56 398 GLU A N 1
ATOM 3161 C CA . GLU A 1 398 ? 61.952 3.202 -88.410 1.00 86.56 398 GLU A CA 1
ATOM 3162 C C . GLU A 1 398 ? 61.528 2.516 -87.107 1.00 86.56 398 GLU A C 1
ATOM 3164 O O . GLU A 1 398 ? 60.612 2.984 -86.437 1.00 86.56 398 GLU A O 1
ATOM 3169 N N . THR A 1 399 ? 62.304 1.535 -86.632 1.00 86.94 399 THR A N 1
ATOM 3170 C CA . THR A 1 399 ? 62.039 0.870 -85.338 1.00 86.94 399 THR A CA 1
ATOM 3171 C C . THR A 1 399 ? 62.203 1.767 -84.103 1.00 86.94 399 THR A C 1
ATOM 3173 O O . THR A 1 399 ? 61.938 1.312 -82.987 1.00 86.94 399 THR A O 1
ATOM 3176 N N . LEU A 1 400 ? 62.697 2.998 -84.248 1.00 87.62 400 LEU A N 1
ATOM 3177 C CA . LEU A 1 400 ? 62.773 3.992 -83.175 1.00 87.62 400 LEU A CA 1
ATOM 3178 C C . LEU A 1 400 ? 61.533 4.889 -83.209 1.00 87.62 400 LEU A C 1
ATOM 3180 O O . LEU A 1 400 ? 60.879 5.011 -82.184 1.00 87.62 400 LEU A O 1
ATOM 3184 N N . VAL A 1 401 ? 61.135 5.374 -84.389 1.00 87.62 401 VAL A N 1
ATOM 3185 C CA . VAL A 1 401 ? 59.867 6.092 -84.605 1.00 87.62 401 VAL A CA 1
ATOM 3186 C C . VAL A 1 401 ? 58.668 5.244 -84.167 1.00 87.62 401 VAL A C 1
ATOM 3188 O O . VAL A 1 401 ? 57.807 5.749 -83.460 1.00 87.62 401 VAL A O 1
ATOM 3191 N N . GLU A 1 402 ? 58.643 3.943 -84.476 1.00 87.00 402 GLU A N 1
ATOM 3192 C CA . GLU A 1 402 ? 57.609 3.019 -83.973 1.00 87.00 402 GLU A CA 1
ATOM 3193 C C . GLU A 1 402 ? 57.517 3.000 -82.437 1.00 87.00 402 GLU A C 1
ATOM 3195 O O . GLU A 1 402 ? 56.428 2.904 -81.877 1.00 87.00 402 GLU A O 1
ATOM 3200 N N . LYS A 1 403 ? 58.657 3.073 -81.735 1.00 87.88 403 LYS A N 1
ATOM 3201 C CA . LYS A 1 403 ? 58.691 3.063 -80.264 1.00 87.88 403 LYS A CA 1
ATOM 3202 C C . LYS A 1 403 ? 58.331 4.417 -79.674 1.00 87.88 403 LYS A C 1
ATOM 3204 O O . LYS A 1 403 ? 57.723 4.444 -78.610 1.00 87.88 403 LYS A O 1
ATOM 3209 N N . ASP A 1 404 ? 58.672 5.497 -80.364 1.00 87.25 404 ASP A N 1
ATOM 3210 C CA . ASP A 1 404 ? 58.317 6.855 -79.964 1.00 87.25 404 ASP A CA 1
ATOM 3211 C C . ASP A 1 404 ? 56.809 7.080 -80.114 1.00 87.25 404 ASP A C 1
ATOM 3213 O O . ASP A 1 404 ? 56.191 7.573 -79.181 1.00 87.25 404 ASP A O 1
ATOM 3217 N N . MET A 1 405 ? 56.183 6.578 -81.186 1.00 86.69 405 MET A N 1
ATOM 3218 C CA . MET A 1 405 ? 54.717 6.562 -81.316 1.00 86.69 405 MET A CA 1
ATOM 3219 C C . MET A 1 405 ? 54.043 5.781 -80.175 1.00 86.69 405 MET A C 1
ATOM 3221 O O . MET A 1 405 ? 53.063 6.245 -79.603 1.00 86.69 405 MET A O 1
ATOM 3225 N N . ILE A 1 406 ? 54.591 4.623 -79.781 1.00 88.69 406 ILE A N 1
ATOM 3226 C CA . ILE A 1 406 ? 54.074 3.856 -78.632 1.00 88.69 406 ILE A CA 1
ATOM 3227 C C . ILE A 1 406 ? 54.271 4.619 -77.308 1.00 88.69 406 ILE A C 1
ATOM 3229 O O . ILE A 1 406 ? 53.441 4.498 -76.411 1.00 88.69 406 ILE A O 1
ATOM 3233 N N . LEU A 1 407 ? 55.344 5.403 -77.153 1.00 88.12 407 LEU A N 1
ATOM 3234 C CA . LEU A 1 407 ? 55.540 6.263 -75.979 1.00 88.12 407 LEU A CA 1
ATOM 3235 C C . LEU A 1 407 ? 54.534 7.424 -75.958 1.00 88.12 407 LEU A C 1
ATOM 3237 O O . LEU A 1 407 ? 53.901 7.633 -74.926 1.00 88.12 407 LEU A O 1
ATOM 3241 N N . GLU A 1 408 ? 54.317 8.091 -77.095 1.00 88.56 408 GLU A N 1
ATOM 3242 C CA . GLU A 1 408 ? 53.304 9.146 -77.267 1.00 88.56 408 GLU A CA 1
ATOM 3243 C C . GLU A 1 408 ? 51.871 8.644 -76.997 1.00 88.56 408 GLU A C 1
ATOM 3245 O O . GLU A 1 408 ? 51.037 9.411 -76.519 1.00 88.56 408 GLU A O 1
ATOM 3250 N N . GLU A 1 409 ? 51.578 7.361 -77.247 1.00 89.00 409 GLU A N 1
ATOM 3251 C CA . GLU A 1 409 ? 50.308 6.714 -76.873 1.00 89.00 409 GLU A CA 1
ATOM 3252 C C . GLU A 1 409 ? 50.251 6.287 -75.391 1.00 89.00 409 GLU A C 1
ATOM 3254 O O . GLU A 1 409 ? 49.184 6.328 -74.777 1.00 89.00 409 GLU A O 1
ATOM 3259 N N . LEU A 1 410 ? 51.376 5.884 -74.786 1.00 87.38 410 LEU A N 1
ATOM 3260 C CA . LEU A 1 410 ? 51.430 5.454 -73.381 1.00 87.38 410 LEU A CA 1
ATOM 3261 C C . LEU A 1 410 ? 51.422 6.620 -72.384 1.00 87.38 410 LEU A C 1
ATOM 3263 O O . LEU A 1 410 ? 50.857 6.467 -71.303 1.00 87.38 410 LEU A O 1
ATOM 3267 N N . ASP A 1 411 ? 52.010 7.769 -72.720 1.00 85.94 411 ASP A N 1
ATOM 3268 C CA . ASP A 1 411 ? 52.002 8.979 -71.883 1.00 85.94 411 ASP A CA 1
ATOM 3269 C C . ASP A 1 411 ? 50.587 9.433 -71.451 1.00 85.94 411 ASP A C 1
ATOM 3271 O O . ASP A 1 411 ? 50.342 9.564 -70.243 1.00 85.94 411 ASP A O 1
ATOM 3275 N N . PRO A 1 412 ? 49.614 9.643 -72.367 1.00 88.19 412 PRO A N 1
ATOM 3276 C CA . PRO A 1 412 ? 48.261 10.036 -71.986 1.00 88.19 412 PRO A CA 1
ATOM 3277 C C . PRO A 1 412 ? 47.543 8.941 -71.190 1.00 88.19 412 PRO A C 1
ATOM 3279 O O . PRO A 1 412 ? 46.829 9.274 -70.249 1.00 88.19 412 PRO A O 1
ATOM 3282 N N . LEU A 1 413 ? 47.782 7.655 -71.481 1.00 88.56 413 LEU A N 1
ATOM 3283 C CA . LEU A 1 413 ? 47.212 6.538 -70.714 1.00 88.56 413 LEU A CA 1
ATOM 3284 C C . LEU A 1 413 ? 47.750 6.501 -69.273 1.00 88.56 413 LEU A C 1
ATOM 3286 O O . LEU A 1 413 ? 46.977 6.365 -68.325 1.00 88.56 413 LEU A O 1
ATOM 3290 N N . CYS A 1 414 ? 49.060 6.689 -69.082 1.00 88.06 414 CYS A N 1
ATOM 3291 C CA . CYS A 1 414 ? 49.670 6.849 -67.759 1.00 88.06 414 CYS A CA 1
ATOM 3292 C C . CYS A 1 414 ? 49.080 8.052 -67.007 1.00 88.06 414 CYS A C 1
ATOM 3294 O O . CYS A 1 414 ? 48.792 7.956 -65.812 1.00 88.06 414 CYS A O 1
ATOM 3296 N N . SER A 1 415 ? 48.884 9.181 -67.697 1.00 88.94 415 SER A N 1
ATOM 3297 C CA . SER A 1 415 ? 48.303 10.397 -67.118 1.00 88.94 415 SER A CA 1
ATOM 3298 C C . SER A 1 415 ? 46.834 10.209 -66.716 1.00 88.94 415 SER A C 1
ATOM 3300 O O . SER A 1 415 ? 46.438 10.620 -65.624 1.00 88.94 415 SER A O 1
ATOM 3302 N N . GLU A 1 416 ? 46.042 9.531 -67.549 1.00 90.94 416 GLU A N 1
ATOM 3303 C CA . GLU A 1 416 ? 44.631 9.240 -67.295 1.00 90.94 416 GLU A CA 1
ATOM 3304 C C . GLU A 1 416 ? 44.454 8.299 -66.097 1.00 90.94 416 GLU A C 1
ATOM 3306 O O . GLU A 1 416 ? 43.714 8.627 -65.168 1.00 90.94 416 GLU A O 1
ATOM 3311 N N . VAL A 1 417 ? 45.184 7.177 -66.047 1.00 89.19 417 VAL A N 1
ATOM 3312 C CA . VAL A 1 417 ? 45.124 6.256 -64.897 1.00 89.19 417 VAL A CA 1
ATOM 3313 C C . VAL A 1 417 ? 45.621 6.949 -63.621 1.00 89.19 417 VAL A C 1
ATOM 3315 O O . VAL A 1 417 ? 45.012 6.796 -62.562 1.00 89.19 417 VAL A O 1
ATOM 3318 N N . ALA A 1 418 ? 46.659 7.792 -63.697 1.00 90.69 418 ALA A N 1
ATOM 3319 C CA . ALA A 1 418 ? 47.107 8.590 -62.553 1.00 90.69 418 ALA A CA 1
ATOM 3320 C C . ALA A 1 418 ? 46.037 9.584 -62.060 1.00 90.69 418 ALA A C 1
ATOM 3322 O O . ALA A 1 418 ? 45.863 9.740 -60.847 1.00 90.69 418 ALA A O 1
ATOM 3323 N N . ALA A 1 419 ? 45.290 10.219 -62.969 1.00 91.06 419 ALA A N 1
ATOM 3324 C CA . ALA A 1 419 ? 44.171 11.093 -62.624 1.00 91.06 419 ALA A CA 1
ATOM 3325 C C . ALA A 1 419 ? 43.015 10.314 -61.970 1.00 91.06 419 ALA A C 1
ATOM 3327 O O . ALA A 1 419 ? 42.502 10.744 -60.936 1.00 91.06 419 ALA A O 1
ATOM 3328 N N . GLN A 1 420 ? 42.665 9.133 -62.493 1.00 89.88 420 GLN A N 1
ATOM 3329 C CA . GLN A 1 420 ? 41.655 8.252 -61.891 1.00 89.88 420 GLN A CA 1
ATOM 3330 C C . GLN A 1 420 ? 42.071 7.765 -60.489 1.00 89.88 420 GLN A C 1
ATOM 3332 O O . GLN A 1 420 ? 41.258 7.767 -59.565 1.00 89.88 420 GLN A O 1
ATOM 3337 N N . VAL A 1 421 ? 43.348 7.414 -60.282 1.00 88.75 421 VAL A N 1
ATOM 3338 C CA . VAL A 1 421 ? 43.891 7.061 -58.955 1.00 88.75 421 VAL A CA 1
ATOM 3339 C C . VAL A 1 421 ? 43.847 8.257 -57.995 1.00 88.75 421 VAL A C 1
ATOM 3341 O O . VAL A 1 421 ? 43.557 8.080 -56.811 1.00 88.75 421 VAL A O 1
ATOM 3344 N N . ALA A 1 422 ? 44.110 9.479 -58.469 1.00 89.06 422 ALA A N 1
ATOM 3345 C CA . ALA A 1 422 ? 43.999 10.686 -57.650 1.00 89.06 422 ALA A CA 1
ATOM 3346 C C . ALA A 1 422 ? 42.542 10.964 -57.233 1.00 89.06 422 ALA A C 1
ATOM 3348 O O . ALA A 1 422 ? 42.283 11.155 -56.044 1.00 89.06 422 ALA A O 1
ATOM 3349 N N . GLN A 1 423 ? 41.597 10.896 -58.177 1.00 89.00 423 GLN A N 1
ATOM 3350 C CA . GLN A 1 423 ? 40.166 11.070 -57.915 1.00 89.00 423 GLN A CA 1
ATOM 3351 C C . GLN A 1 423 ? 39.632 10.003 -56.945 1.00 89.00 423 GLN A C 1
ATOM 3353 O O . GLN A 1 423 ? 39.033 10.340 -55.924 1.00 89.00 423 GLN A O 1
ATOM 3358 N N . GLY A 1 424 ? 39.919 8.720 -57.185 1.00 88.44 424 GLY A N 1
ATOM 3359 C CA . GLY A 1 424 ? 39.461 7.642 -56.304 1.00 88.44 424 GLY A CA 1
ATOM 3360 C C . GLY A 1 424 ? 39.998 7.774 -54.871 1.00 88.44 424 GLY A C 1
ATOM 3361 O O . GLY A 1 424 ? 39.304 7.436 -53.910 1.00 88.44 424 GLY A O 1
ATOM 3362 N N . ARG A 1 425 ? 41.217 8.315 -54.683 1.00 89.81 425 ARG A N 1
ATOM 3363 C CA . ARG A 1 425 ? 41.776 8.608 -53.345 1.00 89.81 425 ARG A CA 1
ATOM 3364 C C . ARG A 1 425 ? 40.971 9.688 -52.618 1.00 89.81 425 ARG A C 1
ATOM 3366 O O . ARG A 1 425 ? 40.796 9.581 -51.403 1.00 89.81 425 ARG A O 1
ATOM 3373 N N . GLU A 1 426 ? 40.465 10.687 -53.336 1.00 90.12 426 GLU A N 1
ATOM 3374 C CA . GLU A 1 426 ? 39.575 11.714 -52.787 1.00 90.12 426 GLU A CA 1
ATOM 3375 C C . GLU A 1 426 ? 38.198 11.129 -52.430 1.00 90.12 426 GLU A C 1
ATOM 3377 O O . GLU A 1 426 ? 37.735 11.295 -51.300 1.00 90.12 426 GLU A O 1
ATOM 3382 N N . GLU A 1 427 ? 37.598 10.330 -53.315 1.00 88.94 427 GLU A N 1
ATOM 3383 C CA . GLU A 1 427 ? 36.323 9.637 -53.066 1.00 88.94 427 GLU A CA 1
ATOM 3384 C C . GLU A 1 427 ? 36.403 8.705 -51.841 1.00 88.94 427 GLU A C 1
ATOM 3386 O O . GLU A 1 427 ? 35.571 8.780 -50.928 1.00 88.94 427 GLU A O 1
ATOM 3391 N N . LYS A 1 428 ? 37.470 7.900 -51.735 1.00 90.25 428 LYS A N 1
ATOM 3392 C CA . LYS A 1 428 ? 37.756 7.057 -50.560 1.00 90.25 428 LYS A CA 1
ATOM 3393 C C . LYS A 1 428 ? 37.982 7.875 -49.286 1.00 90.25 428 LYS A C 1
ATOM 3395 O O . LYS A 1 428 ? 37.601 7.423 -48.204 1.00 90.25 428 LYS A O 1
ATOM 3400 N N . SER A 1 429 ? 38.573 9.069 -49.384 1.00 88.94 429 SER A N 1
ATOM 3401 C CA . SER A 1 429 ? 38.736 9.991 -48.250 1.00 88.94 429 SER A CA 1
ATOM 3402 C C . SER A 1 429 ? 37.379 10.497 -47.744 1.00 88.94 429 SER A C 1
ATOM 3404 O O . SER A 1 429 ? 37.102 10.429 -46.544 1.00 88.94 429 SER A O 1
ATOM 3406 N N . VAL A 1 430 ? 36.481 10.900 -48.651 1.00 90.69 430 VAL A N 1
ATOM 3407 C CA . VAL A 1 430 ? 35.104 11.307 -48.314 1.00 90.69 430 VAL A CA 1
ATOM 3408 C C . VAL A 1 430 ? 34.324 10.154 -47.672 1.00 90.69 430 VAL A C 1
ATOM 3410 O O . VAL A 1 430 ? 33.663 10.350 -46.649 1.00 90.69 430 VAL A O 1
ATOM 3413 N N . LEU A 1 431 ? 34.430 8.934 -48.209 1.00 90.19 431 LEU A N 1
ATOM 3414 C CA . LEU A 1 431 ? 33.825 7.740 -47.606 1.00 90.19 431 LEU A CA 1
ATOM 3415 C C . LEU A 1 431 ? 34.398 7.452 -46.208 1.00 90.19 431 LEU A C 1
ATOM 3417 O O . LEU A 1 431 ? 33.644 7.173 -45.278 1.00 90.19 431 LEU A O 1
ATOM 3421 N N . MET A 1 432 ? 35.710 7.604 -46.007 1.00 89.75 432 MET A N 1
ATOM 3422 C CA . MET A 1 432 ? 36.341 7.442 -44.692 1.00 89.75 432 MET A CA 1
ATOM 3423 C C . MET A 1 432 ? 35.854 8.484 -43.670 1.00 89.75 432 MET A C 1
ATOM 3425 O O . MET A 1 432 ? 35.615 8.136 -42.512 1.00 89.75 432 MET A O 1
ATOM 3429 N N . GLN A 1 433 ? 35.646 9.739 -44.080 1.00 92.06 433 GLN A N 1
ATOM 3430 C CA . GLN A 1 433 ? 35.051 10.769 -43.218 1.00 92.06 433 GLN A CA 1
ATOM 3431 C C . GLN A 1 433 ? 33.609 10.416 -42.818 1.00 92.06 433 GLN A C 1
ATOM 3433 O O . GLN A 1 433 ? 33.264 10.520 -41.638 1.00 92.06 433 GLN A O 1
ATOM 3438 N N . LYS A 1 434 ? 32.788 9.925 -43.761 1.00 91.69 434 LYS A N 1
ATOM 3439 C CA . LYS A 1 434 ? 31.421 9.444 -43.482 1.00 91.69 434 LYS A CA 1
ATOM 3440 C C . LYS A 1 434 ? 31.426 8.290 -42.475 1.00 91.69 434 LYS A C 1
ATOM 3442 O O . LYS A 1 434 ? 30.753 8.396 -41.450 1.00 91.69 434 LYS A O 1
ATOM 3447 N N . VAL A 1 435 ? 32.248 7.263 -42.700 1.00 91.88 435 VAL A N 1
ATOM 3448 C CA . VAL A 1 435 ? 32.423 6.108 -41.797 1.00 91.88 435 VAL A CA 1
ATOM 3449 C C . VAL A 1 435 ? 32.822 6.556 -40.385 1.00 91.88 435 VAL A C 1
ATOM 3451 O O . VAL A 1 435 ? 32.208 6.125 -39.410 1.00 91.88 435 VAL A O 1
ATOM 3454 N N . ASN A 1 436 ? 33.782 7.479 -40.255 1.00 91.62 436 ASN A N 1
ATOM 3455 C CA . ASN A 1 436 ? 34.204 8.007 -38.952 1.00 91.62 436 ASN A CA 1
ATOM 3456 C C . ASN A 1 436 ? 33.081 8.776 -38.233 1.00 91.62 436 ASN A C 1
ATOM 3458 O O . ASN A 1 436 ? 32.908 8.622 -37.020 1.00 91.62 436 ASN A O 1
ATOM 3462 N N . SER A 1 437 ? 32.303 9.582 -38.965 1.00 91.50 437 SER A N 1
ATOM 3463 C CA . SER A 1 437 ? 31.182 10.337 -38.390 1.00 91.50 437 SER A CA 1
ATOM 3464 C C . SER A 1 437 ? 30.048 9.415 -37.919 1.00 91.50 437 SER A C 1
ATOM 3466 O O . SER A 1 437 ? 29.588 9.549 -36.784 1.00 91.50 437 SER A O 1
ATOM 3468 N N . LEU A 1 438 ? 29.687 8.403 -38.718 1.00 91.12 438 LEU A N 1
ATOM 3469 C CA . LEU A 1 438 ? 28.702 7.383 -38.355 1.00 91.12 438 LEU A CA 1
ATOM 3470 C C . LEU A 1 438 ? 29.163 6.566 -37.138 1.00 91.12 438 LEU A C 1
ATOM 3472 O O . LEU A 1 438 ? 28.392 6.379 -36.197 1.00 91.12 438 LEU A O 1
ATOM 3476 N N . GLN A 1 439 ? 30.441 6.175 -37.078 1.00 92.06 439 GLN A N 1
ATOM 3477 C CA . GLN A 1 439 ? 31.019 5.491 -35.915 1.00 92.06 439 GLN A CA 1
ATOM 3478 C C . GLN A 1 439 ? 30.993 6.360 -34.643 1.00 92.06 439 GLN A C 1
ATOM 3480 O O . GLN A 1 439 ? 30.905 5.840 -33.526 1.00 92.06 439 GLN A O 1
ATOM 3485 N N . GLN A 1 440 ? 31.103 7.686 -34.762 1.00 91.44 440 GLN A N 1
ATOM 3486 C CA . GLN A 1 440 ? 30.925 8.590 -33.625 1.00 91.44 440 GLN A CA 1
ATOM 3487 C C . GLN A 1 440 ? 29.456 8.646 -33.188 1.00 91.44 440 GLN A C 1
ATOM 3489 O O . GLN A 1 440 ? 29.180 8.401 -32.014 1.00 91.44 440 GLN A O 1
ATOM 3494 N N . THR A 1 441 ? 28.514 8.854 -34.116 1.00 91.00 441 THR A N 1
ATOM 3495 C CA . THR A 1 441 ? 27.079 8.881 -33.781 1.00 91.00 441 THR A CA 1
ATOM 3496 C C . THR A 1 441 ? 26.588 7.563 -33.189 1.00 91.00 441 THR A C 1
ATOM 3498 O O . THR A 1 441 ? 25.807 7.583 -32.242 1.00 91.00 441 THR A O 1
ATOM 3501 N N . LEU A 1 442 ? 27.097 6.426 -33.678 1.00 90.25 442 LEU A N 1
ATOM 3502 C CA . LEU A 1 442 ? 26.799 5.100 -33.143 1.00 90.25 442 LEU A CA 1
ATOM 3503 C C . LEU A 1 442 ? 27.230 5.005 -31.672 1.00 90.25 442 LEU A C 1
ATOM 3505 O O . LEU A 1 442 ? 26.407 4.705 -30.814 1.00 90.25 442 LEU A O 1
ATOM 3509 N N . ARG A 1 443 ? 28.486 5.362 -31.355 1.00 91.25 443 ARG A N 1
ATOM 3510 C CA . ARG A 1 443 ? 29.007 5.367 -29.973 1.00 91.25 443 ARG A CA 1
ATOM 3511 C C . ARG A 1 443 ? 28.206 6.283 -29.043 1.00 91.25 443 ARG A C 1
ATOM 3513 O O . ARG A 1 443 ? 27.950 5.906 -27.899 1.00 91.25 443 ARG A O 1
ATOM 3520 N N . ASP A 1 444 ? 27.800 7.458 -29.516 1.00 90.44 444 ASP A N 1
ATOM 3521 C CA . ASP A 1 444 ? 27.013 8.406 -28.721 1.00 90.44 444 ASP A CA 1
ATOM 3522 C C . ASP A 1 444 ? 25.573 7.918 -28.477 1.00 90.44 444 ASP A C 1
ATOM 3524 O O . ASP A 1 444 ? 25.022 8.148 -27.398 1.00 90.44 444 ASP A O 1
ATOM 3528 N N . LEU A 1 445 ? 24.969 7.203 -29.433 1.00 89.62 445 LEU A N 1
ATOM 3529 C CA . LEU A 1 445 ? 23.661 6.563 -29.262 1.00 89.62 445 LEU A CA 1
ATOM 3530 C C . LEU A 1 445 ? 23.733 5.338 -28.349 1.00 89.62 445 LEU A C 1
ATOM 3532 O O . LEU A 1 445 ? 22.915 5.233 -27.438 1.00 89.62 445 LEU A O 1
ATOM 3536 N N . THR A 1 446 ? 24.742 4.473 -28.496 1.00 88.62 446 THR A N 1
ATOM 3537 C CA . THR A 1 446 ? 24.962 3.340 -27.582 1.00 88.62 446 THR A CA 1
ATOM 3538 C C . THR A 1 446 ? 25.120 3.817 -26.136 1.00 88.62 446 THR A C 1
ATOM 3540 O O . THR A 1 446 ? 24.532 3.232 -25.232 1.00 88.62 446 THR A O 1
ATOM 3543 N N . ARG A 1 447 ? 25.843 4.922 -25.891 1.00 90.56 447 ARG A N 1
ATOM 3544 C CA . ARG A 1 447 ? 25.958 5.519 -24.545 1.00 90.56 447 ARG A CA 1
ATOM 3545 C C . ARG A 1 447 ? 24.610 5.980 -23.984 1.00 90.56 447 ARG A C 1
ATOM 3547 O O . ARG A 1 447 ? 24.324 5.723 -22.819 1.00 90.56 447 ARG A O 1
ATOM 3554 N N . LYS A 1 448 ? 23.778 6.636 -24.802 1.00 90.56 448 LYS A N 1
ATOM 3555 C CA . LYS A 1 448 ? 22.426 7.076 -24.403 1.00 90.56 448 LYS A CA 1
ATOM 3556 C C . LYS A 1 448 ? 21.499 5.895 -24.118 1.00 90.56 448 LYS A C 1
ATOM 3558 O O . LYS A 1 448 ? 20.766 5.938 -23.136 1.00 90.56 448 LYS A O 1
ATOM 3563 N N . LEU A 1 449 ? 21.570 4.846 -24.937 1.00 90.62 449 LEU A N 1
ATOM 3564 C CA . LEU A 1 449 ? 20.837 3.598 -24.732 1.00 90.62 449 LEU A CA 1
ATOM 3565 C C . LEU A 1 449 ? 21.235 2.945 -23.401 1.00 90.62 449 LEU A C 1
ATOM 3567 O O . LEU A 1 449 ? 20.368 2.663 -22.585 1.00 90.62 449 LEU A O 1
ATOM 3571 N N . VAL A 1 450 ? 22.538 2.795 -23.133 1.00 88.81 450 VAL A N 1
ATOM 3572 C CA . VAL A 1 450 ? 23.043 2.232 -21.867 1.00 88.81 450 VAL A CA 1
ATOM 3573 C C . VAL A 1 450 ? 22.594 3.058 -20.651 1.00 88.81 450 VAL A C 1
ATOM 3575 O O . VAL A 1 450 ? 22.212 2.462 -19.648 1.00 88.81 450 VAL A O 1
ATOM 3578 N N . SER A 1 451 ? 22.559 4.397 -20.741 1.00 89.75 451 SER A N 1
ATOM 3579 C CA . SER A 1 451 ? 21.991 5.251 -19.678 1.00 89.75 451 SER A CA 1
ATOM 3580 C C . SER A 1 451 ? 20.521 4.915 -19.422 1.00 89.75 451 SER A C 1
ATOM 3582 O O . SER A 1 451 ? 20.173 4.523 -18.311 1.00 89.75 451 SER A O 1
ATOM 3584 N N . ALA A 1 452 ? 19.681 4.949 -20.462 1.00 87.94 452 ALA A N 1
ATOM 3585 C CA . ALA A 1 452 ? 18.246 4.694 -20.339 1.00 87.94 452 ALA A CA 1
ATOM 3586 C C . ALA A 1 452 ? 17.929 3.271 -19.830 1.00 87.94 452 ALA A C 1
ATOM 3588 O O . ALA A 1 452 ? 17.034 3.101 -19.007 1.00 87.94 452 ALA A O 1
ATOM 3589 N N . VAL A 1 453 ? 18.692 2.255 -20.255 1.00 90.00 453 VAL A N 1
ATOM 3590 C CA . VAL A 1 453 ? 18.593 0.869 -19.748 1.00 90.00 453 VAL A CA 1
ATOM 3591 C C . VAL A 1 453 ? 19.016 0.788 -18.275 1.00 90.00 453 VAL A C 1
ATOM 3593 O O . VAL A 1 453 ? 18.383 0.068 -17.500 1.00 90.00 453 VAL A O 1
ATOM 3596 N N . SER A 1 454 ? 20.038 1.540 -17.850 1.00 88.38 454 SER A N 1
ATOM 3597 C CA . SER A 1 454 ? 20.463 1.575 -16.442 1.00 88.38 454 SER A CA 1
ATOM 3598 C C . SER A 1 454 ? 19.452 2.289 -15.534 1.00 88.38 454 SER A C 1
ATOM 3600 O O . SER A 1 454 ? 19.168 1.806 -14.440 1.00 88.38 454 SER A O 1
ATOM 3602 N N . GLU A 1 455 ? 18.841 3.375 -16.015 1.00 90.00 455 GLU A N 1
ATOM 3603 C CA . GLU A 1 455 ? 17.744 4.076 -15.340 1.00 90.00 455 GLU A CA 1
ATOM 3604 C C . GLU A 1 455 ? 16.521 3.155 -15.215 1.00 90.00 455 GLU A C 1
ATOM 3606 O O . GLU A 1 455 ? 15.998 2.971 -14.118 1.00 90.00 455 GLU A O 1
ATOM 3611 N N . LEU A 1 456 ? 16.124 2.486 -16.303 1.00 91.25 456 LEU A N 1
ATOM 3612 C CA . LEU A 1 456 ? 15.012 1.532 -16.315 1.00 91.25 456 LEU A CA 1
ATOM 3613 C C . LEU A 1 456 ? 15.241 0.365 -15.347 1.00 91.25 456 LEU A C 1
ATOM 3615 O O . LEU A 1 456 ? 14.342 0.023 -14.585 1.00 91.25 456 LEU A O 1
ATOM 3619 N N . SER A 1 457 ? 16.450 -0.202 -15.324 1.00 89.06 457 SER A N 1
ATOM 3620 C CA . SER A 1 457 ? 16.831 -1.250 -14.365 1.00 89.06 457 SER A CA 1
ATOM 3621 C C . SER A 1 457 ? 16.675 -0.795 -12.908 1.00 89.06 457 SER A C 1
ATOM 3623 O O . SER A 1 457 ? 16.269 -1.582 -12.055 1.00 89.06 457 SER A O 1
ATOM 3625 N N . MET A 1 458 ? 16.975 0.477 -12.618 1.00 90.12 458 MET A N 1
ATOM 3626 C CA . MET A 1 458 ? 16.824 1.062 -11.284 1.00 90.12 458 MET A CA 1
ATOM 3627 C C . MET A 1 458 ? 15.344 1.215 -10.909 1.00 90.12 458 MET A C 1
ATOM 3629 O O . MET A 1 458 ? 14.940 0.715 -9.862 1.00 90.12 458 MET A O 1
ATOM 3633 N N . TYR A 1 459 ? 14.520 1.799 -11.787 1.00 88.00 459 TYR A N 1
ATOM 3634 C CA . TYR A 1 459 ? 13.076 1.928 -11.544 1.00 88.00 459 TYR A CA 1
ATOM 3635 C C . TYR A 1 459 ? 12.356 0.574 -11.452 1.00 88.00 459 TYR A C 1
ATOM 3637 O O . TYR A 1 459 ? 11.431 0.422 -10.658 1.00 88.00 459 TYR A O 1
ATOM 3645 N N . GLN A 1 460 ? 12.784 -0.434 -12.219 1.00 89.12 460 GLN A N 1
ATOM 3646 C CA . GLN A 1 460 ? 12.262 -1.800 -12.099 1.00 89.12 460 GLN A CA 1
ATOM 3647 C C . GLN A 1 460 ? 12.585 -2.415 -10.733 1.00 89.12 460 GLN A C 1
ATOM 3649 O O . GLN A 1 460 ? 11.719 -3.050 -10.133 1.00 89.12 460 GLN A O 1
ATOM 3654 N N . ALA A 1 461 ? 13.800 -2.209 -10.217 1.00 88.19 461 ALA A N 1
ATOM 3655 C CA . ALA A 1 461 ? 14.173 -2.681 -8.887 1.00 88.19 461 ALA A CA 1
ATOM 3656 C C . ALA A 1 461 ? 13.350 -1.991 -7.784 1.00 88.19 461 ALA A C 1
ATOM 3658 O O . ALA A 1 461 ? 12.786 -2.682 -6.938 1.00 88.19 461 ALA A O 1
ATOM 3659 N N . THR A 1 462 ? 13.205 -0.660 -7.822 1.00 87.25 462 THR A N 1
ATOM 3660 C CA . THR A 1 462 ? 12.429 0.077 -6.807 1.00 87.25 462 THR A CA 1
ATOM 3661 C C . THR A 1 462 ? 10.932 -0.227 -6.871 1.00 87.25 462 THR A C 1
ATOM 3663 O O . THR A 1 462 ? 10.294 -0.347 -5.826 1.00 87.25 462 THR A O 1
ATOM 3666 N N . ALA A 1 463 ? 10.363 -0.430 -8.065 1.00 85.50 463 ALA A N 1
ATOM 3667 C CA . ALA A 1 463 ? 8.980 -0.883 -8.219 1.00 85.50 463 ALA A CA 1
ATOM 3668 C C . ALA A 1 463 ? 8.762 -2.276 -7.596 1.00 85.50 463 ALA A C 1
ATOM 3670 O O . ALA A 1 463 ? 7.810 -2.467 -6.841 1.00 85.50 463 ALA A O 1
ATOM 3671 N N . LEU A 1 464 ? 9.667 -3.234 -7.842 1.00 88.12 464 LEU A N 1
ATOM 3672 C CA . LEU A 1 464 ? 9.593 -4.581 -7.260 1.00 88.12 464 LEU A CA 1
ATOM 3673 C C . LEU A 1 464 ? 9.783 -4.588 -5.735 1.00 88.12 464 LEU A C 1
ATOM 3675 O O . LEU A 1 464 ? 9.114 -5.357 -5.038 1.00 88.12 464 LEU A O 1
ATOM 3679 N N . GLU A 1 465 ? 10.669 -3.743 -5.202 1.00 87.69 465 GLU A N 1
ATOM 3680 C CA . GLU A 1 465 ? 10.829 -3.559 -3.755 1.00 87.69 465 GLU A CA 1
ATOM 3681 C C . GLU A 1 465 ? 9.553 -2.969 -3.134 1.00 87.69 465 GLU A C 1
ATOM 3683 O O . GLU A 1 465 ? 9.037 -3.539 -2.169 1.00 87.69 465 GLU A O 1
ATOM 3688 N N . GLY A 1 466 ? 8.982 -1.922 -3.741 1.00 83.94 466 GLY A N 1
ATOM 3689 C CA . GLY A 1 466 ? 7.718 -1.308 -3.321 1.00 83.94 466 GLY A CA 1
ATOM 3690 C C . GLY A 1 466 ? 6.536 -2.282 -3.338 1.00 83.94 466 GLY A C 1
ATOM 3691 O O . GLY A 1 466 ? 5.835 -2.412 -2.333 1.00 83.94 466 GLY A O 1
ATOM 3692 N N . GLU A 1 467 ? 6.350 -3.053 -4.417 1.00 85.94 467 GLU A N 1
ATOM 3693 C CA . GLU A 1 467 ? 5.355 -4.138 -4.463 1.00 85.94 467 GLU A CA 1
ATOM 3694 C C . GLU A 1 467 ? 5.584 -5.177 -3.354 1.00 85.94 467 GLU A C 1
ATOM 3696 O O . GLU A 1 467 ? 4.636 -5.681 -2.746 1.00 85.94 467 GLU A O 1
ATOM 3701 N N . GLY A 1 468 ? 6.847 -5.530 -3.101 1.00 86.06 468 GLY A N 1
ATOM 3702 C CA . GLY A 1 468 ? 7.239 -6.504 -2.088 1.00 86.06 468 GLY A CA 1
ATOM 3703 C C . GLY A 1 468 ? 6.961 -6.031 -0.661 1.00 86.06 468 GLY A C 1
ATOM 3704 O O . GLY A 1 468 ? 6.569 -6.839 0.181 1.00 86.06 468 GLY A O 1
ATOM 3705 N N . GLU A 1 469 ? 7.141 -4.744 -0.371 1.00 85.75 469 GLU A N 1
ATOM 3706 C CA . GLU A 1 469 ? 6.734 -4.138 0.899 1.00 85.75 469 GLU A CA 1
ATOM 3707 C C . GLU A 1 469 ? 5.217 -4.045 1.020 1.00 85.75 469 GLU A C 1
ATOM 3709 O O . GLU A 1 469 ? 4.666 -4.440 2.050 1.00 85.75 469 GLU A O 1
ATOM 3714 N N . ASN A 1 470 ? 4.526 -3.636 -0.045 1.00 85.50 470 ASN A N 1
ATOM 3715 C CA . ASN A 1 470 ? 3.077 -3.494 -0.003 1.00 85.50 470 ASN A CA 1
ATOM 3716 C C . ASN A 1 470 ? 2.371 -4.843 0.193 1.00 85.50 470 ASN A C 1
ATOM 3718 O O . ASN A 1 470 ? 1.481 -4.956 1.029 1.00 85.50 470 ASN A O 1
ATOM 3722 N N . ARG A 1 471 ? 2.842 -5.918 -0.458 1.00 87.88 471 ARG A N 1
ATOM 3723 C CA . ARG A 1 471 ? 2.350 -7.288 -0.206 1.00 87.88 471 ARG A CA 1
ATOM 3724 C C . ARG A 1 471 ? 2.542 -7.735 1.249 1.00 87.88 471 ARG A C 1
ATOM 3726 O O . ARG A 1 471 ? 1.679 -8.436 1.771 1.00 87.88 471 ARG A O 1
ATOM 3733 N N . LYS A 1 472 ? 3.631 -7.337 1.924 1.00 87.00 472 LYS A N 1
ATOM 3734 C CA . LYS A 1 472 ? 3.840 -7.636 3.358 1.00 87.00 472 LYS A CA 1
ATOM 3735 C C . LYS A 1 472 ? 2.861 -6.856 4.234 1.00 87.00 472 LYS A C 1
ATOM 3737 O O . LYS A 1 472 ? 2.271 -7.441 5.136 1.00 87.00 472 LYS A O 1
ATOM 3742 N N . LEU A 1 473 ? 2.679 -5.560 3.968 1.00 81.88 473 LEU A N 1
ATOM 3743 C CA . LEU A 1 473 ? 1.726 -4.714 4.695 1.00 81.88 473 LEU A CA 1
ATOM 3744 C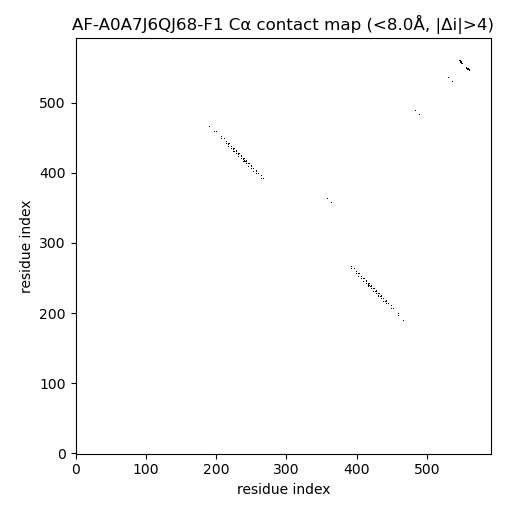 C . LEU A 1 473 ? 0.287 -5.213 4.515 1.00 81.88 473 LEU A C 1
ATOM 3746 O O . LEU A 1 473 ? -0.434 -5.339 5.502 1.00 81.88 473 LEU A O 1
ATOM 3750 N N . GLN A 1 474 ? -0.091 -5.577 3.289 1.00 83.94 474 GLN A N 1
ATOM 3751 C CA . GLN A 1 474 ? -1.397 -6.148 2.971 1.00 83.94 474 GLN A CA 1
ATOM 3752 C C . GLN A 1 474 ? -1.620 -7.482 3.696 1.00 83.94 474 GLN A C 1
ATOM 3754 O O . GLN A 1 474 ? -2.649 -7.657 4.335 1.00 83.94 474 GLN A O 1
ATOM 3759 N N . ALA A 1 475 ? -0.633 -8.386 3.699 1.00 85.56 475 ALA A N 1
ATOM 3760 C CA . ALA A 1 475 ? -0.734 -9.655 4.423 1.00 85.56 475 ALA A CA 1
ATOM 3761 C C . ALA A 1 475 ? -0.869 -9.469 5.948 1.00 85.56 475 ALA A C 1
ATOM 3763 O O . ALA A 1 475 ? -1.637 -10.186 6.582 1.00 85.56 475 ALA A O 1
ATOM 3764 N N . LEU A 1 476 ? -0.168 -8.491 6.538 1.00 80.81 476 LEU A N 1
ATOM 3765 C CA . LEU A 1 476 ? -0.325 -8.131 7.956 1.00 80.81 476 LEU A CA 1
ATOM 3766 C C . LEU A 1 476 ? -1.715 -7.542 8.251 1.00 80.81 476 LEU A C 1
ATOM 3768 O O . LEU A 1 476 ? -2.281 -7.805 9.312 1.00 80.81 476 LEU A O 1
ATOM 3772 N N . VAL A 1 477 ? -2.266 -6.760 7.319 1.00 80.38 477 VAL A N 1
ATOM 3773 C CA . VAL A 1 477 ? -3.635 -6.229 7.370 1.00 80.38 477 VAL A CA 1
ATOM 3774 C C . VAL A 1 477 ? -4.664 -7.360 7.306 1.00 80.38 477 VAL A C 1
ATOM 3776 O O . VAL A 1 477 ? -5.519 -7.442 8.186 1.00 80.38 477 VAL A O 1
ATOM 3779 N N . ASP A 1 478 ? -4.552 -8.262 6.333 1.00 81.31 478 ASP A 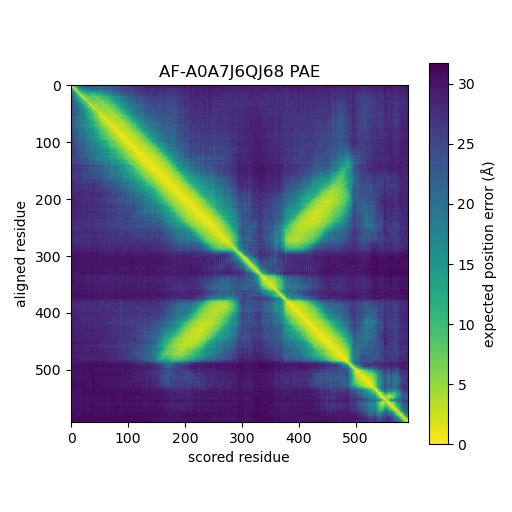N 1
ATOM 3780 C CA . ASP A 1 478 ? -5.479 -9.380 6.139 1.00 81.31 478 ASP A CA 1
ATOM 3781 C C . ASP A 1 478 ? -5.427 -10.358 7.328 1.00 81.31 478 ASP A C 1
ATOM 3783 O O . ASP A 1 478 ? -6.465 -10.793 7.832 1.00 81.31 478 ASP A O 1
ATOM 3787 N N . 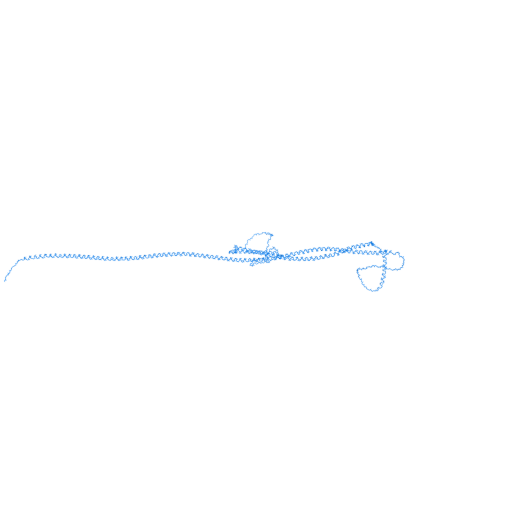GLU A 1 479 ? -4.229 -10.643 7.855 1.00 80.81 479 GLU A N 1
ATOM 3788 C CA . GLU A 1 479 ? -4.056 -11.450 9.066 1.00 80.81 479 GLU A CA 1
ATOM 3789 C C . GLU A 1 479 ? -4.677 -10.769 10.299 1.00 80.81 479 GLU A C 1
ATOM 3791 O O . GLU A 1 479 ? -5.360 -11.423 11.091 1.00 80.81 479 GLU A O 1
ATOM 3796 N N . ALA A 1 480 ? -4.491 -9.455 10.465 1.00 71.44 480 ALA A N 1
ATOM 3797 C CA . ALA A 1 480 ? -5.119 -8.709 11.552 1.00 71.44 480 ALA A CA 1
ATOM 3798 C C . ALA A 1 480 ? -6.654 -8.721 11.446 1.00 71.44 480 ALA A C 1
ATOM 3800 O O . ALA A 1 480 ? -7.323 -8.880 12.466 1.00 71.44 480 ALA A O 1
ATOM 3801 N N . VAL A 1 481 ? -7.211 -8.609 10.234 1.00 76.31 481 VAL A N 1
ATOM 3802 C CA . VAL A 1 481 ? -8.658 -8.683 9.975 1.00 76.31 481 VAL A CA 1
ATOM 3803 C C . VAL A 1 481 ? -9.218 -10.066 10.315 1.00 76.31 481 VAL A C 1
ATOM 3805 O O . VAL A 1 481 ? -10.236 -10.149 11.005 1.00 76.31 481 VAL A O 1
ATOM 3808 N N . GLU A 1 482 ? -8.559 -11.153 9.907 1.00 76.38 482 GLU A N 1
ATOM 3809 C CA . GLU A 1 482 ? -9.030 -12.509 10.220 1.00 76.38 482 GLU A CA 1
ATOM 3810 C C . GLU A 1 482 ? -8.876 -12.865 11.710 1.00 76.38 482 GLU A C 1
ATOM 3812 O O . GLU A 1 482 ? -9.800 -13.440 12.288 1.00 76.38 482 GLU A O 1
ATOM 3817 N N . ARG A 1 483 ? -7.811 -12.422 12.398 1.00 69.81 483 ARG A N 1
ATOM 3818 C CA . ARG A 1 483 ? -7.721 -12.526 13.875 1.00 69.81 483 ARG A CA 1
ATOM 3819 C C . ARG A 1 483 ? -8.907 -11.831 14.562 1.00 69.81 483 ARG A C 1
ATOM 3821 O O . ARG A 1 483 ? -9.525 -12.390 15.468 1.00 69.81 483 ARG A O 1
ATOM 3828 N N . LEU A 1 484 ? -9.283 -10.643 14.079 1.00 65.50 484 LEU A N 1
ATOM 3829 C CA . LEU A 1 484 ? -10.425 -9.870 14.585 1.00 65.50 484 LEU A CA 1
ATOM 3830 C C . LEU A 1 484 ? -11.773 -10.556 14.289 1.00 65.50 484 LEU A C 1
ATOM 3832 O O . LEU A 1 484 ? -12.690 -10.488 15.108 1.00 65.50 484 LEU A O 1
ATOM 3836 N N . ARG A 1 485 ? -11.886 -11.254 13.151 1.00 71.62 485 ARG A N 1
ATOM 3837 C CA . ARG A 1 485 ? -13.073 -12.022 12.734 1.00 71.62 485 ARG A CA 1
ATOM 3838 C C . ARG A 1 485 ? -13.272 -13.306 13.541 1.00 71.62 485 ARG A C 1
ATOM 3840 O O . ARG A 1 485 ? -14.409 -13.637 13.874 1.00 71.62 485 ARG A O 1
ATOM 3847 N N . VAL A 1 486 ? -12.189 -14.022 13.848 1.00 75.56 486 VAL A N 1
ATOM 3848 C CA . VAL A 1 486 ? -12.201 -15.258 14.655 1.00 75.56 486 VAL A CA 1
ATOM 3849 C C . VAL A 1 486 ? -12.556 -14.973 16.122 1.00 75.56 486 VAL A C 1
ATOM 3851 O O . VAL A 1 486 ? -13.022 -15.862 16.831 1.00 75.56 486 VAL A O 1
ATOM 3854 N N . GLY A 1 487 ? -12.405 -13.723 16.572 1.00 57.78 487 GLY A N 1
ATOM 3855 C CA . GLY A 1 487 ? -12.625 -13.326 17.964 1.00 57.78 487 GLY A CA 1
ATOM 3856 C C . GLY A 1 487 ? -11.389 -13.506 18.847 1.00 57.78 487 GLY A C 1
ATOM 3857 O O . GLY A 1 487 ? -11.435 -13.135 20.019 1.00 57.78 487 GLY A O 1
ATOM 3858 N N . ASP A 1 488 ? -10.277 -13.978 18.273 1.00 48.56 488 ASP A N 1
ATOM 3859 C CA . ASP A 1 488 ? -8.943 -13.967 18.878 1.00 48.56 488 ASP A CA 1
ATOM 3860 C C . ASP A 1 488 ? -8.371 -12.539 18.864 1.00 48.56 488 ASP A C 1
ATOM 3862 O O . ASP A 1 488 ? -7.341 -12.230 18.257 1.00 48.56 488 ASP A O 1
ATOM 3866 N N . VAL A 1 489 ? -9.036 -11.648 19.607 1.00 52.56 489 VAL A N 1
ATOM 3867 C CA . VAL A 1 489 ? -8.408 -10.427 20.111 1.00 52.56 489 VAL A CA 1
ATOM 3868 C C . VAL A 1 489 ? -7.427 -10.857 21.195 1.00 52.56 489 VAL A C 1
ATOM 3870 O O . VAL A 1 489 ? -7.702 -10.793 22.394 1.00 52.56 489 VAL A O 1
ATOM 3873 N N . VAL A 1 490 ? -6.262 -11.324 20.750 1.00 48.25 490 VAL A N 1
ATOM 3874 C CA . VAL A 1 490 ? -5.073 -11.385 21.590 1.00 48.25 490 VAL A CA 1
ATOM 3875 C C . VAL A 1 490 ? -4.738 -9.940 21.937 1.00 48.25 490 VAL A C 1
ATOM 3877 O O . VAL A 1 490 ? -4.086 -9.242 21.158 1.00 48.25 490 VAL A O 1
ATOM 3880 N N . ASP A 1 491 ? -5.221 -9.481 23.097 1.00 45.66 491 ASP A N 1
ATOM 3881 C CA . ASP A 1 491 ? -4.689 -8.286 23.749 1.00 45.66 491 ASP A CA 1
ATOM 3882 C C . ASP A 1 491 ? -3.155 -8.383 23.668 1.00 45.66 491 ASP A C 1
ATOM 3884 O O . ASP A 1 491 ? -2.611 -9.426 24.057 1.00 45.66 491 ASP A O 1
ATOM 3888 N N . PRO A 1 492 ? -2.430 -7.350 23.193 1.00 48.59 492 PRO A N 1
ATOM 3889 C CA . PRO A 1 492 ? -0.985 -7.300 23.365 1.00 48.59 492 PRO A CA 1
ATOM 3890 C C . PRO A 1 492 ? -0.730 -7.343 24.871 1.00 48.59 492 PRO A C 1
ATOM 3892 O O . PRO A 1 492 ? -1.009 -6.380 25.589 1.00 48.59 492 PRO A O 1
ATOM 3895 N N . VAL A 1 493 ? -0.326 -8.530 25.331 1.00 43.28 493 VAL A N 1
ATOM 3896 C CA . VAL A 1 493 ? -0.616 -9.023 26.679 1.00 43.28 493 VAL A CA 1
ATOM 3897 C C . VAL A 1 493 ? -0.150 -8.013 27.715 1.00 43.28 493 VAL A C 1
ATOM 3899 O O . VAL A 1 493 ? 1.048 -7.785 27.852 1.00 43.28 493 VAL A O 1
ATOM 3902 N N . VAL A 1 494 ? -1.093 -7.444 28.473 1.00 47.47 494 VAL A N 1
ATOM 3903 C CA . VAL A 1 494 ? -0.788 -6.825 29.766 1.00 47.47 494 VAL A CA 1
ATOM 3904 C C . VAL A 1 494 ? -0.639 -7.991 30.742 1.00 47.47 494 VAL A C 1
ATOM 3906 O O . VAL A 1 494 ? -1.658 -8.545 31.164 1.00 47.47 494 VAL A O 1
ATOM 3909 N N . PRO A 1 495 ? 0.588 -8.441 31.059 1.00 43.47 495 PRO A N 1
ATOM 3910 C CA . PRO A 1 495 ? 0.772 -9.656 31.831 1.00 43.47 495 PRO A CA 1
ATOM 3911 C C . PRO A 1 495 ? 0.433 -9.371 33.290 1.00 43.47 495 PRO A C 1
ATOM 3913 O O . PRO A 1 495 ? 0.410 -8.217 33.735 1.00 43.47 495 PRO A O 1
ATOM 3916 N N . PHE A 1 496 ? 0.218 -10.431 34.066 1.00 43.44 496 PHE A N 1
ATOM 3917 C CA . PHE A 1 496 ? 0.149 -10.291 35.516 1.00 43.44 496 PHE A CA 1
ATOM 3918 C C . PHE A 1 496 ? 1.433 -9.623 36.058 1.00 43.44 496 PHE A C 1
ATOM 3920 O O . PHE A 1 496 ? 2.497 -9.783 35.454 1.00 43.44 496 PHE A O 1
ATOM 3927 N N . PRO A 1 497 ? 1.379 -8.909 37.204 1.00 49.31 497 PRO A N 1
ATOM 3928 C CA . PRO A 1 497 ? 2.483 -8.061 37.677 1.00 49.31 497 PRO A CA 1
ATOM 3929 C C . PRO A 1 497 ? 3.853 -8.727 37.918 1.00 49.31 497 PRO A C 1
ATOM 3931 O O . PRO A 1 497 ? 4.789 -8.009 38.254 1.00 49.31 497 PRO A O 1
ATOM 3934 N N . GLY A 1 498 ? 3.979 -10.054 37.787 1.00 50.22 498 GLY A N 1
ATOM 3935 C CA . GLY A 1 498 ? 5.248 -10.787 37.889 1.00 50.22 498 GLY A CA 1
ATOM 3936 C C . GLY A 1 498 ? 5.950 -11.091 36.554 1.00 50.22 498 GLY A C 1
ATOM 3937 O O . GLY A 1 498 ? 7.162 -11.272 36.554 1.00 50.22 498 GLY A O 1
ATOM 3938 N N . ASP A 1 499 ? 5.237 -11.113 35.420 1.00 49.62 499 ASP A N 1
ATOM 3939 C CA . ASP A 1 499 ? 5.799 -11.582 34.132 1.00 49.62 499 ASP A CA 1
ATOM 3940 C C . ASP A 1 499 ? 6.286 -10.441 33.217 1.00 49.62 499 ASP A C 1
ATOM 3942 O O . ASP A 1 499 ? 6.936 -10.668 32.191 1.00 49.62 499 ASP A O 1
ATOM 3946 N N . SER A 1 500 ? 5.989 -9.194 33.589 1.00 48.34 500 SER A N 1
ATOM 3947 C CA . SER A 1 500 ? 6.358 -7.982 32.845 1.00 48.34 500 SER A CA 1
ATOM 3948 C C . SER A 1 500 ? 7.871 -7.826 32.668 1.00 48.34 500 SER A C 1
ATOM 3950 O O . SER A 1 500 ? 8.324 -7.390 31.609 1.00 48.34 500 SER A O 1
ATOM 3952 N N . GLU A 1 501 ? 8.660 -8.219 33.668 1.00 52.62 501 GLU A N 1
ATOM 3953 C CA . GLU A 1 501 ? 10.120 -8.113 33.641 1.00 52.62 501 GLU A CA 1
ATOM 3954 C C . GLU A 1 501 ? 10.761 -9.138 32.691 1.00 52.62 501 GLU A C 1
ATOM 3956 O O . GLU A 1 501 ? 11.661 -8.791 31.926 1.00 52.62 501 GLU A O 1
ATOM 3961 N N . VAL A 1 502 ? 10.239 -10.369 32.644 1.00 54.41 502 VAL A N 1
ATOM 3962 C CA . VAL A 1 502 ? 10.722 -11.424 31.733 1.00 54.41 502 VAL A CA 1
ATOM 3963 C C . VAL A 1 502 ? 10.434 -11.065 30.272 1.00 54.41 502 VAL A C 1
ATOM 3965 O O . VAL A 1 502 ? 11.277 -11.287 29.401 1.00 54.41 502 VAL A O 1
ATOM 3968 N N . LEU A 1 503 ? 9.272 -10.467 29.988 1.00 51.00 503 LEU A N 1
ATOM 3969 C CA . LEU A 1 503 ? 8.928 -10.010 28.639 1.00 51.00 503 LEU A CA 1
ATOM 3970 C C . LEU A 1 503 ? 9.706 -8.754 28.227 1.00 51.00 503 LEU A C 1
ATOM 3972 O O . LEU A 1 503 ? 10.152 -8.691 27.085 1.00 51.00 503 LEU A O 1
ATOM 3976 N N . LEU A 1 504 ? 9.970 -7.815 29.144 1.00 57.53 504 LEU A N 1
ATOM 3977 C CA . LEU A 1 504 ? 10.887 -6.695 28.894 1.00 57.53 504 LEU A CA 1
ATOM 3978 C C . LEU A 1 504 ? 12.315 -7.173 28.602 1.00 57.53 504 LEU A C 1
ATOM 3980 O O . LEU A 1 504 ? 12.947 -6.657 27.686 1.00 57.53 504 LEU A O 1
ATOM 3984 N N . GLN A 1 505 ? 12.816 -8.180 29.321 1.00 60.03 505 GLN A N 1
ATOM 3985 C CA . GLN A 1 505 ? 14.121 -8.786 29.034 1.00 60.03 505 GLN A CA 1
ATOM 3986 C C . GLN A 1 505 ? 14.135 -9.524 27.685 1.00 60.03 505 GLN A C 1
ATOM 3988 O O . GLN A 1 505 ? 15.143 -9.487 26.982 1.00 60.03 505 GLN A O 1
ATOM 3993 N N . ARG A 1 506 ? 13.027 -10.160 27.280 1.00 59.91 506 ARG A N 1
ATOM 3994 C CA . ARG A 1 506 ? 12.900 -10.800 25.957 1.00 59.91 506 ARG A CA 1
ATOM 3995 C C . ARG A 1 506 ? 12.816 -9.789 24.814 1.00 59.91 506 ARG A C 1
ATOM 3997 O O . ARG A 1 506 ? 13.456 -10.009 23.793 1.00 59.91 506 ARG A O 1
ATOM 4004 N N . ALA A 1 507 ? 12.067 -8.702 24.994 1.00 63.38 507 ALA A N 1
ATOM 4005 C CA . ALA A 1 507 ? 11.960 -7.616 24.023 1.00 63.38 507 ALA A CA 1
ATOM 4006 C C . ALA A 1 507 ? 13.304 -6.899 23.849 1.00 63.38 507 ALA A C 1
ATOM 4008 O O . ALA A 1 507 ? 13.778 -6.791 22.725 1.00 63.38 507 ALA A O 1
ATOM 4009 N N . ARG A 1 508 ? 13.980 -6.546 24.954 1.00 63.28 508 ARG A N 1
ATOM 4010 C CA . ARG A 1 508 ? 15.338 -5.978 24.920 1.00 63.28 508 ARG A CA 1
ATOM 4011 C C . ARG A 1 508 ? 16.337 -6.912 24.249 1.00 63.28 508 ARG A C 1
ATOM 4013 O O . ARG A 1 508 ? 17.082 -6.453 23.402 1.00 63.28 508 ARG A O 1
ATOM 4020 N N . ARG A 1 509 ? 16.299 -8.223 24.522 1.00 65.25 509 ARG A N 1
ATOM 4021 C CA . ARG A 1 509 ? 17.121 -9.196 23.775 1.00 65.25 509 ARG A CA 1
ATOM 4022 C C . ARG A 1 509 ? 16.782 -9.250 22.284 1.00 65.25 509 ARG A C 1
ATOM 4024 O O . ARG A 1 509 ? 17.680 -9.461 21.482 1.00 65.25 509 ARG A O 1
ATOM 4031 N N . GLY A 1 510 ? 15.515 -9.085 21.905 1.00 68.69 510 GLY A N 1
ATOM 4032 C CA . GLY A 1 510 ? 15.106 -8.973 20.503 1.00 68.69 510 GLY A CA 1
ATOM 4033 C C . GLY A 1 510 ? 15.695 -7.730 19.836 1.00 68.69 510 GLY A C 1
ATOM 4034 O O . GLY A 1 510 ? 16.341 -7.846 18.801 1.00 68.69 510 GLY A O 1
ATOM 4035 N N . GLU A 1 511 ? 15.551 -6.568 20.475 1.00 71.00 511 GLU A N 1
ATOM 4036 C CA . GLU A 1 511 ? 16.132 -5.291 20.037 1.00 71.00 511 GLU A CA 1
ATOM 4037 C C . GLU A 1 511 ? 17.671 -5.344 19.988 1.00 71.00 511 GLU A C 1
ATOM 4039 O O . GLU A 1 511 ? 18.271 -4.851 19.037 1.00 71.00 511 GLU A O 1
ATOM 4044 N N . GLU A 1 512 ? 18.321 -5.990 20.962 1.00 70.81 512 GLU A N 1
ATOM 4045 C CA . GLU A 1 512 ? 19.769 -6.240 20.997 1.00 70.81 512 GLU A CA 1
ATOM 4046 C C . GLU A 1 512 ? 20.213 -7.116 19.815 1.00 70.81 512 GLU A C 1
ATOM 4048 O O . GLU A 1 512 ? 21.166 -6.757 19.129 1.00 70.81 512 GLU A O 1
ATOM 4053 N N . ILE A 1 513 ? 19.503 -8.215 19.526 1.00 71.00 513 ILE A N 1
ATOM 4054 C CA . ILE A 1 513 ? 19.793 -9.121 18.398 1.00 71.00 513 ILE A CA 1
ATOM 4055 C C . ILE A 1 513 ? 19.556 -8.428 17.047 1.00 71.00 513 ILE A C 1
ATOM 4057 O O . ILE A 1 513 ? 20.369 -8.561 16.131 1.00 71.00 513 ILE A O 1
ATOM 4061 N N . GLU A 1 514 ? 18.472 -7.664 16.894 1.00 70.06 514 GLU A N 1
ATOM 4062 C CA . GLU A 1 514 ? 18.226 -6.887 15.673 1.00 70.06 514 GLU A CA 1
ATOM 4063 C C . GLU A 1 514 ? 19.264 -5.775 15.494 1.00 70.06 514 GLU A C 1
ATOM 4065 O O . GLU A 1 514 ? 19.759 -5.567 14.381 1.00 70.06 514 GLU A O 1
ATOM 4070 N N . HIS A 1 515 ? 19.663 -5.105 16.578 1.00 73.56 515 HIS A N 1
ATOM 4071 C CA . HIS A 1 515 ? 20.724 -4.108 16.533 1.00 73.56 515 HIS A CA 1
ATOM 4072 C C . HIS A 1 515 ? 22.078 -4.747 16.189 1.00 73.56 515 HIS A C 1
ATOM 4074 O O . HIS A 1 515 ? 22.781 -4.230 15.317 1.00 73.56 515 HIS A O 1
ATOM 4080 N N . GLU A 1 516 ? 22.411 -5.904 16.763 1.00 74.38 516 GLU A N 1
ATOM 4081 C CA . GLU A 1 516 ? 23.623 -6.667 16.451 1.00 74.38 516 GLU A CA 1
ATOM 4082 C C . GLU A 1 516 ? 23.641 -7.116 14.982 1.00 74.38 516 GLU A C 1
ATOM 4084 O O . GLU A 1 516 ? 24.609 -6.841 14.271 1.00 74.38 516 GLU A O 1
ATOM 4089 N N . HIS A 1 517 ? 22.544 -7.674 14.460 1.00 76.12 517 HIS A N 1
ATOM 4090 C CA . HIS A 1 517 ? 22.411 -7.987 13.034 1.00 76.12 517 HIS A CA 1
ATOM 4091 C C . HIS A 1 517 ? 22.480 -6.740 12.135 1.00 76.12 517 HIS A C 1
ATOM 4093 O O . HIS A 1 517 ? 23.033 -6.810 11.033 1.00 76.12 517 HIS A O 1
ATOM 4099 N N . SER A 1 518 ? 21.953 -5.590 12.570 1.00 74.44 518 SER A N 1
ATOM 4100 C CA . SER A 1 518 ? 22.056 -4.330 11.819 1.00 74.44 518 SER A CA 1
ATOM 4101 C C . SER A 1 518 ? 23.509 -3.838 11.736 1.00 74.44 518 SER A C 1
ATOM 4103 O O . SER A 1 518 ? 23.981 -3.477 10.654 1.00 74.44 518 SER A O 1
ATOM 4105 N N . LEU A 1 519 ? 24.250 -3.922 12.846 1.00 79.50 519 LEU A N 1
ATOM 4106 C CA . LEU A 1 519 ? 25.674 -3.606 12.934 1.00 79.50 519 LEU A CA 1
ATOM 4107 C C . LEU A 1 519 ? 26.512 -4.587 12.112 1.00 79.50 519 LEU A C 1
ATOM 4109 O O . LEU A 1 519 ? 27.422 -4.169 11.400 1.00 79.50 519 LEU A O 1
ATOM 4113 N N . GLU A 1 520 ? 26.190 -5.878 12.140 1.00 74.75 520 GLU A N 1
ATOM 4114 C CA . GLU A 1 520 ? 26.878 -6.902 11.357 1.00 74.75 520 GLU A CA 1
ATOM 4115 C C . GLU A 1 520 ? 26.663 -6.707 9.845 1.00 74.75 520 GLU A C 1
ATOM 4117 O O . GLU A 1 520 ? 27.614 -6.805 9.066 1.00 74.75 520 GLU A O 1
ATOM 4122 N N . ARG A 1 521 ? 25.445 -6.338 9.414 1.00 75.38 521 ARG A N 1
ATOM 4123 C CA . ARG A 1 521 ? 25.166 -5.937 8.022 1.00 75.38 521 ARG A CA 1
ATOM 4124 C C . ARG A 1 521 ? 25.965 -4.695 7.623 1.00 75.38 521 ARG A C 1
ATOM 4126 O O . ARG A 1 521 ? 26.525 -4.676 6.528 1.00 75.38 521 ARG A O 1
ATOM 4133 N N . GLN A 1 522 ? 26.066 -3.686 8.494 1.00 74.50 522 GLN A N 1
ATOM 4134 C CA . GLN A 1 522 ? 26.896 -2.502 8.233 1.00 74.50 522 GLN A CA 1
ATOM 4135 C C . GLN A 1 522 ? 28.392 -2.847 8.167 1.00 74.50 522 GLN A C 1
ATOM 4137 O O . GLN A 1 522 ? 29.077 -2.351 7.276 1.00 74.50 522 GLN A O 1
ATOM 4142 N N . ARG A 1 523 ? 28.902 -3.729 9.040 1.00 75.62 523 ARG A N 1
ATOM 4143 C CA . ARG A 1 523 ? 30.297 -4.208 8.997 1.00 75.62 523 ARG A CA 1
ATOM 4144 C C . ARG A 1 523 ? 30.585 -4.958 7.700 1.00 75.62 523 ARG A C 1
ATOM 4146 O O . ARG A 1 523 ? 31.511 -4.579 6.999 1.00 75.62 523 ARG A O 1
ATOM 4153 N N . LYS A 1 524 ? 29.735 -5.913 7.310 1.00 73.56 524 LYS A N 1
ATOM 4154 C CA . LYS A 1 524 ? 29.855 -6.645 6.033 1.00 73.56 524 LYS A CA 1
ATOM 4155 C C . LYS A 1 524 ? 29.718 -5.742 4.803 1.00 73.56 524 LYS A C 1
ATOM 4157 O O . LYS A 1 524 ? 30.251 -6.074 3.746 1.00 73.56 524 LYS A O 1
ATOM 4162 N N . LYS A 1 525 ? 29.003 -4.615 4.907 1.00 72.38 525 LYS A N 1
ATOM 4163 C CA . LYS A 1 525 ? 28.953 -3.592 3.852 1.00 72.38 525 LYS A CA 1
ATOM 4164 C C . LYS A 1 525 ? 30.269 -2.808 3.782 1.00 72.38 525 LYS A C 1
ATOM 4166 O O . LYS A 1 525 ? 30.848 -2.743 2.703 1.00 72.38 525 LYS A O 1
ATOM 4171 N N . LYS A 1 526 ? 30.791 -2.334 4.919 1.00 73.00 526 LYS A N 1
ATOM 4172 C CA . LYS A 1 526 ? 32.100 -1.661 4.999 1.00 73.00 526 LYS A CA 1
ATOM 4173 C C . LYS A 1 526 ? 33.256 -2.554 4.550 1.00 73.00 526 LYS A C 1
ATOM 4175 O O . LYS A 1 526 ? 34.050 -2.114 3.738 1.00 73.00 526 LYS A O 1
ATOM 4180 N N . GLU A 1 527 ? 33.302 -3.821 4.963 1.00 70.25 527 GLU A N 1
ATOM 4181 C CA . GLU A 1 527 ? 34.315 -4.784 4.495 1.00 70.25 527 GLU A CA 1
ATOM 4182 C C . GLU A 1 527 ? 34.280 -4.972 2.970 1.00 70.25 527 GLU A C 1
ATOM 4184 O O . GLU A 1 527 ? 35.325 -5.125 2.345 1.00 70.25 527 GLU A O 1
ATOM 4189 N N . LYS A 1 528 ? 33.094 -4.937 2.343 1.00 70.44 528 LYS A N 1
ATOM 4190 C CA . LYS A 1 528 ? 32.957 -4.998 0.877 1.00 70.44 528 LYS A CA 1
ATOM 4191 C C . LYS A 1 528 ? 33.362 -3.696 0.185 1.00 70.44 528 LYS A C 1
ATOM 4193 O O . LYS A 1 528 ? 33.898 -3.751 -0.917 1.00 70.44 528 LYS A O 1
ATOM 4198 N N . GLU A 1 529 ? 33.101 -2.550 0.808 1.00 66.19 529 GLU A N 1
ATOM 4199 C CA . GLU A 1 529 ? 33.533 -1.234 0.323 1.00 66.19 529 GLU A CA 1
ATOM 4200 C C . GLU A 1 529 ? 35.067 -1.100 0.419 1.00 66.19 529 GLU A C 1
ATOM 4202 O O . GLU A 1 529 ? 35.709 -0.763 -0.572 1.00 66.19 529 GLU A O 1
ATOM 4207 N N . GLU A 1 530 ? 35.670 -1.492 1.545 1.00 60.84 530 GLU A N 1
ATOM 4208 C CA . GLU A 1 530 ? 37.125 -1.536 1.767 1.00 60.84 530 GLU A CA 1
ATOM 4209 C C . GLU A 1 530 ? 37.828 -2.577 0.874 1.00 60.84 530 GLU A C 1
ATOM 4211 O O . GLU A 1 530 ? 38.912 -2.320 0.353 1.00 60.84 530 GLU A O 1
ATOM 4216 N N . ALA A 1 531 ? 37.212 -3.739 0.620 1.00 61.91 531 ALA A N 1
ATOM 4217 C CA . ALA A 1 531 ? 37.762 -4.748 -0.293 1.00 61.91 531 ALA A CA 1
ATOM 4218 C C . ALA A 1 531 ? 37.807 -4.293 -1.766 1.00 61.91 531 ALA A C 1
ATOM 4220 O O . ALA A 1 531 ? 38.608 -4.835 -2.540 1.00 61.91 531 ALA A O 1
ATOM 4221 N N . ASN A 1 532 ? 36.967 -3.319 -2.135 1.00 60.16 532 ASN A N 1
ATOM 4222 C CA . ASN A 1 532 ? 36.863 -2.740 -3.475 1.00 60.16 532 ASN A CA 1
ATOM 4223 C C . ASN A 1 532 ? 37.676 -1.444 -3.662 1.00 60.16 532 ASN A C 1
ATOM 4225 O O . ASN A 1 532 ? 37.683 -0.915 -4.774 1.00 60.16 532 ASN A O 1
ATOM 4229 N N . ASP A 1 533 ? 38.374 -0.936 -2.639 1.00 57.50 533 ASP A N 1
ATOM 4230 C CA . ASP A 1 533 ? 39.269 0.217 -2.798 1.00 57.50 533 ASP A CA 1
ATOM 4231 C C . ASP A 1 533 ? 40.545 -0.194 -3.572 1.00 57.50 533 ASP A C 1
ATOM 4233 O O . ASP A 1 533 ? 41.336 -1.009 -3.076 1.00 57.50 533 ASP A O 1
ATOM 4237 N N . PRO A 1 534 ? 40.792 0.353 -4.782 1.00 57.72 534 PRO A N 1
ATOM 4238 C CA . PRO A 1 534 ? 41.970 0.020 -5.584 1.00 57.72 534 PRO A CA 1
ATOM 4239 C C . PRO A 1 534 ? 43.294 0.533 -4.990 1.00 57.72 534 PRO A C 1
ATOM 4241 O O . PRO A 1 534 ? 44.353 0.162 -5.495 1.00 57.72 534 PRO A O 1
ATOM 4244 N N . ASN A 1 535 ? 43.260 1.367 -3.945 1.00 57.88 535 ASN A N 1
ATOM 4245 C CA . ASN A 1 535 ? 44.436 1.943 -3.289 1.00 57.88 535 ASN A CA 1
ATOM 4246 C C . ASN A 1 535 ? 44.747 1.307 -1.913 1.00 57.88 535 ASN A C 1
ATOM 4248 O O . ASN A 1 535 ? 45.710 1.702 -1.250 1.00 57.88 535 ASN A O 1
ATOM 4252 N N . ALA A 1 536 ? 43.956 0.323 -1.465 1.00 54.78 536 ALA A N 1
ATOM 4253 C CA . ALA A 1 536 ? 44.105 -0.286 -0.145 1.00 54.78 536 ALA A CA 1
ATOM 4254 C C . ALA A 1 536 ? 45.315 -1.239 -0.049 1.00 54.78 536 ALA A C 1
ATOM 4256 O O . ALA A 1 536 ? 45.400 -2.267 -0.729 1.00 54.78 536 ALA A O 1
ATOM 4257 N N . VAL A 1 537 ? 46.239 -0.943 0.873 1.00 49.81 537 VAL A N 1
ATOM 4258 C CA . VAL A 1 537 ? 47.408 -1.790 1.170 1.00 49.81 537 VAL A CA 1
ATOM 4259 C C . VAL A 1 537 ? 46.964 -3.066 1.893 1.00 49.81 537 VAL A C 1
ATOM 4261 O O . VAL A 1 537 ? 46.749 -3.079 3.105 1.00 49.81 537 VAL A O 1
ATOM 4264 N N . ARG A 1 538 ? 46.855 -4.170 1.147 1.00 51.31 538 ARG A N 1
ATOM 4265 C CA . ARG A 1 538 ? 46.460 -5.488 1.669 1.00 51.31 538 ARG A CA 1
ATOM 4266 C C . ARG A 1 538 ? 47.575 -6.109 2.519 1.00 51.31 538 ARG A C 1
ATOM 4268 O O . ARG A 1 538 ? 48.473 -6.764 1.997 1.00 51.31 538 ARG A O 1
ATOM 4275 N N . SER A 1 539 ? 47.498 -5.919 3.835 1.00 54.34 539 SER A N 1
ATOM 4276 C CA . SER A 1 539 ? 48.385 -6.545 4.824 1.00 54.34 539 SER A CA 1
ATOM 4277 C C . SER A 1 539 ? 47.653 -7.633 5.609 1.00 54.34 539 SER A C 1
ATOM 4279 O O . SER A 1 539 ? 46.543 -7.418 6.084 1.00 54.34 539 SER A O 1
ATOM 4281 N N . THR A 1 540 ? 48.292 -8.790 5.793 1.00 49.78 540 THR A N 1
ATOM 4282 C CA . THR A 1 540 ? 47.809 -9.873 6.672 1.00 49.78 540 THR A CA 1
ATOM 4283 C C . THR A 1 540 ? 48.254 -9.709 8.129 1.00 49.78 540 THR A C 1
ATOM 4285 O O . THR A 1 540 ? 47.951 -10.557 8.966 1.00 49.78 540 THR A O 1
ATOM 4288 N N . ALA A 1 541 ? 48.993 -8.643 8.456 1.00 52.25 541 ALA A N 1
ATOM 4289 C CA . ALA A 1 541 ? 49.401 -8.364 9.825 1.00 52.25 541 ALA A CA 1
ATOM 4290 C C . ALA A 1 541 ? 48.205 -7.862 10.647 1.00 52.25 541 ALA A C 1
ATOM 4292 O O . ALA A 1 541 ? 47.590 -6.855 10.295 1.00 52.25 541 ALA A O 1
ATOM 4293 N N . VAL A 1 542 ? 47.913 -8.536 11.765 1.00 54.72 542 VAL A N 1
ATOM 4294 C CA . VAL A 1 542 ? 46.855 -8.133 12.703 1.00 54.72 542 VAL A CA 1
ATOM 4295 C C . VAL A 1 542 ? 47.074 -6.669 13.127 1.00 54.72 542 VAL A C 1
ATOM 4297 O O . VAL A 1 542 ? 48.176 -6.342 13.588 1.00 54.72 542 VAL A O 1
ATOM 4300 N N . PRO A 1 543 ? 46.069 -5.779 12.991 1.00 51.75 543 PRO A N 1
ATOM 4301 C CA . PRO A 1 543 ? 46.194 -4.388 13.410 1.00 51.75 543 PRO A CA 1
ATOM 4302 C C . PRO A 1 543 ? 46.575 -4.300 14.890 1.00 51.75 543 PRO A C 1
ATOM 4304 O O . PRO A 1 543 ? 45.858 -4.796 15.760 1.00 51.75 543 PRO A O 1
ATOM 4307 N N . ARG A 1 544 ? 47.719 -3.676 15.194 1.00 59.53 544 ARG A N 1
ATOM 4308 C CA . ARG A 1 544 ? 48.158 -3.500 16.585 1.00 59.53 544 ARG A CA 1
ATOM 4309 C C . ARG A 1 544 ? 47.192 -2.562 17.304 1.00 59.53 544 ARG A C 1
ATOM 4311 O O . ARG A 1 544 ? 46.901 -1.482 16.794 1.00 59.53 544 ARG A O 1
ATOM 4318 N N . MET A 1 545 ? 46.749 -2.946 18.498 1.00 57.09 545 MET A N 1
ATOM 4319 C CA . MET A 1 545 ? 45.946 -2.086 19.369 1.00 57.09 545 MET A CA 1
ATOM 4320 C C . MET A 1 545 ? 46.765 -0.839 19.733 1.00 57.09 545 MET A C 1
ATOM 4322 O O . MET A 1 545 ? 47.777 -0.935 20.420 1.00 57.09 545 MET A O 1
ATOM 4326 N N . GLN A 1 546 ? 46.365 0.328 19.222 1.00 61.41 546 GLN A N 1
ATOM 4327 C CA . GLN A 1 546 ? 47.129 1.577 19.376 1.00 61.41 546 GLN A CA 1
ATOM 4328 C C . GLN A 1 546 ? 46.813 2.325 20.678 1.00 61.41 546 GLN A C 1
ATOM 4330 O O . GLN A 1 546 ? 47.489 3.300 21.007 1.00 61.41 546 GLN A O 1
ATOM 4335 N N . GLN A 1 547 ? 45.779 1.898 21.405 1.00 75.56 547 GLN A N 1
ATOM 4336 C CA . GLN A 1 547 ? 45.240 2.586 22.572 1.00 75.56 547 GLN A CA 1
ATOM 4337 C C . GLN A 1 547 ? 44.927 1.587 23.692 1.00 75.56 547 GLN A C 1
ATOM 4339 O O . GLN A 1 547 ? 44.522 0.459 23.413 1.00 75.56 547 GLN A O 1
ATOM 4344 N N . TYR A 1 548 ? 45.073 2.023 24.943 1.00 72.56 548 TYR A N 1
ATOM 4345 C CA . TYR A 1 548 ? 44.655 1.300 26.145 1.00 72.56 548 TYR A CA 1
ATOM 4346 C C . TYR A 1 548 ? 43.659 2.132 26.954 1.00 72.56 548 TYR A C 1
ATOM 4348 O O . TYR A 1 548 ? 43.643 3.360 26.860 1.00 72.56 548 TYR A O 1
ATOM 4356 N N . VAL A 1 549 ? 42.842 1.473 27.770 1.00 69.88 549 VAL A N 1
ATOM 4357 C CA . VAL A 1 549 ? 41.996 2.144 28.764 1.00 69.88 549 VAL A CA 1
ATOM 4358 C C . VAL A 1 549 ? 42.757 2.137 30.095 1.00 69.88 549 VAL A C 1
ATOM 4360 O O . VAL A 1 549 ? 43.106 1.053 30.560 1.00 69.88 549 VAL A O 1
ATOM 4363 N N . PRO A 1 550 ? 43.080 3.296 30.698 1.00 64.31 550 PRO A N 1
ATOM 4364 C CA . PRO A 1 550 ? 43.706 3.336 32.018 1.00 64.31 550 PRO A CA 1
ATOM 4365 C C . PRO A 1 550 ? 42.733 2.857 33.103 1.00 64.31 550 PRO A C 1
ATOM 4367 O O . PRO A 1 550 ? 41.586 3.298 33.131 1.00 64.31 550 PRO A O 1
ATOM 4370 N N . GLU A 1 551 ? 43.195 2.009 34.023 1.00 63.09 551 GLU A N 1
ATOM 4371 C CA . GLU A 1 551 ? 42.387 1.539 35.164 1.00 63.09 551 GLU A CA 1
ATOM 4372 C C . GLU A 1 551 ? 42.285 2.591 36.292 1.00 63.09 551 GLU A C 1
ATOM 4374 O O . GLU A 1 551 ? 41.379 2.537 37.123 1.00 63.09 551 GLU A O 1
ATOM 4379 N N . ASP A 1 552 ? 43.163 3.603 36.281 1.00 58.38 552 ASP A N 1
ATOM 4380 C CA . ASP A 1 552 ? 43.247 4.680 37.277 1.00 58.38 552 ASP A CA 1
ATOM 4381 C C . ASP A 1 552 ? 42.124 5.728 37.142 1.00 58.38 552 ASP A C 1
ATOM 4383 O O . ASP A 1 552 ? 42.378 6.875 36.758 1.00 58.38 552 ASP A O 1
ATOM 4387 N N . GLY A 1 553 ? 40.883 5.334 37.462 1.00 59.34 553 GLY A N 1
ATOM 4388 C CA . GLY A 1 553 ? 39.764 6.173 37.947 1.00 59.34 553 GLY A CA 1
ATOM 4389 C C . GLY A 1 553 ? 39.312 7.381 37.107 1.00 59.34 553 GLY A C 1
ATOM 4390 O O . GLY A 1 553 ? 38.380 8.091 37.484 1.00 59.34 553 GLY A O 1
ATOM 4391 N N . SER A 1 554 ? 39.962 7.636 35.982 1.00 61.59 554 SER A N 1
ATOM 4392 C CA . SER A 1 554 ? 39.733 8.750 35.078 1.00 61.59 554 SER A CA 1
ATOM 4393 C C . SER A 1 554 ? 38.920 8.247 33.894 1.00 61.59 554 SER A C 1
ATOM 4395 O O . SER A 1 554 ? 39.170 7.159 33.386 1.00 61.59 554 SER A O 1
ATOM 4397 N N . ILE A 1 555 ? 37.905 9.037 33.517 1.00 60.12 555 ILE A N 1
ATOM 4398 C CA . ILE A 1 555 ? 36.882 8.752 32.493 1.00 60.12 555 ILE A CA 1
ATOM 4399 C C . ILE A 1 555 ? 37.456 7.854 31.391 1.00 60.12 555 ILE A C 1
ATOM 4401 O O . ILE A 1 555 ? 38.410 8.277 30.740 1.00 60.12 555 ILE A O 1
ATOM 4405 N N . GLY A 1 556 ? 36.872 6.657 31.212 1.00 64.38 556 GLY A N 1
ATOM 4406 C CA . GLY A 1 556 ? 37.381 5.517 30.424 1.00 64.38 556 GLY A CA 1
ATOM 4407 C C . GLY A 1 556 ? 37.514 5.748 28.914 1.00 64.38 556 GLY A C 1
ATOM 4408 O O . GLY A 1 556 ? 36.952 5.019 28.101 1.00 64.38 556 GLY A O 1
ATOM 4409 N N . LEU A 1 557 ? 38.252 6.788 28.550 1.00 62.12 557 LEU A N 1
ATOM 4410 C CA . LEU A 1 557 ? 38.595 7.216 27.209 1.00 62.12 557 LEU A CA 1
ATOM 4411 C C . LEU A 1 557 ? 39.921 6.544 26.823 1.00 62.12 557 LEU A C 1
ATOM 4413 O O . LEU A 1 557 ? 40.918 6.734 27.529 1.00 62.12 557 LEU A O 1
ATOM 4417 N N . PRO A 1 558 ? 39.965 5.784 25.716 1.00 69.12 558 PRO A N 1
ATOM 4418 C CA . PRO A 1 558 ? 41.188 5.141 25.258 1.00 69.12 558 PRO A CA 1
ATOM 4419 C C . PRO A 1 558 ? 42.330 6.149 25.055 1.00 69.12 558 PRO A C 1
ATOM 4421 O O . PRO A 1 558 ? 42.207 7.116 24.300 1.00 69.12 558 PRO A O 1
ATOM 4424 N N . ARG A 1 559 ? 43.466 5.916 25.716 1.00 68.06 559 ARG A N 1
ATOM 4425 C CA . ARG A 1 559 ? 44.703 6.685 25.544 1.00 68.06 559 ARG A CA 1
ATOM 4426 C C . ARG A 1 559 ? 45.646 5.957 24.604 1.00 68.06 559 ARG A C 1
ATOM 4428 O O . ARG A 1 559 ? 45.863 4.759 24.751 1.00 68.06 559 ARG A O 1
ATOM 4435 N N . ALA A 1 560 ? 46.249 6.688 23.671 1.00 69.94 560 ALA A N 1
ATOM 4436 C CA . ALA A 1 560 ? 47.286 6.136 22.808 1.00 69.94 560 ALA A CA 1
ATOM 4437 C C . ALA A 1 560 ? 48.488 5.647 23.628 1.00 69.94 560 ALA A C 1
ATOM 4439 O O . ALA A 1 560 ? 48.927 6.323 24.564 1.00 69.94 560 ALA A O 1
ATOM 4440 N N . TYR A 1 561 ? 49.053 4.504 23.242 1.00 66.25 561 TYR A N 1
ATOM 4441 C CA . TYR A 1 561 ? 50.393 4.148 23.692 1.00 66.25 561 TYR A CA 1
ATOM 4442 C C . TYR A 1 561 ? 51.380 5.189 23.145 1.00 66.25 561 TYR A C 1
ATOM 4444 O O . TYR A 1 561 ? 51.379 5.489 21.951 1.00 66.25 561 TYR A O 1
ATOM 4452 N N . GLY A 1 562 ? 52.194 5.776 24.027 1.00 69.19 562 GLY A N 1
ATOM 4453 C CA . GLY A 1 562 ? 53.184 6.783 23.642 1.00 69.19 562 GLY A CA 1
ATOM 4454 C C . GLY A 1 562 ? 54.350 6.201 22.833 1.00 69.19 562 GLY A C 1
ATOM 4455 O O . GLY A 1 562 ? 54.331 5.050 22.406 1.00 69.19 562 GLY A O 1
ATOM 4456 N N . VAL A 1 563 ? 55.425 6.985 22.692 1.00 68.81 563 VAL A N 1
ATOM 4457 C CA . VAL A 1 563 ? 56.651 6.611 21.946 1.00 68.81 563 VAL A CA 1
ATOM 4458 C C . VAL A 1 563 ? 57.263 5.272 22.411 1.00 68.81 563 VAL A C 1
ATOM 4460 O O . VAL A 1 563 ? 57.954 4.604 21.646 1.00 68.81 563 VAL A O 1
ATOM 4463 N N . HIS A 1 564 ? 56.961 4.840 23.638 1.00 59.94 564 HIS A N 1
ATOM 4464 C CA . HIS A 1 564 ? 57.347 3.547 24.204 1.00 59.94 564 HIS A CA 1
ATOM 4465 C C . HIS A 1 564 ? 56.131 2.626 24.385 1.00 59.94 564 HIS A C 1
ATOM 4467 O O . HIS A 1 564 ? 55.754 2.284 25.505 1.00 59.94 564 HIS A O 1
ATOM 4473 N N . ALA A 1 565 ? 55.492 2.240 23.279 1.00 64.25 565 ALA A N 1
ATOM 4474 C CA . ALA A 1 565 ? 54.431 1.237 23.303 1.00 64.25 565 ALA A CA 1
ATOM 4475 C C . ALA A 1 565 ? 54.980 -0.133 23.762 1.00 64.25 565 ALA A C 1
ATOM 4477 O O . ALA A 1 565 ? 56.043 -0.546 23.285 1.00 64.25 565 ALA A O 1
ATOM 4478 N N . PRO A 1 566 ? 54.281 -0.861 24.656 1.00 63.72 566 PRO A N 1
ATOM 4479 C CA . PRO A 1 566 ? 54.716 -2.181 25.093 1.00 63.72 566 PRO A CA 1
ATOM 4480 C C . PRO A 1 566 ? 54.728 -3.151 23.907 1.00 63.72 566 PRO A C 1
ATOM 4482 O O . PRO A 1 566 ? 53.757 -3.274 23.157 1.00 63.72 566 PRO A O 1
ATOM 4485 N N . PHE A 1 567 ? 55.849 -3.846 23.721 1.00 61.31 567 PHE A N 1
ATOM 4486 C CA . PHE A 1 567 ? 55.989 -4.825 22.652 1.00 61.31 567 PHE A CA 1
ATOM 4487 C C . PHE A 1 567 ? 55.241 -6.105 23.036 1.00 61.31 567 PHE A C 1
ATOM 4489 O O . PHE A 1 567 ? 55.673 -6.822 23.937 1.00 61.31 567 PHE A O 1
ATOM 4496 N N . LEU A 1 568 ? 54.131 -6.396 22.351 1.00 60.19 568 LEU A N 1
ATOM 4497 C CA . LEU A 1 568 ? 53.441 -7.677 22.493 1.00 60.19 568 LEU A CA 1
ATOM 4498 C C . LEU A 1 568 ? 54.417 -8.803 22.092 1.00 60.19 568 LEU A C 1
ATOM 4500 O O . LEU A 1 568 ? 54.899 -8.776 20.954 1.00 60.19 568 LEU A O 1
ATOM 4504 N N . PRO A 1 569 ? 54.748 -9.758 22.984 1.00 57.06 569 PRO A N 1
ATOM 4505 C CA . PRO A 1 569 ? 55.663 -10.839 22.649 1.00 57.06 569 PRO A CA 1
ATOM 4506 C C . PRO A 1 569 ? 55.118 -11.642 21.469 1.00 57.06 569 PRO A C 1
ATOM 4508 O O . PRO A 1 569 ? 53.964 -12.066 21.488 1.00 57.06 569 PRO A O 1
ATOM 4511 N N . SER A 1 570 ? 55.945 -11.858 20.447 1.00 59.66 570 SER A N 1
ATOM 4512 C CA . SER A 1 570 ? 55.597 -12.754 19.346 1.00 59.66 570 SER A CA 1
ATOM 4513 C C . SER A 1 570 ? 55.295 -14.142 19.907 1.00 59.66 570 SER A C 1
ATOM 4515 O O . SER A 1 570 ? 56.116 -14.680 20.655 1.00 59.66 570 SER A O 1
ATOM 4517 N N . GLU A 1 571 ? 54.160 -14.736 19.531 1.00 56.38 571 GLU A N 1
ATOM 4518 C CA . GLU A 1 571 ? 53.871 -16.126 19.885 1.00 56.38 571 GLU A CA 1
ATOM 4519 C C . GLU A 1 571 ? 55.033 -17.023 19.4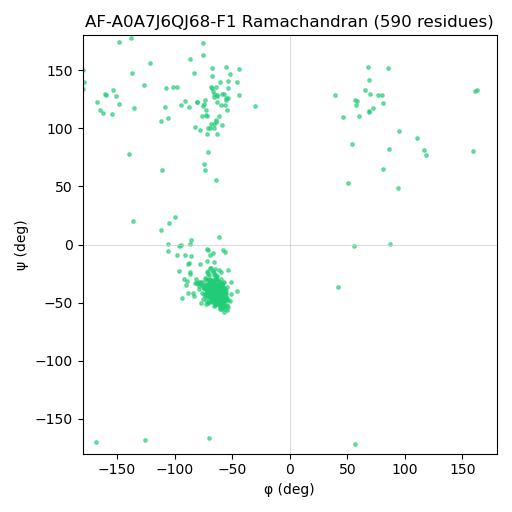40 1.00 56.38 571 GLU A C 1
ATOM 4521 O O . GLU A 1 571 ? 55.571 -16.880 18.336 1.00 56.38 571 GLU A O 1
ATOM 4526 N N . ALA A 1 572 ? 55.459 -17.926 20.325 1.00 56.44 572 ALA A N 1
ATOM 4527 C CA . ALA A 1 572 ? 56.597 -18.793 20.065 1.00 56.44 572 ALA A CA 1
ATOM 4528 C C . ALA A 1 572 ? 56.258 -19.749 18.913 1.00 56.44 572 ALA A C 1
ATOM 4530 O O . ALA A 1 572 ? 55.575 -20.754 19.102 1.00 56.44 572 ALA A O 1
ATOM 4531 N N . GLY A 1 573 ? 56.740 -19.426 17.709 1.00 55.38 573 GLY A N 1
ATOM 4532 C CA . GLY A 1 573 ? 56.506 -20.237 16.520 1.00 55.38 573 GLY A CA 1
ATOM 4533 C C . GLY A 1 573 ? 56.925 -21.692 16.745 1.00 55.38 573 GLY A C 1
ATOM 4534 O O . GLY A 1 573 ? 57.968 -21.959 17.346 1.00 55.38 573 GLY A O 1
ATOM 4535 N N . ALA A 1 574 ? 56.134 -22.628 16.213 1.00 56.78 574 ALA A N 1
ATOM 4536 C CA . ALA A 1 574 ? 56.206 -24.071 16.489 1.00 56.78 574 ALA A CA 1
ATOM 4537 C C . ALA A 1 574 ? 57.569 -24.759 16.221 1.00 56.78 574 ALA A C 1
ATOM 4539 O O . ALA A 1 574 ? 57.746 -25.925 16.558 1.00 56.78 574 ALA A O 1
ATOM 4540 N N . ASN A 1 575 ? 58.541 -24.044 15.642 1.00 54.09 575 ASN A N 1
ATOM 4541 C CA . ASN A 1 575 ? 59.889 -24.517 15.321 1.00 54.09 575 ASN A CA 1
ATOM 4542 C C . ASN A 1 575 ? 60.991 -23.989 16.270 1.00 54.09 575 ASN A C 1
ATOM 4544 O O . ASN A 1 575 ? 62.177 -24.048 15.938 1.00 54.09 575 ASN A O 1
ATOM 4548 N N . MET A 1 576 ? 60.641 -23.502 17.464 1.00 47.28 576 MET A N 1
ATOM 4549 C CA . MET A 1 576 ? 61.614 -23.255 18.537 1.00 47.28 576 MET A CA 1
ATOM 4550 C C . MET A 1 576 ? 62.187 -24.579 19.070 1.00 47.28 576 MET A C 1
ATOM 4552 O O . MET A 1 576 ? 61.557 -25.288 19.854 1.00 47.28 576 MET A O 1
ATOM 4556 N N . ARG A 1 577 ? 63.425 -24.913 18.681 1.00 56.91 577 ARG A N 1
ATOM 4557 C CA . ARG A 1 577 ? 64.176 -26.025 19.285 1.00 56.91 577 ARG A CA 1
ATOM 4558 C C . ARG A 1 577 ? 64.460 -25.719 20.759 1.00 56.91 577 ARG A C 1
ATOM 4560 O O . ARG A 1 577 ? 65.347 -24.927 21.067 1.00 56.91 577 ARG A O 1
ATOM 4567 N N . HIS A 1 578 ? 63.748 -26.382 21.668 1.00 51.62 578 HIS A N 1
ATOM 4568 C CA . HIS A 1 578 ? 64.026 -26.296 23.101 1.00 51.62 578 HIS A CA 1
ATOM 4569 C C . HIS A 1 578 ? 65.417 -26.862 23.430 1.00 51.62 578 HIS A C 1
ATOM 4571 O O . HIS A 1 578 ? 65.618 -28.078 23.466 1.00 51.62 578 HIS A O 1
ATOM 4577 N N . PHE A 1 579 ? 66.372 -25.987 23.745 1.00 51.66 579 PHE A N 1
ATOM 4578 C CA . PHE A 1 579 ? 67.594 -26.392 24.430 1.00 51.66 579 PHE A CA 1
ATOM 4579 C C . PHE A 1 579 ? 67.248 -26.741 25.884 1.00 51.66 579 PHE A C 1
ATOM 4581 O O . PHE A 1 579 ? 66.889 -25.870 26.675 1.00 51.66 579 PHE A O 1
ATOM 4588 N N . ARG A 1 580 ? 67.335 -28.028 26.244 1.00 39.97 580 ARG A N 1
ATOM 4589 C CA . ARG A 1 580 ? 67.179 -28.476 27.635 1.00 39.97 580 ARG A CA 1
ATOM 4590 C C . ARG A 1 580 ? 68.334 -27.940 28.485 1.00 39.97 580 ARG A C 1
ATOM 4592 O O . ARG A 1 580 ? 69.424 -28.504 28.457 1.00 39.97 580 ARG A O 1
ATOM 4599 N N . MET A 1 581 ? 68.069 -26.911 29.288 1.00 41.88 581 MET A N 1
ATOM 4600 C CA . MET A 1 581 ? 68.882 -26.611 30.470 1.00 41.88 581 MET A CA 1
ATOM 4601 C C . MET A 1 581 ? 68.778 -27.786 31.450 1.00 41.88 581 MET A C 1
ATOM 4603 O O . MET A 1 581 ? 67.686 -28.179 31.866 1.00 41.88 581 MET A O 1
ATOM 4607 N N . SER A 1 582 ? 69.917 -28.375 31.799 1.00 44.94 582 SER A N 1
ATOM 4608 C CA . SER A 1 582 ? 69.998 -29.522 32.698 1.00 44.94 582 SER A CA 1
ATOM 4609 C C . SER A 1 582 ? 69.958 -29.091 34.168 1.00 44.94 582 SER A C 1
ATOM 4611 O O . SER A 1 582 ? 70.982 -28.690 34.707 1.00 44.94 582 SER A O 1
ATOM 4613 N N . GLY A 1 583 ? 68.784 -29.236 34.789 1.00 42.81 583 GLY A N 1
ATOM 4614 C CA . GLY A 1 583 ? 68.560 -29.549 36.208 1.00 42.81 583 GLY A CA 1
ATOM 4615 C C . GLY A 1 583 ? 69.156 -28.655 37.308 1.00 42.81 583 GLY A C 1
ATOM 4616 O O . GLY A 1 583 ? 70.368 -28.624 37.500 1.00 42.81 583 GLY A O 1
ATOM 4617 N N . ARG A 1 584 ? 68.285 -28.155 38.202 1.00 37.56 584 ARG A N 1
ATOM 4618 C CA . ARG A 1 584 ? 68.495 -28.338 39.650 1.00 37.56 584 ARG A CA 1
ATOM 4619 C C . ARG A 1 584 ? 67.236 -28.154 40.511 1.00 37.56 584 ARG A C 1
ATOM 4621 O O . ARG A 1 584 ? 66.519 -27.177 40.378 1.00 37.56 584 ARG A O 1
ATOM 4628 N N . GLU A 1 585 ? 67.031 -29.160 41.357 1.00 40.84 585 GLU A N 1
ATOM 4629 C CA . GLU A 1 585 ? 66.592 -29.166 42.764 1.00 40.84 585 GLU A CA 1
ATOM 4630 C C . GLU A 1 585 ? 65.493 -28.213 43.301 1.00 40.84 585 GLU A C 1
ATOM 4632 O O . GLU A 1 585 ? 65.546 -26.994 43.221 1.00 40.84 585 GLU A O 1
ATOM 4637 N N . LYS A 1 586 ? 64.538 -28.875 43.972 1.00 44.44 586 LYS A N 1
ATOM 4638 C CA . LYS A 1 586 ? 63.454 -28.401 44.848 1.00 44.44 586 LYS A CA 1
ATOM 4639 C C . LYS A 1 586 ? 63.851 -27.312 45.862 1.00 44.44 586 LYS A C 1
ATOM 4641 O O . LYS A 1 586 ? 64.903 -27.426 46.484 1.00 44.44 586 LYS A O 1
ATOM 4646 N N . GLY A 1 587 ? 62.884 -26.463 46.228 1.00 39.03 587 GLY A N 1
ATOM 4647 C CA . GLY A 1 587 ? 62.791 -25.914 47.589 1.00 39.03 587 GLY A CA 1
ATOM 4648 C C . GLY A 1 587 ? 61.942 -24.646 47.738 1.00 39.03 587 GLY A C 1
ATOM 4649 O O . GLY A 1 587 ? 62.173 -23.685 47.015 1.00 39.03 587 GLY A O 1
ATOM 4650 N N . GLY A 1 588 ? 61.051 -24.632 48.739 1.00 36.56 588 GLY A N 1
ATOM 4651 C CA . GLY A 1 588 ? 60.577 -23.402 49.393 1.00 36.56 588 GLY A CA 1
ATOM 4652 C C . GLY A 1 588 ? 59.125 -22.991 49.138 1.00 36.56 588 GLY A C 1
ATOM 4653 O O . GLY A 1 588 ? 58.866 -22.197 48.240 1.00 36.56 588 GLY A O 1
ATOM 4654 N N . ASP A 1 589 ? 58.215 -23.432 50.009 1.00 42.97 589 ASP A N 1
ATOM 4655 C CA . ASP A 1 589 ? 57.029 -22.640 50.360 1.00 42.97 589 ASP A CA 1
ATOM 4656 C C . ASP A 1 589 ? 57.479 -21.396 51.147 1.00 42.97 589 ASP A C 1
ATOM 4658 O O . ASP A 1 589 ? 58.267 -21.538 52.086 1.00 42.97 589 ASP A O 1
ATOM 4662 N N . VAL A 1 590 ? 56.959 -20.207 50.821 1.00 41.97 590 VAL A N 1
ATOM 4663 C CA . VAL A 1 590 ? 56.871 -19.065 51.753 1.00 41.97 590 VAL A CA 1
ATOM 4664 C C . VAL A 1 590 ? 55.627 -18.241 51.401 1.00 41.97 590 VAL A C 1
ATOM 4666 O O . VAL A 1 590 ? 55.520 -17.744 50.281 1.00 41.97 590 VAL A O 1
ATOM 4669 N N . ASP A 1 591 ? 54.711 -18.092 52.358 1.00 42.75 591 ASP A N 1
ATOM 4670 C CA . ASP A 1 591 ? 53.574 -17.164 52.287 1.00 42.75 591 ASP A CA 1
ATOM 4671 C C . ASP A 1 591 ? 54.029 -15.695 52.319 1.00 42.75 591 ASP A C 1
ATOM 4673 O O . ASP A 1 591 ? 54.941 -15.362 53.079 1.00 42.75 591 ASP A O 1
ATOM 4677 N N . PHE A 1 592 ? 53.327 -14.815 51.595 1.00 41.94 592 PHE A N 1
ATOM 4678 C CA . PHE A 1 592 ? 53.089 -13.414 51.984 1.00 41.94 592 PHE A CA 1
ATOM 4679 C C . PHE A 1 592 ? 51.842 -12.846 51.292 1.00 41.94 592 PHE A C 1
ATOM 4681 O O . PHE A 1 592 ? 51.672 -13.118 50.082 1.00 41.94 592 PHE A O 1
#

InterPro domains:
  IPR049270 Cilia- and flagella-associated protein 58, central coiled coil [PF21771] (51-284)

Secondary structure (DSSP, 8-state):
-----------GGGGHHHHHHHHHHHHHHHHHHHHHHHHHHHHHHHHHHHHHHHHHHHHHHHHHHHHHHHHHHHHHHHHHHHHHHHHHHHHHHHHHHHHHHHHHHHHHHHHHHHHHHHHHHHHHHHHHHHHHHHHHHHHHHHHHHHHHHHHHHHHHHHHHHHHHHHHHHHHHHHHHHHHHHHHHHHHHHHHHHHHHHHHHHHHHHHHHHHHHHHHHHHHHHHHHHHHHHHHHHHHHHHHHHHHHHHHHHHHHHHHHHHHHHHHHHHHHHHHHHHHHHHHHHHHHHHHHHHHTS-TT---S---------------------------------TTHHHHHHHHHHHHHHHHHHHHHHHHH-TT-TT------S-PPPPHHHHHHHHHHHHHHHHHHHHHHHHHHHHHHHHHHHHHHHHHHHHHHHHHHHHHHHHHHHHHHHHHHHHHHHHHHHHHHHHHHHHHHHHHHHHHHHHHHHHHHHHHHHHT---------TTTHHHHHHHHHHHHHHHHHHHHHHHHHHHHHHHHT-TT-----SPPP--EE---SSS--PPEEP-SS---PPPP--TT-----------------

Sequence (592 aa):
MAAFMRQESMDHHKKMDYEGLLARLGDQQKELQVVVEDMLLALGKAEASAKQRERFLVSQREKLNRDTELVKKLCKQTLGEVQMKVAEEADQRRKLESCGMRQKECRSAYEIIKNERNKYLNLIQTASQRVSEMQEKYRMLNNEADVLQGESHAKGKAVEKAKAEAAKQRSIRDRLLSEYNKMNNKGHELNDEVERNVSDIDKLNYMINNQERKLEDIGEKYEATLEDRNFAGVELIDRNDELCVLWEKFNTLEGRTAKGSVATLKLSEDIRQRTLAAGQLRGEAMRETNARGGERALQSGIGVVGVEMIAYLLVGIHPSSVGSGPLMVGETDGAVVVEKMKEQLAALIEKSAMLSKELEDPNSVFRKWRELEGKDLDRDILAAKIRLLEERLNDKKETLVEKDMILEELDPLCSEVAAQVAQGREEKSVLMQKVNSLQQTLRDLTRKLVSAVSELSMYQATALEGEGENRKLQALVDEAVERLRVGDVVDPVVPFPGDSEVLLQRARRGEEIEHEHSLERQRKKKEKEEANDPNAVRSTAVPRMQQYVPEDGSIGLPRAYGVHAPFLPSEAGANMRHFRMSGREKGGDVDF

Organism: Perkinsus olseni (NCBI:txid32597)

Foldseek 3Di:
DDDDDDDDDDDDDVVPPVVVVVVVVVPVCVVVVVVVVVVVVVVVVVVVVVVVVVVVVVVVVVVVVVVVVVVVVVVVVVVVVVVVVVVVVVVVVVVVVVVVVVVVVVVVVVVVVVVVVVVVVVVVVVVVVVVVVVVVVVVVVVVVVVVVVVVVVVVVVVVVVVVVVVVVVVVVVVVVVVVLVVLVVVLVVLVVLLVVLVVLLVVLVVVLVVLVVVLVVLVVVLVVLVVVLVVLVVVLVVLVVVLVVLVVVLCVLVVVLVVLVVVLVVLVVVLVVLVVVLVVVVVVVVVVVVVPPPPPDDDDDDDDDDDDDDDDDDDDDDDDDDDDDDDDDDDDDPPPVVVVVVVVVVVVVVVVVVVVVLVPPPPRPPDDDDDDPDDDQPSVNSVVVSVVSVVVSVVSVVVSVVSVVVSVVSVVVSVVSVVVSVVSVVVSVVSVVVSVVSVVVSVVSVVVSVVSVVSSVVSVVSSVVSVVVSVVSVVVSVVVVVCVVVVVPPPPDPDDPPCVVVVVVVVVVVVVVVVVVVVVVVVVVVVVVQVPPPPDDDDPDDDDDQWDQDPPPPDRDTDGDPPDRDDDDDDDPPPPDDDDDDDDDDDDDDDD